Protein AF-0000000068091974 (afdb_homodimer)

Structure (mmCIF, N/CA/C/O backbone):
data_AF-0000000068091974-model_v1
#
loop_
_entity.id
_entity.type
_entity.pdbx_description
1 polymer 'Transcriptional regulator'
#
loop_
_atom_site.group_PDB
_atom_site.id
_atom_site.type_symbol
_atom_site.label_atom_id
_atom_site.label_alt_id
_atom_site.label_comp_id
_atom_site.label_asym_id
_atom_site.label_entity_id
_atom_site.label_seq_id
_atom_site.pdbx_PDB_ins_code
_atom_site.Cartn_x
_atom_site.Cartn_y
_atom_site.Cartn_z
_atom_site.occupancy
_atom_site.B_iso_or_equiv
_atom_site.auth_seq_id
_atom_site.auth_comp_id
_atom_site.auth_asym_id
_atom_site.auth_atom_id
_atom_site.pdbx_PDB_model_num
ATOM 1 N N . MET A 1 1 ? 17.703 18 37.719 1 26.89 1 MET A N 1
ATOM 2 C CA . MET A 1 1 ? 16.75 16.906 37.594 1 26.89 1 MET A CA 1
ATOM 3 C C . MET A 1 1 ? 16.312 16.734 36.125 1 26.89 1 MET A C 1
ATOM 5 O O . MET A 1 1 ? 15.688 17.625 35.562 1 26.89 1 MET A O 1
ATOM 9 N N . ARG A 1 2 ? 17.078 16.078 35.312 1 40.84 2 ARG A N 1
ATOM 10 C CA . ARG A 1 2 ? 17.031 16.078 33.875 1 40.84 2 ARG A CA 1
ATOM 11 C C . ARG A 1 2 ? 15.641 15.68 33.375 1 40.84 2 ARG A C 1
ATOM 13 O O . ARG A 1 2 ? 15.102 14.648 33.781 1 40.84 2 ARG A O 1
ATOM 20 N N . GLN A 1 3 ? 14.812 16.641 33.062 1 49.72 3 GLN A N 1
ATOM 21 C CA . GLN A 1 3 ? 13.391 16.641 32.75 1 49.72 3 GLN A CA 1
ATOM 22 C C . GLN A 1 3 ? 13.102 15.789 31.516 1 49.72 3 GLN A C 1
ATOM 24 O O . GLN A 1 3 ? 13.82 15.875 30.516 1 49.72 3 GLN A O 1
ATOM 29 N N . VAL A 1 4 ? 12.547 14.672 31.828 1 58.41 4 VAL A N 1
ATOM 30 C CA . VAL A 1 4 ? 12.016 13.828 30.766 1 58.41 4 VAL A CA 1
ATOM 31 C C . VAL A 1 4 ? 10.93 14.578 30 1 58.41 4 VAL A C 1
ATOM 33 O O . VAL A 1 4 ? 9.922 14.992 30.594 1 58.41 4 VAL A O 1
ATOM 36 N N . ASP A 1 5 ? 11.289 14.992 28.844 1 62.31 5 ASP A N 1
ATOM 37 C CA . ASP A 1 5 ? 10.289 15.703 28.047 1 62.31 5 ASP A CA 1
ATOM 38 C C . ASP A 1 5 ? 9.461 14.727 27.203 1 62.31 5 ASP A C 1
ATOM 40 O O . ASP A 1 5 ? 9.766 13.539 27.141 1 62.31 5 ASP A O 1
ATOM 44 N N . PHE A 1 6 ? 8.406 15.266 26.688 1 66.5 6 PHE A N 1
ATOM 45 C CA . PHE A 1 6 ? 7.441 14.469 25.938 1 66.5 6 PHE A CA 1
ATOM 46 C C . PHE A 1 6 ? 8.109 13.812 24.734 1 66.5 6 PHE A C 1
ATOM 48 O O . PHE A 1 6 ? 7.77 12.68 24.375 1 66.5 6 PHE A O 1
ATOM 55 N N . PHE A 1 7 ? 9.031 14.484 24.234 1 70.69 7 PHE A N 1
ATOM 56 C CA . PHE A 1 7 ? 9.719 13.93 23.078 1 70.69 7 PHE A CA 1
ATOM 57 C C . PHE A 1 7 ? 10.5 12.672 23.453 1 70.69 7 PHE A C 1
ATOM 59 O O . PHE A 1 7 ? 10.5 11.688 22.703 1 70.69 7 PHE A O 1
ATOM 66 N N . THR A 1 8 ? 11.125 12.766 24.562 1 76.25 8 THR A N 1
ATOM 67 C CA . THR A 1 8 ? 11.891 11.617 25.031 1 76.25 8 THR A CA 1
ATOM 68 C C . THR A 1 8 ? 10.977 10.406 25.234 1 76.25 8 THR A C 1
ATOM 70 O O . THR A 1 8 ? 11.336 9.281 24.891 1 76.25 8 THR A O 1
ATOM 73 N N . LEU A 1 9 ? 9.852 10.703 25.766 1 77.88 9 LEU A N 1
ATOM 74 C CA . LEU A 1 9 ? 8.883 9.633 25.984 1 77.88 9 LEU A CA 1
ATOM 75 C C . LEU A 1 9 ? 8.391 9.07 24.656 1 77.88 9 LEU A C 1
ATOM 77 O O . LEU A 1 9 ? 8.25 7.852 24.516 1 77.88 9 LEU A O 1
ATOM 81 N N . ARG A 1 10 ? 8.188 9.953 23.766 1 77.19 10 ARG A N 1
ATOM 82 C CA . ARG A 1 10 ? 7.793 9.539 22.422 1 77.19 10 ARG A CA 1
ATOM 83 C C . ARG A 1 10 ? 8.898 8.727 21.75 1 77.19 10 ARG A C 1
ATOM 85 O O . ARG A 1 10 ? 8.625 7.707 21.109 1 77.19 10 ARG A O 1
ATOM 92 N N . LEU A 1 11 ? 10.039 9.195 21.859 1 80.94 11 LEU A N 1
ATOM 93 C CA . LEU A 1 11 ? 11.203 8.5 21.312 1 80.94 11 LEU A CA 1
ATOM 94 C C . LEU A 1 11 ? 11.32 7.098 21.891 1 80.94 11 LEU A C 1
ATOM 96 O O . LEU A 1 11 ? 11.602 6.145 21.156 1 80.94 11 LEU A O 1
ATOM 100 N N . PHE A 1 12 ? 11.156 7.016 23.156 1 85.69 12 PHE A N 1
ATOM 101 C CA . PHE A 1 12 ? 11.188 5.727 23.828 1 85.69 12 PHE A CA 1
ATOM 102 C C . PHE A 1 12 ? 10.125 4.789 23.281 1 85.69 12 PHE A C 1
ATOM 104 O O . PHE A 1 12 ? 10.414 3.637 22.953 1 85.69 12 PHE A O 1
ATOM 111 N N . LEU A 1 13 ? 9.023 5.352 23.188 1 80.69 13 LEU A N 1
ATOM 112 C CA . LEU A 1 13 ? 7.938 4.543 22.641 1 80.69 13 LEU A CA 1
ATOM 113 C C . LEU A 1 13 ? 8.242 4.109 21.219 1 80.69 13 LEU A C 1
ATOM 115 O O . LEU A 1 13 ? 7.992 2.961 20.844 1 80.69 13 LEU A O 1
ATOM 119 N N . SER A 1 14 ? 8.758 5 20.438 1 80.5 14 SER A N 1
ATOM 120 C CA . SER A 1 14 ? 9.141 4.703 19.062 1 80.5 14 SER A CA 1
ATOM 121 C C . SER A 1 14 ? 10.211 3.615 19.016 1 80.5 14 SER A C 1
ATOM 123 O O . SER A 1 14 ? 10.164 2.732 18.156 1 80.5 14 SER A O 1
ATOM 125 N N . ALA A 1 15 ? 11.109 3.717 19.859 1 85.25 15 ALA A N 1
ATOM 126 C CA . ALA A 1 15 ? 12.18 2.723 19.922 1 85.25 15 ALA A CA 1
ATOM 127 C C . ALA A 1 15 ? 11.617 1.336 20.234 1 85.25 15 ALA A C 1
ATOM 129 O O . ALA A 1 15 ? 12.086 0.336 19.672 1 85.25 15 ALA A O 1
ATOM 130 N N . VAL A 1 16 ? 10.672 1.318 21.094 1 81.06 16 VAL A N 1
ATOM 131 C CA . VAL A 1 16 ? 10.023 0.064 21.469 1 81.06 16 VAL A CA 1
ATOM 132 C C . VAL A 1 16 ? 9.25 -0.493 20.281 1 81.06 16 VAL A C 1
ATOM 134 O O . VAL A 1 16 ? 9.328 -1.688 19.984 1 81.06 16 VAL A O 1
ATOM 137 N N . GLU A 1 17 ? 8.555 0.366 19.734 1 77.5 17 GLU A N 1
ATOM 138 C CA . GLU A 1 17 ? 7.711 -0.027 18.609 1 77.5 17 GLU A CA 1
ATOM 139 C C . GLU A 1 17 ? 8.555 -0.497 17.422 1 77.5 17 GLU A C 1
ATOM 141 O O . GLU A 1 17 ? 8.195 -1.463 16.75 1 77.5 17 GLU A O 1
ATOM 146 N N . GLU A 1 18 ? 9.656 0.14 17.25 1 75.75 18 GLU A N 1
ATOM 147 C CA . GLU A 1 18 ? 10.539 -0.156 16.125 1 75.75 18 GLU A CA 1
ATOM 148 C C . GLU A 1 18 ? 11.492 -1.299 16.453 1 75.75 18 GLU A C 1
ATOM 150 O O . GLU A 1 18 ? 12.086 -1.898 15.562 1 75.75 18 GLU A O 1
ATOM 155 N N . GLY A 1 19 ? 11.633 -1.562 17.734 1 80.56 19 GLY A N 1
ATOM 156 C CA . GLY A 1 19 ? 12.555 -2.57 18.234 1 80.56 19 GLY A CA 1
ATOM 157 C C . GLY A 1 19 ? 14.008 -2.188 18.047 1 80.56 19 GLY A C 1
ATOM 158 O O . GLY A 1 19 ? 14.906 -3.01 18.266 1 80.56 19 GLY A O 1
ATOM 159 N N . GLN A 1 20 ? 14.32 -1.077 17.5 1 85.81 20 GLN A N 1
ATOM 160 C CA . GLN A 1 20 ? 15.664 -0.547 17.266 1 85.81 20 GLN A CA 1
ATOM 161 C C . GLN A 1 20 ? 15.711 0.956 17.516 1 85.81 20 GLN A C 1
ATOM 163 O O . GLN A 1 20 ? 14.836 1.697 17.062 1 85.81 20 GLN A O 1
ATOM 168 N N . ILE A 1 21 ? 16.766 1.373 18.219 1 86.06 21 ILE A N 1
ATOM 169 C CA . ILE A 1 21 ? 16.891 2.783 18.578 1 86.06 21 ILE A CA 1
ATOM 170 C C . ILE A 1 21 ? 17.219 3.596 17.328 1 86.06 21 ILE A C 1
ATOM 172 O O . ILE A 1 21 ? 16.719 4.715 17.156 1 86.06 21 ILE A O 1
ATOM 176 N N . GLY A 1 22 ? 18 2.945 16.531 1 83.62 22 GLY A N 1
ATOM 177 C CA . GLY A 1 22 ? 18.328 3.645 15.297 1 83.62 22 GLY A CA 1
ATOM 178 C C . GLY A 1 22 ? 17.125 3.922 14.43 1 83.62 22 GLY A C 1
ATOM 179 O O . GLY A 1 22 ? 16.984 5.02 13.883 1 83.62 22 GLY A O 1
ATOM 180 N N . ARG A 1 23 ? 16.297 3.061 14.406 1 80.31 23 ARG A N 1
ATOM 181 C CA . ARG A 1 23 ? 15.078 3.229 13.609 1 80.31 23 ARG A CA 1
ATOM 182 C C . ARG A 1 23 ? 14.133 4.242 14.25 1 80.31 23 ARG A C 1
ATOM 184 O O . ARG A 1 23 ? 13.477 5.012 13.555 1 80.31 23 ARG A O 1
ATOM 191 N N . ALA A 1 24 ? 14.078 4.168 15.516 1 81 24 ALA A N 1
ATOM 192 C CA . ALA A 1 24 ? 13.305 5.16 16.266 1 81 24 ALA A CA 1
ATOM 193 C C . ALA A 1 24 ? 13.828 6.57 16 1 81 24 ALA A C 1
ATOM 195 O O . ALA A 1 24 ? 13.047 7.516 15.867 1 81 24 ALA A O 1
ATOM 196 N N . ALA A 1 25 ? 15.109 6.625 15.93 1 82.62 25 ALA A N 1
ATOM 197 C CA . ALA A 1 25 ? 15.742 7.914 15.656 1 82.62 25 ALA A CA 1
ATOM 198 C C . ALA A 1 25 ? 15.305 8.461 14.297 1 82.62 25 ALA A C 1
ATOM 200 O O . ALA A 1 25 ? 14.969 9.641 14.18 1 82.62 25 ALA A O 1
ATOM 201 N N . LEU A 1 26 ? 15.258 7.574 13.445 1 74.31 26 LEU A N 1
ATOM 202 C CA . LEU A 1 26 ? 14.844 7.949 12.102 1 74.31 26 LEU A CA 1
ATOM 203 C C . LEU A 1 26 ? 13.383 8.391 12.086 1 74.31 26 LEU A C 1
ATOM 205 O O . LEU A 1 26 ? 13.039 9.414 11.484 1 74.31 26 LEU A O 1
ATOM 209 N N . ARG A 1 27 ? 12.672 7.609 12.82 1 71.56 27 ARG A N 1
ATOM 210 C CA . ARG A 1 27 ? 11.242 7.887 12.891 1 71.56 27 ARG A CA 1
ATOM 211 C C . ARG A 1 27 ? 10.977 9.242 13.547 1 71.56 27 ARG A C 1
ATOM 213 O O . ARG A 1 27 ? 10.07 9.969 13.141 1 71.56 27 ARG A O 1
ATOM 220 N N . GLU A 1 28 ? 11.766 9.531 14.508 1 69.06 28 GLU A N 1
ATOM 221 C CA . GLU A 1 28 ? 11.562 10.742 15.289 1 69.06 28 GLU A CA 1
ATOM 222 C C . GLU A 1 28 ? 12.461 11.875 14.797 1 69.06 28 GLU A C 1
ATOM 224 O O . GLU A 1 28 ? 12.547 12.93 15.43 1 69.06 28 GLU A O 1
ATOM 229 N N . ASN A 1 29 ? 13.133 11.57 13.719 1 65.56 29 ASN A N 1
ATOM 230 C CA . ASN A 1 29 ? 13.922 12.555 12.992 1 65.56 29 ASN A CA 1
ATOM 231 C C . ASN A 1 29 ? 15.039 13.125 13.859 1 65.56 29 ASN A C 1
ATOM 233 O O . ASN A 1 29 ? 15.211 14.344 13.93 1 65.56 29 ASN A O 1
ATOM 237 N N . ILE A 1 30 ? 15.672 12.32 14.5 1 71.94 30 ILE A N 1
ATOM 238 C CA . ILE A 1 30 ? 16.844 12.719 15.266 1 71.94 30 ILE A CA 1
ATOM 239 C C . ILE A 1 30 ? 18 11.758 14.977 1 71.94 30 ILE A C 1
ATOM 241 O O . ILE A 1 30 ? 17.797 10.695 14.398 1 71.94 30 ILE A O 1
ATOM 245 N N . ALA A 1 31 ? 19.156 12.25 15.164 1 77.75 31 ALA A N 1
ATOM 246 C CA . ALA A 1 31 ? 20.344 11.414 14.977 1 77.75 31 ALA A CA 1
ATOM 247 C C . ALA A 1 31 ? 20.312 10.203 15.906 1 77.75 31 ALA A C 1
ATOM 249 O O . ALA A 1 31 ? 19.906 10.312 17.062 1 77.75 31 ALA A O 1
ATOM 250 N N . PRO A 1 32 ? 20.719 9.133 15.359 1 83.25 32 PRO A N 1
ATOM 251 C CA . PRO A 1 32 ? 20.75 7.926 16.188 1 83.25 32 PRO A CA 1
ATOM 252 C C . PRO A 1 32 ? 21.547 8.117 17.484 1 83.25 32 PRO A C 1
ATOM 254 O O . PRO A 1 32 ? 21.172 7.59 18.531 1 83.25 32 PRO A O 1
ATOM 257 N N . SER A 1 33 ? 22.656 8.789 17.375 1 86.38 33 SER A N 1
ATOM 258 C CA . SER A 1 33 ? 23.469 9.055 18.562 1 86.38 33 SER A CA 1
ATOM 259 C C . SER A 1 33 ? 22.688 9.859 19.594 1 86.38 33 SER A C 1
ATOM 261 O O . SER A 1 33 ? 22.781 9.586 20.797 1 86.38 33 SER A O 1
ATOM 263 N N . ALA A 1 34 ? 21.953 10.75 19.156 1 80.12 34 ALA A N 1
ATOM 264 C CA . ALA A 1 34 ? 21.109 11.555 20.047 1 80.12 34 ALA A CA 1
ATOM 265 C C . ALA A 1 34 ? 20 10.711 20.656 1 80.12 34 ALA A C 1
ATOM 267 O O . ALA A 1 34 ? 19.688 10.867 21.844 1 80.12 34 ALA A O 1
ATOM 268 N N . ALA A 1 35 ? 19.469 9.906 19.844 1 86.06 35 ALA A N 1
ATOM 269 C CA . ALA A 1 35 ? 18.422 9.031 20.344 1 86.06 35 ALA A CA 1
ATOM 270 C C . ALA A 1 35 ? 18.938 8.117 21.453 1 86.06 35 ALA A C 1
ATOM 272 O O . ALA A 1 35 ? 18.281 7.953 22.484 1 86.06 35 ALA A O 1
ATOM 273 N N . THR A 1 36 ? 20.047 7.547 21.188 1 85.69 36 THR A N 1
ATOM 274 C CA . THR A 1 36 ? 20.672 6.664 22.156 1 85.69 36 THR A CA 1
ATOM 275 C C . THR A 1 36 ? 20.938 7.406 23.469 1 85.69 36 THR A C 1
ATOM 277 O O . THR A 1 36 ? 20.625 6.898 24.547 1 85.69 36 THR A O 1
ATOM 280 N N . LYS A 1 37 ? 21.453 8.555 23.344 1 84.69 37 LYS A N 1
ATOM 281 C CA . LYS A 1 37 ? 21.766 9.367 24.5 1 84.69 37 LYS A CA 1
ATOM 282 C C . LYS A 1 37 ? 20.5 9.703 25.297 1 84.69 37 LYS A C 1
ATOM 284 O O . LYS A 1 37 ? 20.484 9.609 26.531 1 84.69 37 LYS A O 1
ATOM 289 N N . ARG A 1 38 ? 19.531 10.047 24.578 1 82.88 38 ARG A N 1
ATOM 290 C CA . ARG A 1 38 ? 18.281 10.43 25.219 1 82.88 38 ARG A CA 1
ATOM 291 C C . ARG A 1 38 ? 17.641 9.25 25.953 1 82.88 38 ARG A C 1
ATOM 293 O O . ARG A 1 38 ? 17.125 9.406 27.062 1 82.88 38 ARG A O 1
ATOM 300 N N . ILE A 1 39 ? 17.719 8.18 25.359 1 86.94 39 ILE A N 1
ATOM 301 C CA . ILE A 1 39 ? 17.172 6.98 25.969 1 86.94 39 ILE A CA 1
ATOM 302 C C . ILE A 1 39 ? 17.984 6.602 27.203 1 86.94 39 ILE A C 1
ATOM 304 O O . ILE A 1 39 ? 17.422 6.219 28.234 1 86.94 39 ILE A O 1
ATOM 308 N N . GLN A 1 40 ? 19.25 6.719 27.078 1 86.06 40 GLN A N 1
ATOM 309 C CA . GLN A 1 40 ? 20.109 6.473 28.219 1 86.06 40 GLN A CA 1
ATOM 310 C C . GLN A 1 40 ? 19.812 7.445 29.359 1 86.06 40 GLN A C 1
ATOM 312 O O . GLN A 1 40 ? 19.797 7.055 30.531 1 86.06 40 G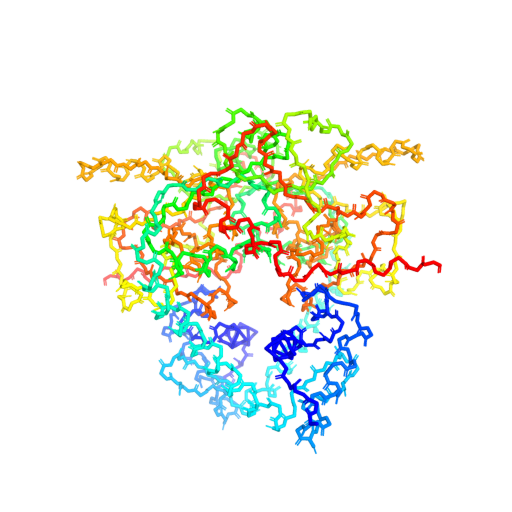LN A O 1
ATOM 317 N N . GLU A 1 41 ? 19.656 8.617 28.969 1 79.38 41 GLU A N 1
ATOM 318 C CA . GLU A 1 41 ? 19.297 9.625 29.953 1 79.38 41 GLU A CA 1
ATOM 319 C C . GLU A 1 41 ? 17.984 9.297 30.641 1 79.38 41 GLU A C 1
ATOM 321 O O . GLU A 1 41 ? 17.844 9.477 31.859 1 79.38 41 GLU A O 1
ATOM 326 N N . LEU A 1 42 ? 17.031 8.891 29.859 1 81.75 42 LEU A N 1
ATOM 327 C CA . LEU A 1 42 ? 15.758 8.453 30.422 1 81.75 42 LEU A CA 1
ATOM 328 C C . LEU A 1 42 ? 15.961 7.32 31.422 1 81.75 42 LEU A C 1
ATOM 330 O O . LEU A 1 42 ? 15.383 7.336 32.5 1 81.75 42 LEU A O 1
ATOM 334 N N . GLU A 1 43 ? 16.766 6.375 31.109 1 83.5 43 GLU A N 1
ATOM 335 C CA . GLU A 1 43 ? 17.078 5.254 32 1 83.5 43 GLU A CA 1
ATOM 336 C C . GLU A 1 43 ? 17.781 5.727 33.25 1 83.5 43 GLU A C 1
ATOM 338 O O . GLU A 1 43 ? 17.516 5.23 34.344 1 83.5 43 GLU A O 1
ATOM 343 N N . ASP A 1 44 ? 18.641 6.699 33.094 1 78.5 44 ASP A N 1
ATOM 344 C CA . ASP A 1 44 ? 19.359 7.277 34.219 1 78.5 44 ASP A CA 1
ATOM 345 C C . ASP A 1 44 ? 18.406 7.969 35.188 1 78.5 44 ASP A C 1
ATOM 347 O O . ASP A 1 44 ? 18.531 7.836 36.406 1 78.5 44 ASP A O 1
ATOM 351 N N . VAL A 1 45 ? 17.5 8.672 34.594 1 73.81 45 VAL A N 1
ATOM 352 C CA . VAL A 1 45 ? 16.531 9.398 35.406 1 73.81 45 VAL A CA 1
ATOM 353 C C . VAL A 1 45 ? 15.648 8.406 36.156 1 73.81 45 VAL A C 1
ATOM 355 O O . VAL A 1 45 ? 15.352 8.602 37.344 1 73.81 45 VAL A O 1
ATOM 358 N N . VAL A 1 46 ? 15.25 7.367 35.375 1 74.81 46 VAL A N 1
ATOM 359 C CA . VAL A 1 46 ? 14.375 6.355 35.969 1 74.81 46 VAL A CA 1
ATOM 360 C C . VAL A 1 46 ? 15.18 5.465 36.906 1 74.81 46 VAL A C 1
ATOM 362 O O . VAL A 1 46 ? 14.633 4.906 37.875 1 74.81 46 VAL A O 1
ATOM 365 N N . GLY A 1 47 ? 16.438 5.383 36.688 1 76.75 47 GLY A N 1
ATOM 366 C CA . GLY A 1 47 ? 17.344 4.598 37.531 1 76.75 47 GLY A CA 1
ATOM 367 C C . GLY A 1 47 ? 17.312 3.115 37.188 1 76.75 47 GLY A C 1
ATOM 368 O O . GLY A 1 47 ? 17.828 2.295 37.938 1 76.75 47 GLY A O 1
ATOM 369 N N . LEU A 1 48 ? 16.578 2.76 36.188 1 78.62 48 LEU A N 1
ATOM 370 C CA . LEU A 1 48 ? 16.453 1.379 35.75 1 78.62 48 LEU A CA 1
ATOM 371 C C . LEU A 1 48 ? 16.734 1.271 34.25 1 78.62 48 LEU A C 1
ATOM 373 O O . LEU A 1 48 ? 16.531 2.23 33.5 1 78.62 48 LEU A O 1
ATOM 377 N N . ARG A 1 49 ? 17.203 0.161 33.875 1 84.44 49 ARG A N 1
ATOM 378 C CA . ARG A 1 49 ? 17.266 -0.117 32.438 1 84.44 49 ARG A CA 1
ATOM 379 C C . ARG A 1 49 ? 15.883 -0.389 31.859 1 84.44 49 ARG A C 1
ATOM 381 O O . ARG A 1 49 ? 15.125 -1.194 32.406 1 84.44 49 ARG A O 1
ATOM 388 N N . LEU A 1 50 ? 15.602 0.348 30.797 1 87 50 LEU A N 1
ATOM 389 C CA . LEU A 1 50 ? 14.273 0.245 30.203 1 87 50 LEU A CA 1
ATOM 390 C C . LEU A 1 50 ? 14.312 -0.623 28.953 1 87 50 LEU A C 1
ATOM 392 O O . LEU A 1 50 ? 13.312 -1.238 28.578 1 87 50 LEU A O 1
ATOM 396 N N . LEU A 1 51 ? 15.445 -0.577 28.312 1 87.5 51 LEU A N 1
ATOM 397 C CA . LEU A 1 51 ? 15.664 -1.366 27.094 1 87.5 51 LEU A CA 1
ATOM 398 C C . LEU A 1 51 ? 16.859 -2.293 27.266 1 87.5 51 LEU A C 1
ATOM 400 O O . LEU A 1 51 ? 17.875 -1.906 27.859 1 87.5 51 LEU A O 1
ATOM 404 N N . GLU A 1 52 ? 16.641 -3.543 26.891 1 86.38 52 GLU A N 1
ATOM 405 C CA . GLU A 1 52 ? 17.734 -4.5 26.859 1 86.38 52 GLU A CA 1
ATOM 406 C C . GLU A 1 52 ? 18.266 -4.691 25.438 1 86.38 52 GLU A C 1
ATOM 408 O O . GLU A 1 52 ? 17.484 -4.848 24.5 1 86.38 52 GLU A O 1
ATOM 413 N N . ARG A 1 53 ? 19.562 -4.523 25.312 1 79.38 53 ARG A N 1
ATOM 414 C CA . ARG A 1 53 ? 20.203 -4.648 24 1 79.38 53 ARG A CA 1
ATOM 415 C C . ARG A 1 53 ? 20.375 -6.113 23.625 1 79.38 53 ARG A C 1
ATOM 417 O O . ARG A 1 53 ? 20.734 -6.941 24.453 1 79.38 53 ARG A O 1
ATOM 424 N N . THR A 1 54 ? 19.891 -6.414 22.547 1 77.12 54 THR A N 1
ATOM 425 C CA . THR A 1 54 ? 20.078 -7.727 21.938 1 77.12 54 THR A CA 1
ATOM 426 C C . THR A 1 54 ? 20.797 -7.602 20.594 1 77.12 54 THR A C 1
ATOM 428 O O . THR A 1 54 ? 20.891 -6.504 20.047 1 77.12 54 THR A O 1
ATOM 431 N N . PRO A 1 55 ? 21.344 -8.648 20.047 1 72.19 55 PRO A N 1
ATOM 432 C CA . PRO A 1 55 ? 21.984 -8.594 18.734 1 72.19 55 PRO A CA 1
ATOM 433 C C . PRO A 1 55 ? 21.047 -8.109 17.625 1 72.19 55 PRO A C 1
ATOM 435 O O . PRO A 1 55 ? 21.5 -7.574 16.609 1 72.19 55 PRO A O 1
ATOM 438 N N . LYS A 1 56 ? 19.875 -8.148 17.922 1 71.62 56 LYS A N 1
ATOM 439 C CA . LYS A 1 56 ? 18.906 -7.82 16.891 1 71.62 56 LYS A CA 1
ATOM 440 C C . LYS A 1 56 ? 18.281 -6.445 17.125 1 71.62 56 LYS A C 1
ATOM 442 O O . LYS A 1 56 ? 17.484 -5.969 16.328 1 71.62 56 LYS A O 1
ATOM 447 N N . GLY A 1 57 ? 18.641 -5.922 18.203 1 82.31 57 GLY A N 1
ATOM 448 C CA . GLY A 1 57 ? 18.094 -4.621 18.547 1 82.31 57 GLY A CA 1
ATOM 449 C C . GLY A 1 57 ? 17.859 -4.445 20.031 1 82.31 57 GLY A C 1
ATOM 450 O O . GLY A 1 57 ? 18.75 -4.703 20.844 1 82.31 57 GLY A O 1
ATOM 451 N N . VAL A 1 58 ? 16.672 -3.832 20.266 1 86.31 58 VAL A N 1
ATOM 452 C CA . VAL A 1 58 ? 16.391 -3.6 21.688 1 86.31 58 VAL A CA 1
ATOM 453 C C . VAL A 1 58 ? 15.047 -4.234 22.047 1 86.31 58 VAL A C 1
ATOM 455 O O . VAL A 1 58 ? 14.148 -4.324 21.203 1 86.31 58 VAL A O 1
ATOM 458 N N . ILE A 1 59 ? 14.992 -4.844 23.234 1 82.62 59 ILE A N 1
ATOM 459 C CA . ILE A 1 59 ? 13.742 -5.344 23.781 1 82.62 59 ILE A CA 1
ATOM 460 C C . ILE A 1 59 ? 13.445 -4.645 25.109 1 82.62 59 ILE A C 1
ATOM 462 O O . ILE A 1 59 ? 14.352 -4.113 25.75 1 82.62 59 ILE A O 1
ATOM 466 N N . LEU A 1 60 ? 12.125 -4.699 25.484 1 84.19 60 LEU A N 1
ATOM 467 C CA . LEU A 1 60 ? 11.695 -4.059 26.719 1 84.19 60 LEU A CA 1
ATOM 468 C C . LEU A 1 60 ? 12.195 -4.836 27.938 1 84.19 60 LEU A C 1
ATOM 470 O O . LEU A 1 60 ? 12.125 -6.07 27.953 1 84.19 60 LEU A O 1
ATOM 474 N N . SER A 1 61 ? 12.719 -4.172 28.969 1 81.38 61 SER A N 1
ATOM 475 C CA . SER A 1 61 ? 12.867 -4.715 30.312 1 81.38 61 SER A CA 1
ATOM 476 C C . SER A 1 61 ? 11.539 -4.734 31.062 1 81.38 61 SER A C 1
ATOM 478 O O . SER A 1 61 ? 10.562 -4.129 30.609 1 81.38 61 SER A O 1
ATOM 480 N N . PRO A 1 62 ? 11.398 -5.484 32.125 1 74.62 62 PRO A N 1
ATOM 481 C CA . PRO A 1 62 ? 10.188 -5.41 32.938 1 74.62 62 PRO A CA 1
ATOM 482 C C . PRO A 1 62 ? 9.82 -3.98 33.344 1 74.62 62 PRO A C 1
ATOM 484 O O . PRO A 1 62 ? 8.648 -3.605 33.312 1 74.62 62 PRO A O 1
ATOM 487 N N . ALA A 1 63 ? 10.797 -3.232 33.719 1 78 63 ALA A N 1
ATOM 488 C CA . ALA A 1 63 ? 10.57 -1.823 34 1 78 63 ALA A CA 1
ATOM 489 C C . ALA A 1 63 ? 10.125 -1.051 32.781 1 78 63 ALA A C 1
ATOM 491 O O . ALA A 1 63 ? 9.289 -0.151 32.875 1 78 63 ALA A O 1
ATOM 492 N N . GLY A 1 64 ? 10.734 -1.422 31.609 1 81.88 64 GLY A N 1
ATOM 493 C CA . GLY A 1 64 ? 10.336 -0.817 30.344 1 81.88 64 GLY A CA 1
ATOM 494 C C . GLY A 1 64 ? 8.875 -1.055 30.016 1 81.88 64 GLY A C 1
ATOM 495 O O . GLY A 1 64 ? 8.195 -0.153 29.516 1 81.88 64 GLY A O 1
ATOM 496 N N . GLU A 1 65 ? 8.391 -2.16 30.344 1 77.62 65 GLU A N 1
ATOM 497 C CA . GLU A 1 65 ? 6.996 -2.502 30.094 1 77.62 65 GLU A CA 1
ATOM 498 C C . GLU A 1 65 ? 6.059 -1.621 30.906 1 77.62 65 GLU A C 1
ATOM 500 O O . GLU A 1 65 ? 5.027 -1.164 30.406 1 77.62 65 GLU A O 1
ATOM 505 N N . VAL A 1 66 ? 6.367 -1.428 32.125 1 71.81 66 VAL A N 1
ATOM 506 C CA . VAL A 1 66 ? 5.586 -0.58 33 1 71.81 66 VAL A CA 1
ATOM 507 C C . VAL A 1 66 ? 5.582 0.855 32.469 1 71.81 66 VAL A C 1
ATOM 509 O O . VAL A 1 66 ? 4.531 1.502 32.438 1 71.81 66 VAL A O 1
ATOM 512 N N . LEU A 1 67 ? 6.777 1.258 32.062 1 78.38 67 LEU A N 1
ATOM 513 C CA . LEU A 1 67 ? 6.879 2.627 31.562 1 78.38 67 LEU A CA 1
ATOM 514 C C . LEU A 1 67 ? 6.051 2.814 30.297 1 78.38 67 LEU A C 1
ATOM 516 O O . LEU A 1 67 ? 5.375 3.834 30.141 1 78.38 67 LEU A O 1
ATOM 520 N N . VAL A 1 68 ? 6.098 1.821 29.469 1 78.44 68 VAL A N 1
ATOM 521 C CA . VAL A 1 68 ? 5.32 1.894 28.234 1 78.44 68 VAL A CA 1
ATOM 522 C C . VAL A 1 68 ? 3.84 2.064 28.562 1 78.44 68 VAL A C 1
ATOM 524 O O . VAL A 1 68 ? 3.148 2.877 27.938 1 78.44 68 VAL A O 1
ATOM 527 N N . ARG A 1 69 ? 3.305 1.358 29.484 1 69.25 69 ARG A N 1
ATOM 528 C CA . ARG A 1 69 ? 1.908 1.456 29.891 1 69.25 69 ARG A CA 1
ATOM 529 C C . ARG A 1 69 ? 1.575 2.865 30.375 1 69.25 69 ARG A C 1
ATOM 531 O O . ARG A 1 69 ? 0.559 3.438 29.969 1 69.25 69 ARG A O 1
ATOM 538 N N . HIS A 1 70 ? 2.424 3.387 31.109 1 65.75 70 HIS A N 1
ATOM 539 C CA . HIS A 1 70 ? 2.186 4.719 31.656 1 65.75 70 HIS A CA 1
ATOM 540 C C . HIS A 1 70 ? 2.334 5.789 30.578 1 65.75 70 HIS A C 1
ATOM 542 O O . HIS A 1 70 ? 1.57 6.758 30.547 1 65.75 70 HIS A O 1
ATOM 548 N N . ILE A 1 71 ? 3.348 5.551 29.688 1 70.69 71 ILE A N 1
ATOM 549 C CA . ILE A 1 71 ? 3.551 6.52 28.609 1 70.69 71 ILE A CA 1
ATOM 550 C C . ILE A 1 71 ? 2.326 6.543 27.703 1 70.69 71 ILE A C 1
ATOM 552 O O . ILE A 1 71 ? 1.854 7.613 27.312 1 70.69 71 ILE A O 1
ATOM 556 N N . ARG A 1 72 ? 1.876 5.445 27.422 1 65.12 72 ARG A N 1
ATOM 557 C CA . ARG A 1 72 ? 0.69 5.363 26.578 1 65.12 72 ARG A CA 1
ATOM 558 C C . ARG A 1 72 ? -0.492 6.078 27.219 1 65.12 72 ARG A C 1
ATOM 560 O O . ARG A 1 72 ? -1.249 6.773 26.547 1 65.12 72 ARG A O 1
ATOM 567 N N . GLN A 1 73 ? -0.643 5.93 28.516 1 61.38 73 GLN A N 1
ATOM 568 C CA . GLN A 1 73 ? -1.676 6.645 29.25 1 61.38 73 GLN A CA 1
ATOM 569 C C . GLN A 1 73 ? -1.444 8.148 29.203 1 61.38 73 GLN A C 1
ATOM 571 O O . GLN A 1 73 ? -2.391 8.93 29.062 1 61.38 73 GLN A O 1
ATOM 576 N N . ILE A 1 74 ? -0.218 8.562 29.359 1 58.81 74 ILE A N 1
ATOM 577 C CA . ILE A 1 74 ? 0.135 9.977 29.312 1 58.81 74 ILE A CA 1
ATOM 578 C C . ILE A 1 74 ? -0.228 10.547 27.938 1 58.81 74 ILE A C 1
ATOM 580 O O . ILE A 1 74 ? -0.867 11.594 27.859 1 58.81 74 ILE A O 1
ATOM 584 N N . PHE A 1 75 ? 0.11 9.812 26.953 1 59.81 75 PHE A N 1
ATOM 585 C CA . PHE A 1 75 ? -0.165 10.344 25.625 1 59.81 75 PHE A CA 1
ATOM 586 C C . PHE A 1 75 ? -1.662 10.336 25.344 1 59.81 75 PHE A C 1
ATOM 588 O O . PHE A 1 75 ? -2.178 11.234 24.688 1 59.81 75 PHE A O 1
ATOM 595 N N . THR A 1 76 ? -2.309 9.367 25.875 1 57.38 76 THR A N 1
ATOM 596 C CA . THR A 1 76 ? -3.766 9.367 25.797 1 57.38 76 THR A CA 1
ATOM 597 C C . THR A 1 76 ? -4.344 10.586 26.516 1 57.38 76 THR A C 1
ATOM 599 O O . THR A 1 76 ? -5.238 11.25 25.984 1 57.38 76 THR A O 1
ATOM 602 N N . ASN A 1 77 ? -3.822 10.844 27.688 1 52.75 77 ASN A N 1
ATOM 603 C CA . ASN A 1 77 ? -4.266 11.992 28.469 1 52.75 77 ASN A CA 1
ATOM 604 C C . ASN A 1 77 ? -3.896 13.305 27.781 1 52.75 77 ASN A C 1
ATOM 606 O O . ASN A 1 77 ? -4.676 14.266 27.797 1 52.75 77 ASN A O 1
ATOM 610 N N . VAL A 1 78 ? -2.758 13.383 27.281 1 51.88 78 VAL A N 1
ATOM 611 C CA . VAL A 1 78 ? -2.35 14.57 26.547 1 51.88 78 VAL A CA 1
ATOM 612 C C . VAL A 1 78 ? -3.275 14.781 25.359 1 51.88 78 VAL A C 1
ATOM 614 O O . VAL A 1 78 ? -3.684 15.906 25.062 1 51.88 78 VAL A O 1
ATOM 617 N N . ASP A 1 79 ? -3.486 13.703 24.75 1 49.41 79 ASP A N 1
ATOM 618 C CA . ASP A 1 79 ? -4.418 13.781 23.625 1 49.41 79 ASP A CA 1
ATOM 619 C C . ASP A 1 79 ? -5.797 14.25 24.094 1 49.41 79 ASP A C 1
ATOM 621 O O . ASP A 1 79 ? -6.438 15.062 23.422 1 49.41 79 ASP A O 1
ATOM 625 N N . GLU A 1 80 ? -6.145 13.711 25.141 1 48.56 80 GLU A N 1
ATOM 626 C CA . GLU A 1 80 ? -7.402 14.141 25.734 1 48.56 80 GLU A CA 1
ATOM 627 C C . GLU A 1 80 ? -7.34 15.609 26.156 1 48.56 80 GLU A C 1
ATOM 629 O O . GLU A 1 80 ? -8.297 16.359 25.953 1 48.56 80 GLU A O 1
ATOM 634 N N . LEU A 1 81 ? -6.309 16.047 26.859 1 44.5 81 LEU A N 1
ATOM 635 C CA . LEU A 1 81 ? -6.109 17.438 27.25 1 44.5 81 LEU A CA 1
ATOM 636 C C . LEU A 1 81 ? -6.121 18.344 26.016 1 44.5 81 LEU A C 1
ATOM 638 O O . LEU A 1 81 ? -6.75 19.406 26.031 1 44.5 81 LEU A O 1
ATOM 642 N N . ARG A 1 82 ? -5.375 17.938 25.094 1 44.84 82 ARG A N 1
ATOM 643 C CA . ARG A 1 82 ? -5.391 18.703 23.844 1 44.84 82 ARG A CA 1
ATOM 644 C C . ARG A 1 8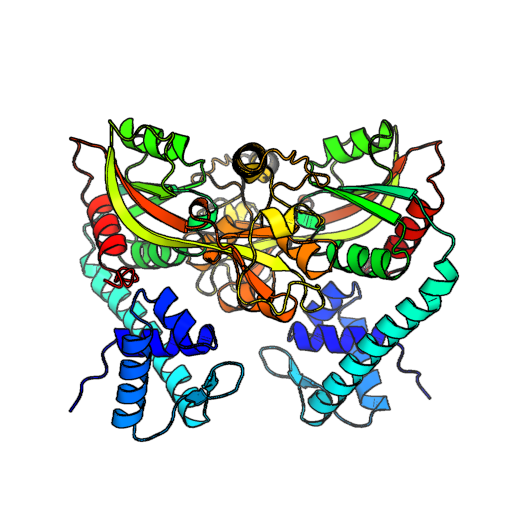2 ? -6.809 18.812 23.297 1 44.84 82 ARG A C 1
ATOM 646 O O . ARG A 1 82 ? -7.211 19.891 22.828 1 44.84 82 ARG A O 1
ATOM 653 N N . ALA A 1 83 ? -7.418 17.719 23.375 1 45.25 83 ALA A N 1
ATOM 654 C CA . ALA A 1 83 ? -8.812 17.734 22.953 1 45.25 83 ALA A CA 1
ATOM 655 C C . ALA A 1 83 ? -9.641 18.688 23.797 1 45.25 83 ALA A C 1
ATOM 657 O O . ALA A 1 83 ? -10.484 19.422 23.281 1 45.25 83 ALA A O 1
ATOM 658 N N . GLU A 1 84 ? -9.391 18.672 25.047 1 42.78 84 GLU A N 1
ATOM 659 C CA . GLU A 1 84 ? -10.094 19.578 25.953 1 42.78 84 GLU A CA 1
ATOM 660 C C . GLU A 1 84 ? -9.703 21.031 25.688 1 42.78 84 GLU A C 1
ATOM 662 O O . GLU A 1 84 ? -10.547 21.922 25.719 1 42.78 84 GLU A O 1
ATOM 667 N N . LEU A 1 85 ? -8.492 21.266 25.5 1 42.44 85 LEU A N 1
ATOM 668 C CA . LEU A 1 85 ? -8.039 22.625 25.219 1 42.44 85 LEU A CA 1
ATOM 669 C C . LEU A 1 85 ? -8.508 23.078 23.844 1 42.44 85 LEU A C 1
ATOM 671 O O . LEU A 1 85 ? -8.758 24.266 23.641 1 42.44 85 LEU A O 1
ATOM 675 N N . SER A 1 86 ? -8.57 22.172 23 1 44.88 86 SER A N 1
ATOM 676 C CA . SER A 1 86 ? -9.094 22.438 21.656 1 44.88 86 SER A CA 1
ATOM 677 C C . SER A 1 86 ? -10.516 22.984 21.719 1 44.88 86 SER A C 1
ATOM 679 O O . SER A 1 86 ? -10.945 23.719 20.828 1 44.88 86 SER A O 1
ATOM 681 N N . ALA A 1 87 ? -11.117 22.656 22.703 1 42.56 87 ALA A N 1
ATOM 682 C CA . ALA A 1 87 ? -12.391 23.328 22.953 1 42.56 87 ALA A CA 1
ATOM 683 C C . ALA A 1 87 ? -12.219 24.844 23 1 42.56 87 ALA A C 1
ATOM 685 O O . ALA A 1 87 ? -13.141 25.594 22.656 1 42.56 87 ALA A O 1
ATOM 686 N N . PHE A 1 88 ? -11.203 25.297 23.453 1 38.81 88 PHE A N 1
ATOM 687 C CA . PHE A 1 88 ? -10.961 26.734 23.359 1 38.81 88 PHE A CA 1
ATOM 688 C C . PHE A 1 88 ? -10.633 27.125 21.922 1 38.81 88 PHE A C 1
ATOM 690 O O . PHE A 1 88 ? -10.672 28.297 21.562 1 38.81 88 PHE A O 1
ATOM 697 N N . SER A 1 89 ? -10.172 26.25 21.094 1 47.69 89 SER A N 1
ATOM 698 C CA . SER A 1 89 ? -10.016 26.391 19.656 1 47.69 89 SER A CA 1
ATOM 699 C C . SER A 1 89 ? -11.367 26.469 18.953 1 47.69 89 SER A C 1
ATOM 701 O O . SER A 1 89 ? -11.438 26.484 17.719 1 47.69 89 SER A O 1
ATOM 703 N N . GLU A 1 90 ? -12.422 26.469 19.703 1 52.47 90 GLU A N 1
ATOM 704 C CA . GLU A 1 90 ? -13.852 26.562 19.438 1 52.47 90 GLU A CA 1
ATOM 705 C C . GLU A 1 90 ? -14.164 27.641 18.391 1 52.47 90 GLU A C 1
ATOM 707 O O . GLU A 1 90 ? -15.188 27.562 17.719 1 52.47 90 GLU A O 1
ATOM 712 N N . GLY A 1 91 ? -13.133 28.391 18.016 1 65.69 91 GLY A N 1
ATOM 713 C CA . GLY A 1 91 ? -13.445 29.438 17.047 1 65.69 91 GLY A CA 1
ATOM 714 C C . GLY A 1 91 ? -12.875 29.188 15.672 1 65.69 91 GLY A C 1
ATOM 715 O O . GLY A 1 91 ? -13.281 29.812 14.695 1 65.69 91 GLY A O 1
ATOM 716 N N . VAL A 1 92 ? -11.969 28.109 15.516 1 77.75 92 VAL A N 1
ATOM 717 C CA . VAL A 1 92 ? -11.367 27.984 14.195 1 77.75 92 VAL A CA 1
ATOM 718 C C . VAL A 1 92 ? -12.227 27.078 13.32 1 77.75 92 VAL A C 1
ATOM 720 O O . VAL A 1 92 ? -12.555 25.953 13.711 1 77.75 92 VAL A O 1
ATOM 723 N N . ARG A 1 93 ? -12.672 27.578 12.258 1 81.75 93 ARG A N 1
ATOM 724 C CA . ARG A 1 93 ? -13.508 26.875 11.297 1 81.75 93 ARG A CA 1
ATOM 725 C C . ARG A 1 93 ? -13.047 27.125 9.867 1 81.75 93 ARG A C 1
ATOM 727 O O . ARG A 1 93 ? -12.219 28 9.625 1 81.75 93 ARG A O 1
ATOM 734 N N . GLY A 1 94 ? -13.484 26.281 8.945 1 87.88 94 GLY A N 1
ATOM 735 C CA . GLY A 1 94 ? -13.172 26.438 7.539 1 87.88 94 GLY A CA 1
ATOM 736 C C . GLY A 1 94 ? -12.688 25.156 6.887 1 87.88 94 GLY A C 1
ATOM 737 O O . GLY A 1 94 ? -12.891 24.062 7.426 1 87.88 94 GLY A O 1
ATOM 738 N N . GLU A 1 95 ? -12.172 25.375 5.68 1 91.5 95 GLU A N 1
ATOM 739 C CA . GLU A 1 95 ? -11.672 24.25 4.891 1 91.5 95 GLU A CA 1
ATOM 740 C C . GLU A 1 95 ? -10.172 24.359 4.648 1 91.5 95 GLU A C 1
ATOM 742 O O . GLU A 1 95 ? -9.664 25.453 4.379 1 91.5 95 GLU A O 1
ATOM 747 N N . VAL A 1 96 ? -9.492 23.344 4.871 1 96.19 96 VAL A N 1
ATOM 748 C CA . VAL A 1 96 ? -8.07 23.266 4.551 1 96.19 96 VAL A CA 1
ATOM 749 C C . VAL A 1 96 ? -7.816 22.141 3.555 1 96.19 96 VAL A C 1
ATOM 751 O O . VAL A 1 96 ? -8.211 21 3.791 1 96.19 96 VAL A O 1
ATOM 754 N N . SER A 1 97 ? -7.223 22.422 2.451 1 96.38 97 SER A N 1
ATOM 755 C CA . SER A 1 97 ? -6.914 21.438 1.414 1 96.38 97 SER A CA 1
ATOM 756 C C . SER A 1 97 ? -5.418 21.156 1.349 1 96.38 97 SER A C 1
ATOM 758 O O . SER A 1 97 ? -4.609 22.078 1.248 1 96.38 97 SER A O 1
ATOM 760 N N . VAL A 1 98 ? -5.082 19.891 1.399 1 98.12 98 VAL A N 1
ATOM 761 C CA . VAL A 1 98 ? -3.688 19.469 1.334 1 98.12 98 VAL A CA 1
ATOM 762 C C . VAL A 1 98 ? -3.488 18.531 0.146 1 98.12 98 VAL A C 1
ATOM 764 O O . VAL A 1 98 ? -4.234 17.562 -0.018 1 98.12 98 VAL A O 1
ATOM 767 N N . ALA A 1 99 ? -2.543 18.812 -0.716 1 98.31 99 ALA A N 1
ATOM 768 C CA . ALA A 1 99 ? -2.094 17.922 -1.776 1 98.31 99 ALA A CA 1
ATOM 769 C C . ALA A 1 99 ? -0.74 17.297 -1.435 1 98.31 99 ALA A C 1
ATOM 771 O O . ALA A 1 99 ? 0.182 18.016 -1.017 1 98.31 99 ALA A O 1
ATOM 772 N N . SER A 1 100 ? -0.642 16.016 -1.603 1 98.25 100 SER A N 1
ATOM 773 C CA . SER A 1 100 ? 0.607 15.375 -1.214 1 98.25 100 SER A CA 1
ATOM 774 C C . SER A 1 100 ? 0.885 14.148 -2.074 1 98.25 100 SER A C 1
ATOM 776 O O . SER A 1 100 ? -0.039 13.555 -2.631 1 98.25 100 SER A O 1
ATOM 778 N N . ALA A 1 101 ? 2.16 13.875 -2.107 1 96.62 101 ALA A N 1
ATOM 779 C CA . ALA A 1 101 ? 2.572 12.641 -2.771 1 96.62 101 ALA A CA 1
ATOM 780 C C . ALA A 1 101 ? 2.137 11.414 -1.972 1 96.62 101 ALA A C 1
ATOM 782 O O . ALA A 1 101 ? 2.104 11.445 -0.74 1 96.62 101 ALA A O 1
ATOM 783 N N . ARG A 1 102 ? 1.903 10.375 -2.662 1 94.75 102 ARG A N 1
ATOM 784 C CA . ARG A 1 102 ? 1.385 9.141 -2.08 1 94.75 102 ARG A CA 1
ATOM 785 C C . ARG A 1 102 ? 2.301 8.633 -0.972 1 94.75 102 ARG A C 1
ATOM 787 O O . ARG A 1 102 ? 1.835 8.289 0.118 1 94.75 102 ARG A O 1
ATOM 794 N N . SER A 1 103 ? 3.555 8.578 -1.211 1 94.56 103 SER A N 1
ATOM 795 C CA . SER A 1 103 ? 4.523 7.945 -0.32 1 94.56 103 SER A CA 1
ATOM 796 C C . SER A 1 103 ? 4.691 8.742 0.967 1 94.56 103 SER A C 1
ATOM 798 O O . SER A 1 103 ? 5.332 8.281 1.914 1 94.56 103 SER A O 1
ATOM 800 N N . ILE A 1 104 ? 4.125 9.898 1.055 1 96.38 104 ILE A N 1
ATOM 801 C CA . ILE A 1 104 ? 4.398 10.812 2.158 1 96.38 104 ILE A CA 1
ATOM 802 C C . ILE A 1 104 ? 3.238 10.789 3.15 1 96.38 104 ILE A C 1
ATOM 804 O O . ILE A 1 104 ? 3.436 10.977 4.352 1 96.38 104 ILE A O 1
ATOM 808 N N . ILE A 1 105 ? 2.074 10.484 2.738 1 96.75 105 ILE A N 1
ATOM 809 C CA . ILE A 1 105 ? 0.854 10.68 3.514 1 96.75 105 ILE A CA 1
ATOM 810 C C . ILE A 1 105 ? 0.852 9.734 4.715 1 96.75 105 ILE A C 1
ATOM 812 O O . ILE A 1 105 ? 0.854 10.188 5.863 1 96.75 105 ILE A O 1
ATOM 816 N N . ALA A 1 106 ? 0.956 8.508 4.461 1 93.75 106 ALA A N 1
ATOM 817 C CA . ALA A 1 106 ? 0.818 7.543 5.555 1 93.75 106 ALA A CA 1
ATOM 818 C C . ALA A 1 106 ? 1.965 7.68 6.551 1 93.75 106 ALA A C 1
ATOM 820 O O . ALA A 1 106 ? 1.735 7.785 7.758 1 93.75 106 ALA A O 1
ATOM 821 N N . PRO A 1 107 ? 3.164 7.809 6.082 1 92.12 107 PRO A N 1
ATOM 822 C CA . PRO A 1 107 ? 4.266 7.801 7.047 1 92.12 107 PRO A CA 1
ATOM 823 C C . PRO A 1 107 ? 4.406 9.125 7.789 1 92.12 107 PRO A C 1
ATOM 825 O O . PRO A 1 107 ? 4.809 9.148 8.953 1 92.12 107 PRO A O 1
ATOM 828 N N . TYR A 1 108 ? 4.051 10.203 7.141 1 93.44 108 TYR A N 1
ATOM 829 C CA . TYR A 1 108 ? 4.445 11.469 7.75 1 93.44 108 TYR A CA 1
ATOM 830 C C . TYR A 1 108 ? 3.227 12.32 8.07 1 93.44 108 TYR A C 1
ATOM 832 O O . TYR A 1 108 ? 3.24 13.094 9.031 1 93.44 108 TYR A O 1
ATOM 840 N N . LEU A 1 109 ? 2.162 12.203 7.348 1 96.88 109 LEU A N 1
ATOM 841 C CA . LEU A 1 109 ? 1.127 13.227 7.426 1 96.88 109 LEU A CA 1
ATOM 842 C C . LEU A 1 109 ? -0.104 12.703 8.156 1 96.88 109 LEU A C 1
ATOM 844 O O . LEU A 1 109 ? -0.813 13.469 8.812 1 96.88 109 LEU A O 1
ATOM 848 N N . ALA A 1 110 ? -0.401 11.445 8.016 1 95.19 110 ALA A N 1
ATOM 849 C CA . ALA A 1 110 ? -1.657 10.898 8.523 1 95.19 110 ALA A CA 1
ATOM 850 C C . ALA A 1 110 ? -1.816 11.188 10.016 1 95.19 110 ALA A C 1
ATOM 852 O O . ALA A 1 110 ? -2.857 11.688 10.453 1 95.19 110 ALA A O 1
ATOM 853 N N . HIS A 1 111 ? -0.793 10.883 10.758 1 91.44 111 HIS A N 1
ATOM 854 C CA . HIS A 1 111 ? -0.843 11.117 12.195 1 91.44 111 HIS A CA 1
ATOM 855 C C . HIS A 1 111 ? -1.021 12.594 12.516 1 91.44 111 HIS A C 1
ATOM 857 O O . HIS A 1 111 ? -1.754 12.961 13.438 1 91.44 111 HIS A O 1
ATOM 863 N N . GLU A 1 112 ? -0.364 13.43 11.766 1 94.06 112 GLU A N 1
ATOM 864 C CA . GLU A 1 112 ? -0.484 14.875 11.945 1 94.06 112 GLU A CA 1
ATOM 865 C C . GLU A 1 112 ? -1.902 15.352 11.648 1 94.06 112 GLU A C 1
ATOM 867 O O . GLU A 1 112 ? -2.432 16.219 12.352 1 94.06 112 GLU A O 1
ATOM 872 N N . PHE A 1 113 ? -2.469 14.836 10.633 1 96.31 113 PHE A N 1
ATOM 873 C CA . PHE A 1 113 ? -3.832 15.195 10.266 1 96.31 113 PHE A CA 1
ATOM 874 C C . PHE A 1 113 ? -4.812 14.789 11.359 1 96.31 113 PHE A C 1
ATOM 876 O O . PHE A 1 113 ? -5.738 15.539 11.68 1 96.31 113 PHE A O 1
ATOM 883 N N . GLY A 1 114 ? -4.602 13.594 11.906 1 94.06 114 GLY A N 1
ATOM 884 C CA . GLY A 1 114 ? -5.434 13.148 13.008 1 94.06 114 GLY A CA 1
ATOM 885 C C . GLY A 1 114 ? -5.387 14.086 14.203 1 94.06 114 GLY A C 1
ATOM 886 O O . GLY A 1 114 ? -6.43 14.461 14.742 1 94.06 114 GLY A O 1
ATOM 887 N N . ALA A 1 115 ? -4.219 14.453 14.594 1 89.19 115 ALA A N 1
ATOM 888 C CA . ALA A 1 115 ? -4.035 15.375 15.711 1 89.19 115 ALA A CA 1
ATOM 889 C C . ALA A 1 115 ? -4.68 16.734 15.422 1 89.19 115 ALA A C 1
ATOM 891 O O . ALA A 1 115 ? -5.324 17.312 16.297 1 89.19 115 ALA A O 1
ATOM 892 N N . TYR A 1 116 ? -4.496 17.156 14.242 1 93.81 116 TYR A N 1
ATOM 893 C CA . TYR A 1 116 ? -5.02 18.453 13.828 1 93.81 116 TYR A CA 1
ATOM 894 C C . TYR A 1 116 ? -6.539 18.484 13.93 1 93.81 116 TYR A C 1
ATOM 896 O O . TYR A 1 116 ? -7.109 19.438 14.461 1 93.81 116 TYR A O 1
ATOM 904 N N . ILE A 1 117 ? -7.207 17.484 13.445 1 92.81 117 ILE A N 1
ATOM 905 C CA . ILE A 1 117 ? -8.664 17.516 13.398 1 92.81 117 ILE A CA 1
ATOM 906 C C . ILE A 1 117 ? -9.227 17.297 14.797 1 92.81 117 ILE A C 1
ATOM 908 O O . ILE A 1 117 ? -10.367 17.672 15.078 1 92.81 117 ILE A O 1
ATOM 912 N N . ARG A 1 118 ? -8.484 16.641 15.609 1 88.88 118 ARG A N 1
ATOM 913 C CA . ARG A 1 118 ? -8.898 16.531 17.016 1 88.88 118 ARG A CA 1
ATOM 914 C C . ARG A 1 118 ? -8.836 17.891 17.703 1 88.88 118 ARG A C 1
ATOM 916 O O . ARG A 1 118 ? -9.711 18.219 18.516 1 88.88 118 ARG A O 1
ATOM 923 N N . ASP A 1 119 ? -7.848 18.672 17.328 1 86.38 119 ASP A N 1
ATOM 924 C CA . ASP A 1 119 ? -7.664 19.984 17.922 1 86.38 119 ASP A CA 1
ATOM 925 C C . ASP A 1 119 ? -8.633 21 17.312 1 86.38 119 ASP A C 1
ATOM 927 O O . ASP A 1 119 ? -9.062 21.938 17.984 1 86.38 119 ASP A O 1
ATOM 931 N N . TYR A 1 120 ? -8.945 20.797 16.078 1 91.31 120 TYR A N 1
ATOM 932 C CA . TYR A 1 120 ? -9.82 21.719 15.367 1 91.31 120 TYR A CA 1
ATOM 933 C C . TYR A 1 120 ? -10.953 20.984 14.672 1 91.31 120 TYR A C 1
ATOM 935 O O . TYR A 1 120 ? -11.008 20.938 13.445 1 91.31 120 TYR A O 1
ATOM 943 N N . PRO A 1 121 ? -11.93 20.531 15.383 1 88.88 121 PRO A N 1
ATOM 944 C CA . PRO A 1 121 ? -12.961 19.625 14.867 1 88.88 121 PRO A CA 1
ATOM 945 C C . PRO A 1 121 ? -13.914 20.312 13.891 1 88.88 121 PRO A C 1
ATOM 947 O O . PRO A 1 121 ? -14.664 19.625 13.188 1 88.88 121 PRO A O 1
ATOM 950 N N . LEU A 1 122 ? -13.875 21.625 13.883 1 88.44 122 LEU A N 1
ATOM 951 C CA . LEU A 1 122 ? -14.805 22.328 13 1 88.44 122 LEU A CA 1
ATOM 952 C C . LEU A 1 122 ? -14.148 22.641 11.656 1 88.44 122 LEU A C 1
ATOM 954 O O . LEU A 1 122 ? -14.781 23.219 10.773 1 88.44 122 LEU A O 1
ATOM 958 N N . VAL A 1 123 ? -12.875 22.281 11.477 1 92.44 123 VAL A N 1
ATOM 959 C CA . VAL A 1 123 ? -12.18 22.453 10.203 1 92.44 123 VAL A CA 1
ATOM 960 C C . VAL A 1 123 ? -12.43 21.25 9.305 1 92.44 123 VAL A C 1
ATOM 962 O O . VAL A 1 123 ? -12.367 20.109 9.766 1 92.44 123 VAL A O 1
ATOM 965 N N . ASP A 1 124 ? -12.805 21.484 8.117 1 92.94 124 ASP A N 1
ATOM 966 C CA . ASP A 1 124 ? -12.922 20.438 7.102 1 92.94 124 ASP A CA 1
ATOM 967 C C . ASP A 1 124 ? -11.594 20.219 6.379 1 92.94 124 ASP A C 1
ATOM 969 O O . ASP A 1 124 ? -11.211 21.031 5.516 1 92.94 124 ASP A O 1
ATOM 973 N N . LEU A 1 125 ? -10.875 19.203 6.734 1 96.25 125 LEU A N 1
ATOM 974 C CA . LEU A 1 125 ? -9.578 18.906 6.137 1 96.25 125 LEU A CA 1
ATOM 975 C C . LEU A 1 125 ? -9.742 17.969 4.941 1 96.25 125 LEU A C 1
ATOM 977 O O . LEU A 1 125 ? -10.273 16.859 5.074 1 96.25 125 LEU A O 1
ATOM 981 N N . ILE A 1 126 ? -9.297 18.391 3.785 1 94.62 126 ILE A N 1
ATOM 982 C CA . ILE A 1 126 ? -9.383 17.609 2.553 1 94.62 126 ILE A CA 1
ATOM 983 C C . ILE A 1 126 ? -7.984 17.234 2.076 1 94.62 126 ILE A C 1
ATOM 985 O O . ILE A 1 126 ? -7.121 18.109 1.915 1 94.62 126 ILE A O 1
ATOM 989 N N . VAL A 1 127 ? -7.781 16 1.822 1 97.38 127 VAL A N 1
ATOM 990 C CA . VAL A 1 127 ? -6.477 15.5 1.394 1 97.38 127 VAL A CA 1
ATOM 991 C C . VAL A 1 127 ? -6.578 14.938 -0.025 1 97.38 127 VAL A C 1
ATOM 993 O O . VAL A 1 127 ? -7.492 14.172 -0.333 1 97.38 127 VAL A O 1
ATOM 996 N N . ARG A 1 128 ? -5.637 15.328 -0.837 1 96.38 128 ARG A N 1
ATOM 997 C CA . ARG A 1 128 ? -5.551 14.828 -2.205 1 96.38 128 ARG A CA 1
ATOM 998 C C . ARG A 1 128 ? -4.195 14.188 -2.471 1 96.38 128 ARG A C 1
ATOM 1000 O O . ARG A 1 128 ? -3.154 14.781 -2.203 1 96.38 128 ARG A O 1
ATOM 1007 N N . GLU A 1 129 ? -4.258 13.023 -2.93 1 96.75 129 GLU A N 1
ATOM 1008 C CA . GLU A 1 129 ? -3.094 12.242 -3.338 1 96.75 129 GLU A CA 1
ATOM 1009 C C . GLU A 1 129 ? -2.787 12.445 -4.82 1 96.75 129 GLU A C 1
ATOM 1011 O O . GLU A 1 129 ? -3.492 11.914 -5.684 1 96.75 129 GLU A O 1
ATOM 1016 N N . VAL A 1 130 ? -1.722 13.156 -5.141 1 95 130 VAL A N 1
ATOM 1017 C CA . VAL A 1 130 ? -1.393 13.469 -6.527 1 95 130 VAL A CA 1
ATOM 1018 C C . VAL A 1 130 ? 0.124 13.469 -6.711 1 95 130 VAL A C 1
ATOM 1020 O O . VAL A 1 130 ? 0.873 13.289 -5.75 1 95 130 VAL A O 1
ATOM 1023 N N . GLU A 1 131 ? 0.562 13.578 -7.895 1 93.25 131 GLU A N 1
ATOM 1024 C CA . GLU A 1 131 ? 1.986 13.578 -8.211 1 93.25 131 GLU A CA 1
ATOM 1025 C C . GLU A 1 131 ? 2.633 14.914 -7.855 1 93.25 131 GLU A C 1
ATOM 1027 O O . GLU A 1 131 ? 1.954 15.945 -7.789 1 93.25 131 GLU A O 1
ATOM 1032 N N . ASN A 1 132 ? 3.881 14.906 -7.758 1 94.81 132 ASN A N 1
ATOM 1033 C CA . ASN A 1 132 ? 4.637 16.047 -7.273 1 94.81 132 ASN A CA 1
ATOM 1034 C C . ASN A 1 132 ? 4.371 17.297 -8.117 1 94.81 132 ASN A C 1
ATOM 1036 O O . ASN A 1 132 ? 4.117 18.375 -7.574 1 94.81 132 ASN A O 1
ATOM 1040 N N . ALA A 1 133 ? 4.441 17.188 -9.422 1 94.19 133 ALA A N 1
ATOM 1041 C CA . ALA A 1 133 ? 4.223 18.328 -10.297 1 94.19 133 ALA A CA 1
ATOM 1042 C C . ALA A 1 133 ? 2.82 18.906 -10.102 1 94.19 133 ALA A C 1
ATOM 1044 O O . ALA A 1 133 ? 2.639 20.125 -10.094 1 94.19 133 ALA A O 1
ATOM 1045 N N . ALA A 1 134 ? 1.893 18.016 -9.961 1 96.12 134 ALA A N 1
ATOM 1046 C CA . ALA A 1 134 ? 0.509 18.438 -9.75 1 96.12 134 ALA A CA 1
ATOM 1047 C C . ALA A 1 134 ? 0.334 19.109 -8.391 1 96.12 134 ALA A C 1
ATOM 1049 O O . ALA A 1 134 ? -0.485 20.016 -8.242 1 96.12 134 ALA A O 1
ATOM 1050 N N . ILE A 1 135 ? 1.082 18.688 -7.449 1 97.88 135 ILE A N 1
ATOM 1051 C CA . ILE A 1 135 ? 1.024 19.281 -6.113 1 97.88 135 ILE A CA 1
ATOM 1052 C C . ILE A 1 135 ? 1.426 20.75 -6.176 1 97.88 135 ILE A C 1
ATOM 1054 O O . ILE A 1 135 ? 0.692 21.625 -5.707 1 97.88 135 ILE A O 1
ATOM 1058 N N . VAL A 1 136 ? 2.543 21 -6.781 1 97.31 136 VAL A N 1
ATOM 1059 C CA . VAL A 1 136 ? 3.08 22.359 -6.867 1 97.31 136 VAL A CA 1
ATOM 1060 C C . VAL A 1 136 ? 2.121 23.25 -7.652 1 97.31 136 VAL A C 1
ATOM 1062 O O . VAL A 1 136 ? 1.84 24.375 -7.246 1 97.31 136 VAL A O 1
ATOM 1065 N N . GLN A 1 137 ? 1.622 22.703 -8.719 1 96.69 137 GLN A N 1
ATOM 1066 C CA . GLN A 1 137 ? 0.677 23.438 -9.539 1 96.69 137 GLN A CA 1
ATOM 1067 C C . GLN A 1 137 ? -0.601 23.75 -8.766 1 96.69 137 GLN A C 1
ATOM 1069 O O . GLN A 1 137 ? -1.132 24.859 -8.852 1 96.69 137 GLN A O 1
ATOM 1074 N N . ALA A 1 138 ? -1.114 22.781 -8.031 1 96.75 138 ALA A N 1
ATOM 1075 C CA . ALA A 1 138 ? -2.342 22.953 -7.262 1 96.75 138 ALA A CA 1
ATOM 1076 C C . ALA A 1 138 ? -2.18 24.062 -6.223 1 96.75 138 ALA A C 1
ATOM 1078 O O . ALA A 1 138 ? -3.09 24.859 -6.02 1 96.75 138 ALA A O 1
ATOM 1079 N N . VAL A 1 139 ? -1.077 24.125 -5.621 1 97.44 139 VAL A N 1
ATOM 1080 C CA . VAL A 1 139 ? -0.814 25.141 -4.609 1 97.44 139 VAL A CA 1
ATOM 1081 C C . VAL A 1 139 ? -0.667 26.5 -5.281 1 97.44 139 VAL A C 1
ATOM 1083 O O . VAL A 1 139 ? -1.265 27.484 -4.836 1 97.44 139 VAL A O 1
ATOM 1086 N N . ALA A 1 140 ? 0.073 26.516 -6.352 1 95.62 140 ALA A N 1
ATOM 1087 C CA . ALA A 1 140 ? 0.314 27.766 -7.066 1 95.62 140 ALA A CA 1
ATOM 1088 C C . ALA A 1 140 ? -0.995 28.375 -7.562 1 95.62 140 ALA A C 1
ATOM 1090 O O . ALA A 1 140 ? -1.165 29.594 -7.543 1 95.62 140 ALA A O 1
ATOM 1091 N N . GLN A 1 141 ? -1.885 27.531 -7.965 1 93.75 141 GLN A N 1
ATOM 1092 C CA . GLN A 1 141 ? -3.143 27.984 -8.555 1 93.75 141 GLN A CA 1
ATOM 1093 C C . GLN A 1 141 ? -4.207 28.203 -7.484 1 93.75 141 GLN A C 1
ATOM 1095 O O . GLN A 1 141 ? -5.301 28.688 -7.777 1 93.75 141 GLN A O 1
ATOM 1100 N N . GLY A 1 142 ? -3.938 27.766 -6.289 1 91.88 142 GLY A N 1
ATOM 1101 C CA . GLY A 1 142 ? -4.867 27.984 -5.195 1 91.88 142 GLY A CA 1
ATOM 1102 C C . GLY A 1 142 ? -5.852 26.844 -5.008 1 91.88 142 GLY A C 1
ATOM 1103 O O . GLY A 1 142 ? -6.809 26.969 -4.242 1 91.88 142 GLY A O 1
ATOM 1104 N N . ASP A 1 143 ? -5.648 25.75 -5.684 1 92.62 143 ASP A N 1
ATOM 1105 C CA . ASP A 1 143 ? -6.512 24.578 -5.566 1 92.62 143 ASP A CA 1
ATOM 1106 C C . ASP A 1 143 ? -6.207 23.797 -4.293 1 92.62 143 ASP A C 1
ATOM 1108 O O . ASP A 1 143 ? -7.027 23 -3.844 1 92.62 143 ASP A O 1
ATOM 1112 N N . ALA A 1 144 ? -5.035 24.031 -3.744 1 96.81 144 ALA A N 1
ATOM 1113 C CA . ALA A 1 144 ? -4.621 23.469 -2.459 1 96.81 144 ALA A CA 1
ATOM 1114 C C . ALA A 1 144 ? -3.949 24.531 -1.59 1 96.81 144 ALA A C 1
ATOM 1116 O O . ALA A 1 144 ? -3.201 25.375 -2.094 1 96.81 144 ALA A O 1
ATOM 1117 N N . ASP A 1 145 ? -4.215 24.453 -0.324 1 96.62 145 ASP A N 1
ATOM 1118 C CA . ASP A 1 145 ? -3.607 25.406 0.6 1 96.62 145 ASP A CA 1
ATOM 1119 C C . ASP A 1 145 ? -2.164 25.016 0.914 1 96.62 145 ASP A C 1
ATOM 1121 O O . ASP A 1 145 ? -1.306 25.891 1.077 1 96.62 145 ASP A O 1
ATOM 1125 N N . ILE A 1 146 ? -1.955 23.75 1.048 1 97.81 146 ILE A N 1
ATOM 1126 C CA . ILE A 1 146 ? -0.652 23.219 1.425 1 97.81 146 ILE A CA 1
ATOM 1127 C C . ILE A 1 146 ? -0.288 22.047 0.509 1 97.81 146 ILE A C 1
ATOM 1129 O O . ILE A 1 146 ? -1.132 21.203 0.207 1 97.81 146 ILE A O 1
ATOM 1133 N N . GLY A 1 147 ? 0.915 22.062 0.016 1 98.31 147 GLY A N 1
ATOM 1134 C CA . GLY A 1 147 ? 1.463 20.938 -0.733 1 98.31 147 GLY A CA 1
ATOM 1135 C C . GLY A 1 147 ? 2.639 20.281 -0.041 1 98.31 147 GLY A C 1
ATOM 1136 O O . GLY A 1 147 ? 3.471 20.953 0.566 1 98.31 147 GLY A O 1
ATOM 1137 N N . VAL A 1 148 ? 2.682 18.969 -0.02 1 98.25 148 VAL A N 1
ATOM 1138 C CA . VAL A 1 148 ? 3.828 18.234 0.51 1 98.25 148 VAL A CA 1
ATOM 1139 C C . VAL A 1 148 ? 4.363 17.266 -0.548 1 98.25 148 VAL A C 1
ATOM 1141 O O . VAL A 1 148 ? 3.643 16.375 -1.005 1 98.25 148 VAL A O 1
ATOM 1144 N N . PHE A 1 149 ? 5.586 17.453 -0.935 1 97.38 149 PHE A N 1
ATOM 1145 C CA . PHE A 1 149 ? 6.113 16.75 -2.1 1 97.38 149 PHE A CA 1
ATOM 1146 C C . PHE A 1 149 ? 7.598 16.453 -1.925 1 97.38 149 PHE A C 1
ATOM 1148 O O . PHE A 1 149 ? 8.242 16.984 -1.021 1 97.38 149 PHE A O 1
ATOM 1155 N N . ALA A 1 150 ? 8.055 15.539 -2.66 1 95.38 150 ALA A N 1
ATOM 1156 C CA . ALA A 1 150 ? 9.492 15.273 -2.74 1 95.38 150 ALA A CA 1
ATOM 1157 C C . ALA A 1 150 ? 10.156 16.156 -3.791 1 95.38 150 ALA A C 1
ATOM 1159 O O . ALA A 1 150 ? 9.695 16.219 -4.934 1 95.38 150 ALA A O 1
ATOM 1160 N N . ALA A 1 151 ? 11.219 16.766 -3.396 1 91.81 151 ALA A N 1
ATOM 1161 C CA . ALA A 1 151 ? 11.93 17.672 -4.285 1 91.81 151 ALA A CA 1
ATOM 1162 C C . ALA A 1 151 ? 12.453 16.938 -5.52 1 91.81 151 ALA A C 1
ATOM 1164 O O . ALA A 1 151 ? 12.906 15.797 -5.422 1 91.81 151 ALA A O 1
ATOM 1165 N N . ALA A 1 152 ? 12.297 17.547 -6.648 1 86.88 152 ALA A N 1
ATOM 1166 C CA . ALA A 1 152 ? 12.836 17.062 -7.918 1 86.88 152 ALA A CA 1
ATOM 1167 C C . ALA A 1 152 ? 13.289 18.219 -8.797 1 86.88 152 ALA A C 1
ATOM 1169 O O . ALA A 1 152 ? 12.672 19.281 -8.797 1 86.88 152 ALA A O 1
ATOM 1170 N N . PRO A 1 153 ? 14.359 17.984 -9.547 1 81.94 153 PRO A N 1
ATOM 1171 C CA . PRO A 1 153 ? 14.922 19.062 -10.344 1 81.94 153 PRO A CA 1
ATOM 1172 C C . PRO A 1 153 ? 13.938 19.625 -11.367 1 81.94 153 PRO A C 1
ATOM 1174 O O . PRO A 1 153 ? 13.961 20.812 -11.672 1 81.94 153 PRO A O 1
ATOM 1177 N N . ALA A 1 154 ? 13.07 18.875 -11.875 1 84.12 154 ALA A N 1
ATOM 1178 C CA . ALA A 1 154 ? 12.227 19.281 -12.992 1 84.12 154 ALA A CA 1
ATOM 1179 C C . ALA A 1 154 ? 10.992 20.031 -12.492 1 84.12 154 ALA A C 1
ATOM 1181 O O . ALA A 1 154 ? 10.227 20.578 -13.297 1 84.12 154 ALA A O 1
ATOM 1182 N N . LEU A 1 155 ? 10.867 20.219 -11.242 1 91.75 155 LEU A N 1
ATOM 1183 C CA . LEU A 1 155 ? 9.672 20.859 -10.703 1 91.75 155 LEU A CA 1
ATOM 1184 C C . LEU A 1 155 ? 9.758 22.375 -10.828 1 91.75 155 LEU A C 1
ATOM 1186 O O . LEU A 1 155 ? 10.789 22.969 -10.508 1 91.75 155 LEU A O 1
ATOM 1190 N N . ASP A 1 156 ? 8.711 23.031 -11.336 1 93.31 156 ASP A N 1
ATOM 1191 C CA . ASP A 1 156 ? 8.602 24.484 -11.375 1 93.31 156 ASP A CA 1
ATOM 1192 C C . ASP A 1 156 ? 8.078 25.031 -10.047 1 93.31 156 ASP A C 1
ATOM 1194 O O . ASP A 1 156 ? 6.887 24.922 -9.75 1 93.31 156 ASP A O 1
ATOM 1198 N N . LEU A 1 157 ? 8.883 25.703 -9.352 1 95 157 LEU A N 1
ATOM 1199 C CA . LEU A 1 157 ? 8.531 26.156 -8.008 1 95 157 LEU A CA 1
ATOM 1200 C C . LEU A 1 157 ? 8.234 27.656 -8 1 95 157 LEU A C 1
ATOM 1202 O O . LEU A 1 157 ? 8.164 28.266 -6.938 1 95 157 LEU A O 1
ATOM 1206 N N . SER A 1 158 ? 8.062 28.281 -9.125 1 93.5 158 SER A N 1
ATOM 1207 C CA . SER A 1 158 ? 7.945 29.719 -9.242 1 93.5 158 SER A CA 1
ATOM 1208 C C . SER A 1 158 ? 6.68 30.234 -8.555 1 93.5 158 SER A C 1
ATOM 1210 O O . SER A 1 158 ? 6.66 31.344 -8.023 1 93.5 158 SER A O 1
ATOM 1212 N N . GLY A 1 159 ? 5.676 29.531 -8.461 1 94.5 159 GLY A N 1
ATOM 1213 C CA . GLY A 1 159 ? 4.414 30 -7.918 1 94.5 159 GLY A CA 1
ATOM 1214 C C . GLY A 1 159 ? 4.203 29.609 -6.469 1 94.5 159 GLY A C 1
ATOM 1215 O O . GLY A 1 159 ? 3.131 29.828 -5.906 1 94.5 159 GLY A O 1
ATOM 1216 N N . VAL A 1 160 ? 5.301 29.047 -5.859 1 97.38 160 VAL A N 1
ATOM 1217 C CA . VAL A 1 160 ? 5.117 28.547 -4.5 1 97.38 160 VAL A CA 1
ATOM 1218 C C . VAL A 1 160 ? 6.32 28.938 -3.643 1 97.38 160 VAL A C 1
ATOM 1220 O O . VAL A 1 160 ? 7.418 29.141 -4.16 1 97.38 160 VAL A O 1
ATOM 1223 N N . ASP A 1 161 ? 6.113 29.172 -2.35 1 96.38 161 ASP A N 1
ATOM 1224 C CA . ASP A 1 161 ? 7.164 29.188 -1.337 1 96.38 161 ASP A CA 1
ATOM 1225 C C . ASP A 1 161 ? 7.406 27.797 -0.765 1 96.38 161 ASP A C 1
ATOM 1227 O O . ASP A 1 161 ? 6.457 27.078 -0.457 1 96.38 161 ASP A O 1
ATOM 1231 N N . VAL A 1 162 ? 8.586 27.453 -0.645 1 96.44 162 VAL A N 1
ATOM 1232 C CA . VAL A 1 162 ? 8.93 26.078 -0.282 1 96.44 162 VAL A CA 1
ATOM 1233 C C . VAL A 1 162 ? 9.711 26.062 1.03 1 96.44 162 VAL A C 1
ATOM 1235 O O . VAL A 1 162 ? 10.602 26.891 1.231 1 96.44 162 VAL A O 1
ATOM 1238 N N . MET A 1 163 ? 9.398 25.156 1.937 1 95.19 163 MET A N 1
ATOM 1239 C CA . MET A 1 163 ? 10.07 24.969 3.217 1 95.19 163 MET A CA 1
ATOM 1240 C C . MET A 1 163 ? 10.492 23.5 3.393 1 95.19 163 MET A C 1
ATOM 1242 O O . MET A 1 163 ? 9.75 22.594 3.027 1 95.19 163 MET A O 1
ATOM 1246 N N . PRO A 1 164 ? 11.695 23.312 3.959 1 94.69 164 PRO A N 1
ATOM 1247 C CA . PRO A 1 164 ? 12.07 21.938 4.262 1 94.69 164 PRO A CA 1
ATOM 1248 C C . PRO A 1 164 ? 11.164 21.297 5.309 1 94.69 164 PRO A C 1
ATOM 1250 O O . PRO A 1 164 ? 10.742 21.953 6.258 1 94.69 164 PRO A O 1
ATOM 1253 N N . TYR A 1 165 ? 10.797 20.031 5.16 1 95.38 165 TYR A N 1
ATOM 1254 C CA . TYR A 1 165 ? 9.906 19.344 6.086 1 95.38 165 TYR A CA 1
ATOM 1255 C C . TYR A 1 165 ? 10.57 18.094 6.656 1 95.38 165 TYR A C 1
ATOM 1257 O O . TYR A 1 165 ? 10.844 18.016 7.855 1 95.38 165 TYR A O 1
ATOM 1265 N N . ARG A 1 166 ? 10.859 17.109 5.785 1 93.12 166 ARG A N 1
ATOM 1266 C CA . ARG A 1 166 ? 11.461 15.844 6.203 1 93.12 166 ARG A CA 1
ATOM 1267 C C . ARG A 1 166 ? 12.531 15.391 5.215 1 93.12 166 ARG A C 1
ATOM 1269 O O . ARG A 1 166 ? 12.57 15.867 4.078 1 93.12 166 ARG A O 1
ATOM 1276 N N . GLN A 1 167 ? 13.391 14.547 5.719 1 92.25 167 GLN A N 1
ATOM 1277 C CA . GLN A 1 167 ? 14.359 13.852 4.879 1 92.25 167 GLN A CA 1
ATOM 1278 C C . GLN A 1 167 ? 14.07 12.352 4.836 1 92.25 167 GLN A C 1
ATOM 1280 O O . GLN A 1 167 ? 13.695 11.75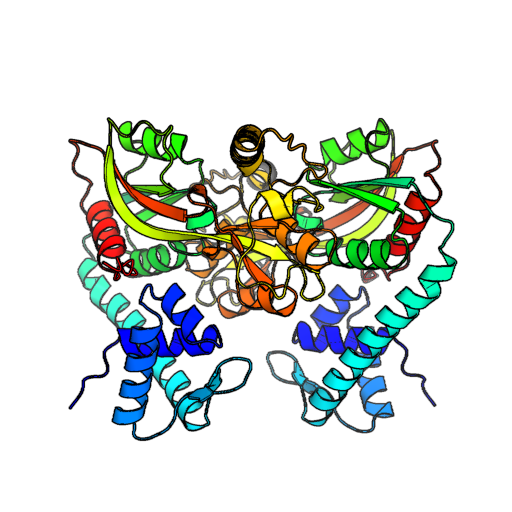8 5.844 1 92.25 167 GLN A O 1
ATOM 1285 N N . ASP A 1 168 ? 14.242 11.852 3.697 1 93.75 168 ASP A N 1
ATOM 1286 C CA . ASP A 1 168 ? 14.07 10.422 3.443 1 93.75 168 ASP A CA 1
ATOM 1287 C C . ASP A 1 168 ? 15.117 9.914 2.459 1 93.75 168 ASP A C 1
ATOM 1289 O O . ASP A 1 168 ? 16.016 10.656 2.066 1 93.75 168 ASP A O 1
ATOM 1293 N N . ARG A 1 169 ? 15.125 8.617 2.242 1 94.75 169 ARG A N 1
ATOM 1294 C CA . ARG A 1 169 ? 16.047 8.039 1.267 1 94.75 169 ARG A CA 1
ATOM 1295 C C . ARG A 1 169 ? 15.438 6.809 0.602 1 94.75 169 ARG A C 1
ATOM 1297 O O . ARG A 1 169 ? 14.539 6.176 1.156 1 94.75 169 ARG A O 1
ATOM 1304 N N . MET A 1 170 ? 15.969 6.609 -0.577 1 96 170 MET A N 1
ATOM 1305 C CA . MET A 1 170 ? 15.633 5.359 -1.249 1 96 170 MET A CA 1
ATOM 1306 C C . MET A 1 170 ? 16.484 4.211 -0.73 1 96 170 MET A C 1
ATOM 1308 O O . MET A 1 170 ? 17.688 4.383 -0.49 1 96 170 MET A O 1
ATOM 1312 N N . VAL A 1 171 ? 15.906 3.049 -0.567 1 96.88 171 VAL A N 1
ATOM 1313 C CA . VAL A 1 171 ? 16.609 1.839 -0.144 1 96.88 171 VAL A CA 1
ATOM 1314 C C . VAL A 1 171 ? 16.234 0.679 -1.065 1 96.88 171 VAL A C 1
ATOM 1316 O O . VAL A 1 171 ? 15.25 0.759 -1.808 1 96.88 171 VAL A O 1
ATOM 1319 N N . VAL A 1 172 ? 17.031 -0.28 -1.012 1 98 172 VAL A N 1
ATOM 1320 C CA . VAL A 1 172 ? 16.766 -1.492 -1.782 1 98 172 VAL A CA 1
ATOM 1321 C C . VAL A 1 172 ? 16.219 -2.578 -0.865 1 98 172 VAL A C 1
ATOM 1323 O O . VAL A 1 172 ? 16.859 -2.973 0.106 1 98 172 VAL A O 1
ATOM 1326 N N . VAL A 1 173 ? 15.016 -3.035 -1.177 1 97.56 173 VAL A N 1
ATOM 1327 C CA . VAL A 1 173 ? 14.352 -4.066 -0.387 1 97.56 173 VAL A CA 1
ATOM 1328 C C . VAL A 1 173 ? 14.562 -5.434 -1.036 1 97.56 173 VAL A C 1
ATOM 1330 O O . VAL A 1 173 ? 14.359 -5.59 -2.242 1 97.56 173 VAL A O 1
ATOM 1333 N N . MET A 1 174 ? 14.984 -6.328 -0.277 1 97.12 174 MET A N 1
ATOM 1334 C CA . MET A 1 174 ? 15.234 -7.684 -0.752 1 97.12 174 MET A CA 1
ATOM 1335 C C . MET A 1 174 ? 15.031 -8.703 0.366 1 97.12 174 MET A C 1
ATOM 1337 O O . MET A 1 174 ? 14.992 -8.336 1.542 1 97.12 174 MET A O 1
ATOM 1341 N N . SER A 1 175 ? 14.844 -9.945 0.006 1 95.25 175 SER A N 1
ATOM 1342 C CA . SER A 1 175 ? 14.719 -10.992 1.008 1 95.25 175 SER A CA 1
ATOM 1343 C C . SER A 1 175 ? 16.016 -11.164 1.798 1 95.25 175 SER A C 1
ATOM 1345 O O . SER A 1 175 ? 17.094 -10.789 1.325 1 95.25 175 SER A O 1
ATOM 1347 N N . HIS A 1 176 ? 15.953 -11.781 2.945 1 90.25 176 HIS A N 1
ATOM 1348 C CA . HIS A 1 176 ? 17.109 -11.984 3.814 1 90.25 176 HIS A CA 1
ATOM 1349 C C . HIS A 1 176 ? 18.141 -12.875 3.143 1 90.25 176 HIS A C 1
ATOM 1351 O O . HIS A 1 176 ? 19.344 -12.727 3.385 1 90.25 176 HIS A O 1
ATOM 1357 N N . GLY A 1 177 ? 17.703 -13.711 2.318 1 90.62 177 GLY A N 1
ATOM 1358 C CA . GLY A 1 177 ? 18.594 -14.672 1.69 1 90.62 177 GLY A CA 1
ATOM 1359 C C . GLY A 1 177 ? 19.25 -14.141 0.43 1 90.62 177 GLY A C 1
ATOM 1360 O O . GLY A 1 177 ? 20.094 -14.812 -0.167 1 90.62 177 GLY A O 1
ATOM 1361 N N . HIS A 1 178 ? 18.938 -12.969 0.039 1 93.69 178 HIS A N 1
ATOM 1362 C CA . HIS A 1 178 ? 19.484 -12.406 -1.186 1 93.69 178 HIS A CA 1
ATOM 1363 C C . HIS A 1 178 ? 20.984 -12.188 -1.055 1 93.69 178 HIS A C 1
ATOM 1365 O O . HIS A 1 178 ? 21.484 -11.828 0.02 1 93.69 178 HIS A O 1
ATOM 1371 N N . ARG A 1 179 ? 21.734 -12.258 -2.088 1 94.31 179 ARG A N 1
ATOM 1372 C CA . ARG A 1 179 ? 23.188 -12.195 -2.08 1 94.31 179 ARG A CA 1
ATOM 1373 C C . ARG A 1 179 ? 23.688 -10.82 -1.631 1 94.31 179 ARG A C 1
ATOM 1375 O O . ARG A 1 179 ? 24.766 -10.695 -1.057 1 94.31 179 ARG A O 1
ATOM 1382 N N . LEU A 1 180 ? 22.922 -9.828 -1.871 1 96.12 180 LEU A N 1
ATOM 1383 C CA . LEU A 1 180 ? 23.344 -8.469 -1.54 1 96.12 180 LEU A CA 1
ATOM 1384 C C . LEU A 1 180 ? 22.812 -8.062 -0.168 1 96.12 180 LEU A C 1
ATOM 1386 O O . LEU A 1 180 ? 23.094 -6.957 0.303 1 96.12 180 LEU A O 1
ATOM 1390 N N . ALA A 1 181 ? 22.109 -8.906 0.521 1 94.31 181 ALA A N 1
ATOM 1391 C CA . ALA A 1 181 ? 21.359 -8.555 1.727 1 94.31 181 ALA A CA 1
ATOM 1392 C C . ALA A 1 181 ? 22.297 -8.219 2.877 1 94.31 181 ALA A C 1
ATOM 1394 O O . ALA A 1 181 ? 21.938 -7.48 3.795 1 94.31 181 ALA A O 1
ATOM 1395 N N . GLN A 1 182 ? 23.5 -8.672 2.811 1 93.25 182 GLN A N 1
ATOM 1396 C CA . GLN A 1 182 ? 24.422 -8.492 3.928 1 93.25 182 GLN A CA 1
ATOM 1397 C C . GLN A 1 182 ? 25.297 -7.262 3.719 1 93.25 182 GLN A C 1
ATOM 1399 O O . GLN A 1 182 ? 26.078 -6.891 4.602 1 93.25 182 GLN A O 1
ATOM 1404 N N . ARG A 1 183 ? 25.156 -6.652 2.611 1 94.69 183 ARG A N 1
ATOM 1405 C CA . ARG A 1 183 ? 25.938 -5.445 2.35 1 94.69 183 ARG A CA 1
ATOM 1406 C C . ARG A 1 183 ? 25.375 -4.254 3.117 1 94.69 183 ARG A C 1
ATOM 1408 O O . ARG A 1 183 ? 24.172 -4.184 3.371 1 94.69 183 ARG A O 1
ATOM 1415 N N . GLN A 1 184 ? 26.266 -3.379 3.434 1 93.12 184 GLN A N 1
ATOM 1416 C CA . GLN A 1 184 ? 25.844 -2.141 4.078 1 93.12 184 GLN A CA 1
ATOM 1417 C C . GLN A 1 184 ? 25.141 -1.223 3.084 1 93.12 184 GLN A C 1
ATOM 1419 O O . GLN A 1 184 ? 24.156 -0.56 3.432 1 93.12 184 GLN A O 1
ATOM 1424 N N . SER A 1 185 ? 25.719 -1.193 1.896 1 97 185 SER A N 1
ATOM 1425 C CA . SER A 1 185 ? 25.141 -0.386 0.822 1 97 185 SER A CA 1
ATOM 1426 C C . SER A 1 185 ? 25.391 -1.028 -0.541 1 97 185 SER A C 1
ATOM 1428 O O . SER A 1 185 ? 26.25 -1.899 -0.679 1 97 185 SER A O 1
ATOM 1430 N N . VAL A 1 186 ? 24.578 -0.695 -1.478 1 97.88 186 VAL A N 1
ATOM 1431 C CA . VAL A 1 186 ? 24.719 -1.136 -2.861 1 97.88 186 VAL A CA 1
ATOM 1432 C C . VAL A 1 186 ? 24.578 0.056 -3.803 1 97.88 186 VAL A C 1
ATOM 1434 O O . VAL A 1 186 ? 23.953 1.061 -3.447 1 97.88 186 VAL A O 1
ATOM 1437 N N . THR A 1 187 ? 25.188 -0.03 -4.953 1 97.44 187 THR A N 1
ATOM 1438 C CA . THR A 1 187 ? 25.031 0.974 -6 1 97.44 187 THR A CA 1
ATOM 1439 C C . THR A 1 187 ? 23.969 0.535 -7.008 1 97.44 187 THR A C 1
ATOM 1441 O O . THR A 1 187 ? 23.562 -0.63 -7.023 1 97.44 187 THR A O 1
ATOM 1444 N N . PHE A 1 188 ? 23.5 1.483 -7.773 1 97.25 188 PHE A N 1
ATOM 1445 C CA . PHE A 1 188 ? 22.531 1.132 -8.805 1 97.25 188 PHE A CA 1
ATOM 1446 C C . PHE A 1 188 ? 23.156 0.163 -9.812 1 97.25 188 PHE A C 1
ATOM 1448 O O . PHE A 1 188 ? 22.469 -0.721 -10.328 1 97.25 188 PHE A O 1
ATOM 1455 N N . GLU A 1 189 ? 24.375 0.318 -10.125 1 95.81 189 GLU A N 1
ATOM 1456 C CA . GLU A 1 189 ? 25.078 -0.59 -11.023 1 95.81 189 GLU A CA 1
ATOM 1457 C C . GLU A 1 189 ? 25 -2.029 -10.523 1 95.81 189 GLU A C 1
ATOM 1459 O O . GLU A 1 189 ? 24.844 -2.961 -11.312 1 95.81 189 GLU A O 1
ATOM 1464 N N . ASP A 1 190 ? 25.156 -2.188 -9.195 1 95.88 190 ASP A N 1
ATOM 1465 C CA . ASP A 1 190 ? 25.047 -3.51 -8.586 1 95.88 190 ASP A CA 1
ATOM 1466 C C . ASP A 1 190 ? 23.688 -4.137 -8.867 1 95.88 190 ASP A C 1
ATOM 1468 O O . ASP A 1 190 ? 23.562 -5.363 -8.922 1 95.88 190 ASP A O 1
ATOM 1472 N N . LEU A 1 191 ? 22.656 -3.287 -9.078 1 96.38 191 LEU A N 1
ATOM 1473 C CA . LEU A 1 191 ? 21.266 -3.752 -9.156 1 96.38 191 LEU A CA 1
ATOM 1474 C C . LEU A 1 191 ? 20.906 -4.109 -10.594 1 96.38 191 LEU A C 1
ATOM 1476 O O . LEU A 1 191 ? 19.906 -4.809 -10.828 1 96.38 191 LEU A O 1
ATOM 1480 N N . LEU A 1 192 ? 21.656 -3.648 -11.531 1 93.44 192 LEU A N 1
ATOM 1481 C CA . LEU A 1 192 ? 21.312 -3.814 -12.93 1 93.44 192 LEU A CA 1
ATOM 1482 C C . LEU A 1 192 ? 21.391 -5.281 -13.344 1 93.44 192 LEU A C 1
ATOM 1484 O O . LEU A 1 192 ? 20.812 -5.676 -14.359 1 93.44 192 LEU A O 1
ATOM 1488 N N . SER A 1 193 ? 22.062 -6.07 -12.555 1 91.38 193 SER A N 1
ATOM 1489 C CA . SER A 1 193 ? 22.156 -7.5 -12.844 1 91.38 193 SER A CA 1
ATOM 1490 C C . SER A 1 193 ? 21.094 -8.289 -12.102 1 91.38 193 SER A C 1
ATOM 1492 O O . SER A 1 193 ? 20.953 -9.5 -12.297 1 91.38 193 SER A O 1
ATOM 1494 N N . GLU A 1 194 ? 20.312 -7.598 -11.273 1 94.12 194 GLU A N 1
ATOM 1495 C CA . GLU A 1 194 ? 19.266 -8.25 -10.484 1 94.12 194 GLU A CA 1
ATOM 1496 C C . GLU A 1 194 ? 17.906 -8.117 -11.148 1 94.12 194 GLU A C 1
ATOM 1498 O O . GLU A 1 194 ? 17.734 -7.328 -12.078 1 94.12 194 GLU A O 1
ATOM 1503 N N . ASN A 1 195 ? 16.984 -8.961 -10.742 1 94.44 195 ASN A N 1
ATOM 1504 C CA . ASN A 1 195 ? 15.594 -8.797 -11.133 1 94.44 195 ASN A CA 1
ATOM 1505 C C . ASN A 1 195 ? 14.938 -7.633 -10.398 1 94.44 195 ASN A C 1
ATOM 1507 O O . ASN A 1 195 ? 14.492 -7.777 -9.258 1 94.44 195 ASN A O 1
ATOM 1511 N N . LEU A 1 196 ? 14.883 -6.5 -11.062 1 96 196 LEU A N 1
ATOM 1512 C CA . LEU A 1 196 ? 14.367 -5.281 -10.445 1 96 196 LEU A CA 1
ATOM 1513 C C . LEU A 1 196 ? 12.859 -5.191 -10.602 1 96 196 LEU A C 1
ATOM 1515 O O . LEU A 1 196 ? 12.344 -5.145 -11.719 1 96 196 LEU A O 1
ATOM 1519 N N . ILE A 1 197 ? 12.188 -5.184 -9.453 1 96.88 197 ILE A N 1
ATOM 1520 C CA . ILE A 1 197 ? 10.734 -5.043 -9.383 1 96.88 197 ILE A CA 1
ATOM 1521 C C . ILE A 1 197 ? 10.375 -3.637 -8.906 1 96.88 197 ILE A C 1
ATOM 1523 O O . ILE A 1 197 ? 10.25 -3.393 -7.707 1 96.88 197 ILE A O 1
ATOM 1527 N N . VAL A 1 198 ? 10.164 -2.74 -9.82 1 94.88 198 VAL A N 1
ATOM 1528 C CA . VAL A 1 198 ? 10.008 -1.346 -9.422 1 94.88 198 VAL A CA 1
ATOM 1529 C C . VAL A 1 198 ? 8.695 -0.796 -9.977 1 94.88 198 VAL A C 1
ATOM 1531 O O . VAL A 1 198 ? 8.32 -1.095 -11.109 1 94.88 198 VAL A O 1
ATOM 1534 N N . PRO A 1 199 ? 8.016 -0.057 -9.141 1 93.88 199 PRO A N 1
ATOM 1535 C CA . PRO A 1 199 ? 6.785 0.567 -9.625 1 93.88 199 PRO A CA 1
ATOM 1536 C C . PRO A 1 199 ? 7.02 1.493 -10.812 1 93.88 199 PRO A C 1
ATOM 1538 O O . PRO A 1 199 ? 8.07 2.125 -10.906 1 93.88 199 PRO A O 1
ATOM 1541 N N . ALA A 1 200 ? 5.988 1.656 -11.625 1 91.06 200 ALA A N 1
ATOM 1542 C CA . ALA A 1 200 ? 6.059 2.414 -12.867 1 91.06 200 ALA A CA 1
ATOM 1543 C C . ALA A 1 200 ? 6.496 3.854 -12.609 1 91.06 200 ALA A C 1
ATOM 1545 O O . ALA A 1 200 ? 7.199 4.453 -13.43 1 91.06 200 ALA A O 1
ATOM 1546 N N . ALA A 1 201 ? 6.145 4.418 -11.516 1 87.19 201 ALA A N 1
ATOM 1547 C CA . ALA A 1 201 ? 6.445 5.809 -11.195 1 87.19 201 ALA A CA 1
ATOM 1548 C C . ALA A 1 201 ? 7.949 6.039 -11.109 1 87.19 201 ALA A C 1
ATOM 1550 O O . ALA A 1 201 ? 8.422 7.176 -11.219 1 87.19 201 ALA A O 1
ATOM 1551 N N . LEU A 1 202 ? 8.75 4.988 -10.984 1 91.25 202 LEU A N 1
ATOM 1552 C CA . LEU A 1 202 ? 10.195 5.125 -10.812 1 91.25 202 LEU A CA 1
ATOM 1553 C C . LEU A 1 202 ? 10.93 4.793 -12.102 1 91.25 202 LEU A C 1
ATOM 1555 O O . LEU A 1 202 ? 12.148 4.973 -12.195 1 91.25 202 LEU A O 1
ATOM 1559 N N . HIS A 1 203 ? 10.227 4.391 -13.102 1 92.88 203 HIS A N 1
ATOM 1560 C CA . HIS A 1 203 ? 10.867 3.896 -14.32 1 92.88 203 HIS A CA 1
ATOM 1561 C C . HIS A 1 203 ? 11.727 4.973 -14.961 1 92.88 203 HIS A C 1
ATOM 1563 O O . HIS A 1 203 ? 12.883 4.723 -15.312 1 92.88 203 HIS A O 1
ATOM 1569 N N . MET A 1 204 ? 11.148 6.129 -15.102 1 87.94 204 MET A N 1
ATOM 1570 C CA . MET A 1 204 ? 11.883 7.199 -15.773 1 87.94 204 MET A CA 1
ATOM 1571 C C . MET A 1 204 ? 13.164 7.539 -15.031 1 87.94 204 MET A C 1
ATOM 1573 O O . MET A 1 204 ? 14.219 7.699 -15.641 1 87.94 204 MET A O 1
ATOM 1577 N N . ALA A 1 205 ? 13.062 7.676 -13.727 1 89.5 205 ALA A N 1
ATOM 1578 C CA . ALA A 1 205 ? 14.234 7.988 -12.914 1 89.5 205 ALA A CA 1
ATOM 1579 C C . ALA A 1 205 ? 15.305 6.906 -13.047 1 89.5 205 ALA A C 1
ATOM 1581 O O . ALA A 1 205 ? 16.5 7.211 -13.148 1 89.5 205 ALA A O 1
ATOM 1582 N N . LEU A 1 206 ? 14.906 5.68 -13.109 1 93.88 206 LEU A N 1
ATOM 1583 C CA . LEU A 1 206 ? 15.852 4.574 -13.172 1 93.88 206 LEU A CA 1
ATOM 1584 C C . LEU A 1 206 ? 16.453 4.449 -14.562 1 93.88 206 LEU A C 1
ATOM 1586 O O . LEU A 1 206 ? 17.625 4.078 -14.711 1 93.88 206 LEU A O 1
ATOM 1590 N N . ARG A 1 207 ? 15.641 4.723 -15.555 1 93.94 207 ARG A N 1
ATOM 1591 C CA . ARG A 1 207 ? 16.172 4.754 -16.906 1 93.94 207 ARG A CA 1
ATOM 1592 C C . ARG A 1 207 ? 17.266 5.82 -17.047 1 93.94 207 ARG A C 1
ATOM 1594 O O . ARG A 1 207 ? 18.297 5.586 -17.672 1 93.94 207 ARG A O 1
ATOM 1601 N N . THR A 1 208 ? 17.016 6.961 -16.5 1 92.25 208 THR A N 1
ATOM 1602 C CA . THR A 1 208 ? 17.984 8.047 -16.516 1 92.25 208 THR A CA 1
ATOM 1603 C C . THR A 1 208 ? 19.266 7.629 -15.805 1 92.25 208 THR A C 1
ATOM 1605 O O . THR A 1 208 ? 20.375 7.895 -16.281 1 92.25 208 THR A O 1
ATOM 1608 N N . ALA A 1 209 ? 19.094 6.996 -14.688 1 93.56 209 ALA A N 1
ATOM 1609 C CA . ALA A 1 209 ? 20.25 6.535 -13.93 1 93.56 209 ALA A CA 1
ATOM 1610 C C . ALA A 1 209 ? 21.047 5.508 -14.727 1 93.56 209 ALA A C 1
ATOM 1612 O O . ALA A 1 209 ? 22.281 5.531 -14.711 1 93.56 209 ALA A O 1
ATOM 1613 N N . ALA A 1 210 ? 20.359 4.645 -15.383 1 95.56 210 ALA A N 1
ATOM 1614 C CA . ALA A 1 210 ? 21.016 3.631 -16.203 1 95.56 210 ALA A CA 1
ATOM 1615 C C . ALA A 1 210 ? 21.766 4.27 -17.375 1 95.56 210 ALA A C 1
ATOM 1617 O O . ALA A 1 210 ? 22.906 3.889 -17.672 1 95.56 210 ALA A O 1
ATOM 1618 N N . ASP A 1 211 ? 21.141 5.203 -17.953 1 94.19 211 ASP A N 1
ATOM 1619 C CA . ASP A 1 211 ? 21.75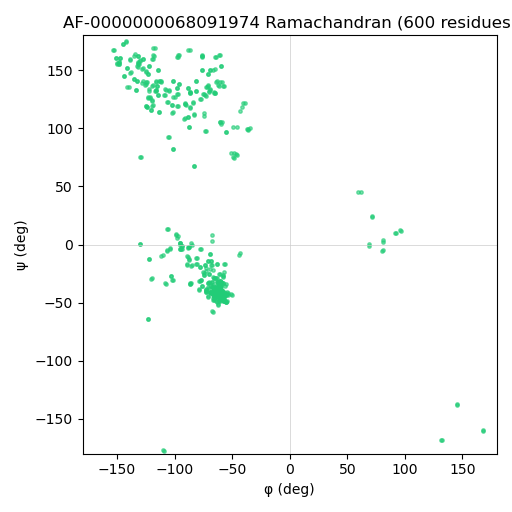 5.91 -19.078 1 94.19 211 ASP A CA 1
ATOM 1620 C C . ASP A 1 211 ? 23.062 6.562 -18.672 1 94.19 211 ASP A C 1
ATOM 1622 O O . ASP A 1 211 ? 24.031 6.559 -19.453 1 94.19 211 ASP A O 1
ATOM 1626 N N . ARG A 1 212 ? 23.109 7.113 -17.531 1 94 212 ARG A N 1
ATOM 1627 C CA . ARG A 1 212 ? 24.312 7.754 -17.016 1 94 212 ARG A CA 1
ATOM 1628 C C . ARG A 1 212 ? 25.453 6.746 -16.891 1 94 212 ARG A C 1
ATOM 1630 O O . ARG A 1 212 ? 26.625 7.117 -16.969 1 94 212 ARG A O 1
ATOM 1637 N N . LEU A 1 213 ? 25.094 5.477 -16.734 1 94.56 213 LEU A N 1
ATOM 1638 C CA . LEU A 1 213 ? 26.078 4.41 -16.594 1 94.56 213 LEU A CA 1
ATOM 1639 C C . LEU A 1 213 ? 26.359 3.742 -17.938 1 94.56 213 LEU A C 1
ATOM 1641 O O . LEU A 1 213 ? 27.125 2.781 -18.016 1 94.56 213 LEU A O 1
ATOM 1645 N N . GLY A 1 214 ? 25.719 4.223 -18.969 1 95.31 214 GLY A N 1
ATOM 1646 C CA . GLY A 1 214 ? 25.859 3.617 -20.281 1 95.31 214 GLY A CA 1
ATOM 1647 C C . GLY A 1 214 ? 25.188 2.268 -20.391 1 95.31 214 GLY A C 1
ATOM 1648 O O . GLY A 1 214 ? 25.625 1.402 -21.141 1 95.31 214 GLY A O 1
ATOM 1649 N N . ARG A 1 215 ? 24.203 2.057 -19.562 1 94.31 215 ARG A N 1
ATOM 1650 C CA . ARG A 1 215 ? 23.469 0.802 -19.547 1 94.31 215 ARG A CA 1
ATOM 1651 C C . ARG A 1 215 ? 22 1.032 -19.875 1 94.31 215 ARG A C 1
ATOM 1653 O O . ARG A 1 215 ? 21.547 2.176 -20.016 1 94.31 215 ARG A O 1
ATOM 1660 N N . GLU A 1 216 ? 21.328 -0.088 -20.109 1 90.5 216 GLU A N 1
ATOM 1661 C CA . GLU A 1 216 ? 19.891 -0.03 -20.359 1 90.5 216 GLU A CA 1
ATOM 1662 C C . GLU A 1 216 ? 19.109 -0.663 -19.203 1 90.5 216 GLU A C 1
ATOM 1664 O O . GLU A 1 216 ? 19.578 -1.623 -18.594 1 90.5 216 GLU A O 1
ATOM 1669 N N . PHE A 1 217 ? 18.031 0.005 -18.906 1 91.31 217 PHE A N 1
ATOM 1670 C CA . PHE A 1 217 ? 17.109 -0.535 -17.906 1 91.31 217 PHE A CA 1
ATOM 1671 C C . PHE A 1 217 ? 15.727 -0.754 -18.516 1 91.31 217 PHE A C 1
ATOM 1673 O O . PHE A 1 217 ? 15.102 0.191 -18.984 1 91.31 217 PHE A O 1
ATOM 1680 N N . GLU A 1 218 ? 15.297 -1.997 -18.578 1 87.19 218 GLU A N 1
ATOM 1681 C CA . GLU A 1 218 ? 13.945 -2.361 -19 1 87.19 218 GLU A CA 1
ATOM 1682 C C . GLU A 1 218 ? 13.242 -3.197 -17.922 1 87.19 218 GLU A C 1
ATOM 1684 O O . GLU A 1 218 ? 13.68 -4.309 -17.609 1 87.19 218 GLU A O 1
ATOM 1689 N N . PRO A 1 219 ? 12.188 -2.662 -17.438 1 87.44 219 PRO A N 1
ATOM 1690 C CA . PRO A 1 219 ? 11.492 -3.408 -16.391 1 87.44 219 PRO A CA 1
ATOM 1691 C C . PRO A 1 219 ? 10.82 -4.676 -16.906 1 87.44 219 PRO A C 1
ATOM 1693 O O . PRO A 1 219 ? 10.133 -4.633 -17.938 1 87.44 219 PRO A O 1
ATOM 1696 N N . LYS A 1 220 ? 10.984 -5.754 -16.25 1 86.75 220 LYS A N 1
ATOM 1697 C CA . LYS A 1 220 ? 10.336 -7.016 -16.594 1 86.75 220 LYS A CA 1
ATOM 1698 C C . LYS A 1 220 ? 8.953 -7.113 -15.961 1 86.75 220 LYS A C 1
ATOM 1700 O O . LYS A 1 220 ? 8.023 -7.652 -16.562 1 86.75 220 LYS A O 1
ATOM 1705 N N . TYR A 1 221 ? 8.844 -6.551 -14.805 1 90.69 221 TYR A N 1
ATOM 1706 C CA . TYR A 1 221 ? 7.598 -6.582 -14.055 1 90.69 221 TYR A CA 1
ATOM 1707 C C . TYR A 1 221 ? 6.793 -5.309 -14.281 1 90.69 221 TYR A C 1
ATOM 1709 O O . TYR A 1 221 ? 7.359 -4.215 -14.375 1 90.69 221 TYR A O 1
ATOM 1717 N N . GLY A 1 222 ? 5.512 -5.473 -14.445 1 91.88 222 GLY A N 1
ATOM 1718 C CA . GLY A 1 222 ? 4.609 -4.332 -14.492 1 91.88 222 GLY A CA 1
ATOM 1719 C C . GLY A 1 222 ? 3.867 -4.102 -13.188 1 91.88 222 GLY A C 1
ATOM 1720 O O . GLY A 1 222 ? 2.727 -4.547 -13.031 1 91.88 222 GLY A O 1
ATOM 1721 N N . VAL A 1 223 ? 4.539 -3.453 -12.312 1 94.31 223 VAL A N 1
ATOM 1722 C CA . VAL A 1 223 ? 3.934 -3.168 -11.016 1 94.31 223 VAL A CA 1
ATOM 1723 C C . VAL A 1 223 ? 3.744 -1.661 -10.852 1 94.31 223 VAL A C 1
ATOM 1725 O O . VAL A 1 223 ? 4.527 -0.871 -11.383 1 94.31 223 VAL A O 1
ATOM 1728 N N . THR A 1 224 ? 2.709 -1.326 -10.094 1 91.94 224 THR A N 1
ATOM 1729 C CA . THR A 1 224 ? 2.398 0.094 -9.969 1 91.94 224 THR A CA 1
ATOM 1730 C C . THR A 1 224 ? 2.428 0.528 -8.508 1 91.94 224 THR A C 1
ATOM 1732 O O . THR A 1 224 ? 2.453 1.724 -8.203 1 91.94 224 THR A O 1
ATOM 1735 N N . SER A 1 225 ? 2.457 -0.388 -7.578 1 93.25 225 SER A N 1
ATOM 1736 C CA . SER A 1 225 ? 2.334 -0.024 -6.172 1 93.25 225 SER A CA 1
ATOM 1737 C C . SER A 1 225 ? 3.527 -0.522 -5.367 1 93.25 225 SER A C 1
ATOM 1739 O O . SER A 1 225 ? 4.078 -1.586 -5.656 1 93.25 225 SER A O 1
ATOM 1741 N N . ALA A 1 226 ? 3.857 0.247 -4.398 1 93.62 226 ALA A N 1
ATOM 1742 C CA . ALA A 1 226 ? 4.973 -0.098 -3.52 1 93.62 226 ALA A CA 1
ATOM 1743 C C . ALA A 1 226 ? 4.695 -1.399 -2.771 1 93.62 226 ALA A C 1
ATOM 1745 O O . ALA A 1 226 ? 5.586 -2.244 -2.635 1 93.62 226 ALA A O 1
ATOM 1746 N N . GLY A 1 227 ? 3.467 -1.528 -2.318 1 93.19 227 GLY A N 1
ATOM 1747 C CA . GLY A 1 227 ? 3.125 -2.719 -1.557 1 93.19 227 GLY A CA 1
ATOM 1748 C C . GLY A 1 227 ? 3.326 -4.004 -2.334 1 93.19 227 GLY A C 1
ATOM 1749 O O . GLY A 1 227 ? 3.852 -4.984 -1.801 1 93.19 227 GLY A O 1
ATOM 1750 N N . VAL A 1 228 ? 2.924 -3.99 -3.551 1 94.5 228 VAL A N 1
ATOM 1751 C CA . VAL A 1 228 ? 3.086 -5.16 -4.406 1 94.5 228 VAL A CA 1
ATOM 1752 C C . VAL A 1 228 ? 4.57 -5.43 -4.641 1 94.5 228 VAL A C 1
ATOM 1754 O O . VAL A 1 228 ? 5.039 -6.559 -4.477 1 94.5 228 VAL A O 1
ATOM 1757 N N . ALA A 1 229 ? 5.312 -4.406 -4.973 1 96.56 229 ALA A N 1
ATOM 1758 C CA . ALA A 1 229 ? 6.742 -4.555 -5.23 1 96.56 229 ALA A CA 1
ATOM 1759 C C . ALA A 1 229 ? 7.461 -5.137 -4.016 1 96.56 229 ALA A C 1
ATOM 1761 O O . ALA A 1 229 ? 8.258 -6.07 -4.145 1 96.56 229 ALA A O 1
ATOM 1762 N N . ILE A 1 230 ? 7.145 -4.633 -2.893 1 95.62 230 ILE A N 1
ATOM 1763 C CA . ILE A 1 230 ? 7.77 -5.074 -1.652 1 95.62 230 ILE A CA 1
ATOM 1764 C C . ILE A 1 230 ? 7.41 -6.535 -1.383 1 95.62 230 ILE A C 1
ATOM 1766 O O . ILE A 1 230 ? 8.273 -7.34 -1.026 1 95.62 230 ILE A O 1
ATOM 1770 N N . SER A 1 231 ? 6.148 -6.883 -1.547 1 94.56 231 SER A N 1
ATOM 1771 C CA . SER A 1 231 ? 5.703 -8.242 -1.263 1 94.56 231 SER A CA 1
ATOM 1772 C C . SER A 1 231 ? 6.414 -9.258 -2.154 1 94.56 231 SER A C 1
ATOM 1774 O O . SER A 1 231 ? 6.789 -10.336 -1.695 1 94.56 231 SER A O 1
ATOM 1776 N N . LEU A 1 232 ? 6.59 -8.891 -3.41 1 96.38 232 LEU A N 1
ATOM 1777 C CA . LEU A 1 232 ? 7.277 -9.789 -4.336 1 96.38 232 LEU A CA 1
ATOM 1778 C C . LEU A 1 232 ? 8.758 -9.898 -3.986 1 96.38 232 LEU A C 1
ATOM 1780 O O . LEU A 1 232 ? 9.328 -10.992 -4.035 1 96.38 232 LEU A O 1
ATOM 1784 N N . ALA A 1 233 ? 9.391 -8.797 -3.639 1 96.69 233 ALA A N 1
ATOM 1785 C CA . ALA A 1 233 ? 10.797 -8.805 -3.236 1 96.69 233 ALA A CA 1
ATOM 1786 C C . ALA A 1 233 ? 11 -9.656 -1.986 1 96.69 233 ALA A C 1
ATOM 1788 O O . ALA A 1 233 ? 11.984 -10.391 -1.885 1 96.69 233 ALA A O 1
ATOM 1789 N N . GLN A 1 234 ? 10.078 -9.555 -1.056 1 94.19 234 GLN A N 1
ATOM 1790 C CA . GLN A 1 234 ? 10.141 -10.312 0.188 1 94.19 234 GLN A CA 1
ATOM 1791 C C . GLN A 1 234 ? 10.141 -11.812 -0.084 1 94.19 234 GLN A C 1
ATOM 1793 O O . GLN A 1 234 ? 10.766 -12.586 0.654 1 94.19 234 GLN A O 1
ATOM 1798 N N . GLU A 1 235 ? 9.453 -12.164 -1.122 1 93.12 235 GLU A N 1
ATOM 1799 C CA . GLU A 1 235 ? 9.305 -13.578 -1.439 1 93.12 235 GLU A CA 1
ATOM 1800 C C . GLU A 1 235 ? 10.445 -14.07 -2.318 1 93.12 235 GLU A C 1
ATOM 1802 O O . GLU A 1 235 ? 10.453 -15.227 -2.754 1 93.12 235 GLU A O 1
ATOM 1807 N N . GLY A 1 236 ? 11.344 -13.156 -2.691 1 94.56 236 GLY A N 1
ATOM 1808 C CA . GLY A 1 236 ? 12.578 -13.555 -3.348 1 94.56 236 GLY A CA 1
ATOM 1809 C C . GLY A 1 236 ? 12.5 -13.477 -4.859 1 94.56 236 GLY A C 1
ATOM 1810 O O . GLY A 1 236 ? 13.383 -13.977 -5.559 1 94.56 236 GLY A O 1
ATOM 1811 N N . LEU A 1 237 ? 11.492 -12.852 -5.398 1 95.69 237 LEU A N 1
ATOM 1812 C CA . LEU A 1 237 ? 11.352 -12.773 -6.848 1 95.69 237 LEU A CA 1
ATOM 1813 C C . LEU A 1 237 ? 12.359 -11.789 -7.434 1 95.69 237 LEU A C 1
ATOM 1815 O O . LEU A 1 237 ? 12.586 -11.773 -8.648 1 95.69 237 LEU A O 1
ATOM 1819 N N . GLY A 1 238 ? 12.883 -10.961 -6.621 1 96.38 238 GLY A N 1
ATOM 1820 C CA . GLY A 1 238 ? 13.812 -9.906 -7.004 1 96.38 238 GLY A CA 1
ATOM 1821 C C . GLY A 1 238 ? 14.055 -8.898 -5.898 1 96.38 238 GLY A C 1
ATOM 1822 O O . GLY A 1 238 ? 13.922 -9.219 -4.715 1 96.38 238 GLY A O 1
ATOM 1823 N N . VAL A 1 239 ? 14.547 -7.711 -6.355 1 97.62 239 VAL A N 1
ATOM 1824 C CA . VAL A 1 239 ? 14.75 -6.598 -5.438 1 97.62 239 VAL A CA 1
ATOM 1825 C C . VAL A 1 239 ? 13.953 -5.383 -5.906 1 97.62 239 VAL A C 1
ATOM 1827 O O . VAL A 1 239 ? 13.602 -5.281 -7.086 1 97.62 239 VAL A O 1
ATOM 1830 N N . THR A 1 240 ? 13.602 -4.551 -4.984 1 97.69 240 THR A N 1
ATOM 1831 C CA . THR A 1 240 ? 12.898 -3.326 -5.348 1 97.69 240 THR A CA 1
ATOM 1832 C C . THR A 1 240 ? 13.539 -2.113 -4.672 1 97.69 240 THR A C 1
ATOM 1834 O O . THR A 1 240 ? 14.32 -2.26 -3.729 1 97.69 240 THR A O 1
ATOM 1837 N N . ILE A 1 241 ? 13.359 -0.955 -5.242 1 97.31 241 ILE A N 1
ATOM 1838 C CA . ILE A 1 241 ? 13.805 0.324 -4.695 1 97.31 241 ILE A CA 1
ATOM 1839 C C . ILE A 1 241 ? 12.594 1.103 -4.172 1 97.31 241 ILE A C 1
ATOM 1841 O O . ILE A 1 241 ? 11.641 1.342 -4.906 1 97.31 241 ILE A O 1
ATOM 1845 N N . GLN A 1 242 ? 12.641 1.449 -2.895 1 96.44 242 GLN A N 1
ATOM 1846 C CA . GLN A 1 242 ? 11.508 2.104 -2.246 1 96.44 242 GLN A CA 1
ATOM 1847 C C . GLN A 1 242 ? 11.977 3.18 -1.271 1 96.44 242 GLN A C 1
ATOM 1849 O O . GLN A 1 242 ? 13.094 3.104 -0.745 1 96.44 242 GLN A O 1
ATOM 1854 N N . PRO A 1 243 ? 11.109 4.223 -1.071 1 95.31 243 PRO A N 1
ATOM 1855 C CA . PRO A 1 243 ? 11.398 5.109 0.058 1 95.31 243 PRO A CA 1
ATOM 1856 C C . PRO A 1 243 ? 11.469 4.363 1.39 1 95.31 243 PRO A C 1
ATOM 1858 O O . PRO A 1 243 ? 10.617 3.514 1.668 1 95.31 243 PRO A O 1
ATOM 1861 N N . GLU A 1 244 ? 12.43 4.703 2.143 1 93.94 244 GLU A N 1
ATOM 1862 C CA . GLU A 1 244 ? 12.641 4.051 3.432 1 93.94 244 GLU A CA 1
ATOM 1863 C C . GLU A 1 244 ? 11.438 4.242 4.348 1 93.94 244 GLU A C 1
ATOM 1865 O O . GLU A 1 244 ? 11.086 3.348 5.121 1 93.94 244 GLU A O 1
ATOM 1870 N N . CYS A 1 245 ? 10.789 5.312 4.215 1 91 245 CYS A N 1
ATOM 1871 C CA . CYS A 1 245 ? 9.68 5.66 5.102 1 91 245 CYS A CA 1
ATOM 1872 C C . CYS A 1 245 ? 8.492 4.73 4.879 1 91 245 CYS A C 1
ATOM 1874 O O . CYS A 1 245 ? 7.566 4.699 5.688 1 91 245 CYS A O 1
ATOM 1876 N N . LEU A 1 246 ? 8.461 3.99 3.818 1 91.81 246 LEU A N 1
ATOM 1877 C CA . LEU A 1 246 ? 7.363 3.072 3.547 1 91.81 246 LEU A CA 1
ATOM 1878 C C . LEU A 1 246 ? 7.617 1.714 4.191 1 91.81 246 LEU A C 1
ATOM 1880 O O . LEU A 1 246 ? 6.738 0.851 4.199 1 91.81 246 LEU A O 1
ATOM 1884 N N . LEU A 1 247 ? 8.758 1.521 4.598 1 87.62 247 LEU A N 1
ATOM 1885 C CA . LEU A 1 247 ? 9.109 0.242 5.207 1 87.62 247 LEU A CA 1
ATOM 1886 C C . LEU A 1 247 ? 8.734 0.226 6.684 1 87.62 247 LEU A C 1
ATOM 1888 O O . LEU A 1 247 ? 9.016 1.183 7.41 1 87.62 247 LEU A O 1
ATOM 1892 N N . ASP A 1 248 ? 7.91 -0.76 6.965 1 73.94 248 ASP A N 1
ATOM 1893 C CA . ASP A 1 248 ? 7.562 -0.915 8.375 1 73.94 248 ASP A CA 1
ATOM 1894 C C . ASP A 1 248 ? 8.188 -2.178 8.961 1 73.94 248 ASP A C 1
ATOM 1896 O O . ASP A 1 248 ? 8.961 -2.861 8.289 1 73.94 248 ASP A O 1
ATOM 1900 N N . LEU A 1 249 ? 7.875 -2.426 10.211 1 55.75 249 LEU A N 1
ATOM 1901 C CA . LEU A 1 249 ? 8.484 -3.525 10.945 1 55.75 249 LEU A CA 1
ATOM 1902 C C . LEU A 1 249 ? 8.148 -4.867 10.305 1 55.75 249 LEU A C 1
ATOM 1904 O O . LEU A 1 249 ? 8.961 -5.789 10.32 1 55.75 249 LEU A O 1
ATOM 1908 N N . LYS A 1 250 ? 7.047 -4.875 9.797 1 62.53 250 LYS A N 1
ATOM 1909 C CA . LYS A 1 250 ? 6.617 -6.145 9.211 1 62.53 250 LYS A CA 1
ATOM 1910 C C . LYS A 1 250 ? 7.465 -6.504 7.996 1 62.53 250 LYS A C 1
ATOM 1912 O O . LYS A 1 250 ? 7.758 -7.68 7.762 1 62.53 250 LYS A O 1
ATOM 1917 N N . VAL A 1 251 ? 7.809 -5.484 7.328 1 70 251 VAL A N 1
ATOM 1918 C CA . VAL A 1 251 ? 8.641 -5.715 6.148 1 70 251 VAL A CA 1
ATOM 1919 C C . VAL A 1 251 ? 9.977 -6.32 6.57 1 70 251 VAL A C 1
ATOM 1921 O O . VAL A 1 251 ? 10.484 -7.234 5.918 1 70 251 VAL A O 1
ATOM 1924 N N . PHE A 1 252 ? 10.43 -5.969 7.699 1 70.38 252 PHE A N 1
ATOM 1925 C CA . PHE A 1 252 ? 11.766 -6.371 8.117 1 70.38 252 PHE A CA 1
ATOM 1926 C C . PHE A 1 252 ? 11.75 -7.797 8.664 1 70.38 252 PHE A C 1
ATOM 1928 O O . PHE A 1 252 ? 12.812 -8.406 8.844 1 70.38 252 PHE A O 1
ATOM 1935 N N . GLU A 1 253 ? 10.57 -8.289 8.883 1 70.62 253 GLU A N 1
ATOM 1936 C CA . GLU A 1 253 ? 10.477 -9.68 9.312 1 70.62 253 GLU A CA 1
ATOM 1937 C C . GLU A 1 253 ? 10.859 -10.633 8.18 1 70.62 253 GLU A C 1
ATOM 1939 O O . GLU A 1 253 ? 11.375 -11.727 8.43 1 70.62 253 GLU A O 1
ATOM 1944 N N . HIS A 1 254 ? 10.703 -10.172 6.984 1 80.69 254 HIS A N 1
ATOM 1945 C CA . HIS A 1 254 ? 10.906 -11.094 5.879 1 80.69 254 HIS A CA 1
ATOM 1946 C C . HIS A 1 254 ? 11.836 -10.508 4.828 1 80.69 254 HIS A C 1
ATOM 1948 O O . HIS A 1 254 ? 12.164 -11.164 3.836 1 80.69 254 HIS A O 1
ATOM 1954 N N . ALA A 1 255 ? 12.289 -9.312 5.105 1 90.44 255 ALA A N 1
ATOM 1955 C CA . ALA A 1 255 ? 13.141 -8.625 4.141 1 90.44 255 ALA A CA 1
ATOM 1956 C C . ALA A 1 255 ? 14.07 -7.633 4.836 1 90.44 255 ALA A C 1
ATOM 1958 O O . ALA A 1 255 ? 13.961 -7.418 6.047 1 90.44 255 ALA A O 1
ATOM 1959 N N . VAL A 1 256 ? 15.039 -7.152 4.121 1 92 256 VAL A N 1
ATOM 1960 C CA . VAL A 1 256 ? 15.93 -6.109 4.605 1 92 256 VAL A CA 1
ATOM 1961 C C . VAL A 1 256 ? 15.922 -4.93 3.635 1 92 256 VAL A C 1
ATOM 1963 O O . VAL A 1 256 ? 15.625 -5.094 2.451 1 92 256 VAL A O 1
ATOM 1966 N N . GLY A 1 257 ? 16.094 -3.816 4.148 1 95 257 GLY A N 1
ATOM 1967 C CA . GLY A 1 257 ? 16.359 -2.613 3.373 1 95 257 GLY A CA 1
ATOM 1968 C C . GLY A 1 257 ? 17.828 -2.215 3.367 1 95 257 GLY A C 1
ATOM 1969 O O . GLY A 1 257 ? 18.391 -1.863 4.41 1 95 257 GLY A O 1
ATOM 1970 N N . VAL A 1 258 ? 18.484 -2.268 2.232 1 96.38 258 VAL A N 1
ATOM 1971 C CA . VAL A 1 258 ? 19.891 -1.925 2.096 1 96.38 258 VAL A CA 1
ATOM 1972 C C . VAL A 1 258 ? 20.031 -0.526 1.499 1 96.38 258 VAL A C 1
ATOM 1974 O O . VAL A 1 258 ? 19.312 -0.17 0.564 1 96.38 258 VAL A O 1
ATOM 1977 N N . GLU A 1 259 ? 20.938 0.196 1.963 1 96.31 259 GLU A N 1
ATOM 1978 C CA . GLU A 1 259 ? 21.141 1.569 1.512 1 96.31 259 GLU A CA 1
ATOM 1979 C C . GLU A 1 259 ? 21.547 1.613 0.041 1 96.31 259 GLU A C 1
ATOM 1981 O O . GLU A 1 259 ? 22.391 0.835 -0.398 1 96.31 259 GLU A O 1
ATOM 1986 N N . LEU A 1 260 ? 20.891 2.422 -0.733 1 97.69 260 LEU A N 1
ATOM 1987 C CA . LEU A 1 260 ? 21.297 2.707 -2.105 1 97.69 260 LEU A CA 1
ATOM 1988 C C . LEU A 1 260 ? 22.266 3.875 -2.148 1 97.69 260 LEU A C 1
ATOM 1990 O O . LEU A 1 260 ? 21.891 5.023 -1.921 1 97.69 260 LEU A O 1
ATOM 1994 N N . ALA A 1 261 ? 23.469 3.568 -2.447 1 96.69 261 ALA A N 1
ATOM 1995 C CA . ALA A 1 261 ? 24.547 4.555 -2.408 1 96.69 261 ALA A CA 1
ATOM 1996 C C . ALA A 1 261 ? 24.594 5.371 -3.695 1 96.69 261 ALA A C 1
ATOM 1998 O O . ALA A 1 261 ? 25.547 5.281 -4.465 1 96.69 261 ALA A O 1
ATOM 1999 N N . GLU A 1 262 ? 23.594 6.172 -3.912 1 95.19 262 GLU A N 1
ATOM 2000 C CA . GLU A 1 262 ? 23.438 7.082 -5.043 1 95.19 262 GLU A CA 1
ATOM 2001 C C . GLU A 1 262 ? 23.016 8.477 -4.578 1 95.19 262 GLU A C 1
ATOM 2003 O O . GLU A 1 262 ? 22.203 8.609 -3.658 1 95.19 262 GLU A O 1
ATOM 2008 N N . SER A 1 263 ? 23.547 9.477 -5.176 1 91.12 263 SER A N 1
ATOM 2009 C CA . SER A 1 263 ? 23.188 10.844 -4.805 1 91.12 263 SER A CA 1
ATOM 2010 C C . SER A 1 263 ? 21.688 11.094 -5.008 1 91.12 263 SER A C 1
ATOM 2012 O O . SER A 1 263 ? 21.062 11.82 -4.227 1 91.12 263 SER A O 1
ATOM 2014 N N . TRP A 1 264 ? 21.203 10.461 -6.062 1 90.5 264 TRP A N 1
ATOM 2015 C CA . TRP A 1 264 ? 19.797 10.688 -6.395 1 90.5 264 TRP A CA 1
ATOM 2016 C C . TRP A 1 264 ? 18.891 9.883 -5.473 1 90.5 264 TRP A C 1
ATOM 2018 O O . TRP A 1 264 ? 17.656 9.961 -5.578 1 90.5 264 TRP A O 1
ATOM 2028 N N . ALA A 1 265 ? 19.469 9.062 -4.578 1 94.06 265 ALA A N 1
ATOM 2029 C CA . ALA A 1 265 ? 18.688 8.227 -3.666 1 94.06 265 ALA A CA 1
ATOM 2030 C C . ALA A 1 265 ? 18.203 9.031 -2.459 1 94.06 265 ALA A C 1
ATOM 2032 O O . ALA A 1 265 ? 17.328 8.586 -1.713 1 94.06 265 ALA A O 1
ATOM 2033 N N . ASN A 1 266 ? 18.812 10.164 -2.24 1 93.62 266 ASN A N 1
ATOM 2034 C CA . ASN A 1 266 ? 18.359 11.047 -1.167 1 93.62 266 ASN A CA 1
ATOM 2035 C C . ASN A 1 266 ? 17.062 11.766 -1.538 1 93.62 266 ASN A C 1
ATOM 2037 O O . ASN A 1 266 ? 16.953 12.312 -2.637 1 93.62 266 ASN A O 1
ATOM 2041 N N . ARG A 1 267 ? 16.125 11.68 -0.652 1 93.19 267 ARG A N 1
ATOM 2042 C CA . ARG A 1 267 ? 14.82 12.281 -0.873 1 93.19 267 ARG A CA 1
ATOM 2043 C C . ARG A 1 267 ? 14.578 13.43 0.101 1 93.19 267 ARG A C 1
ATOM 2045 O O . ARG A 1 267 ? 14.523 13.227 1.314 1 93.19 267 ARG A O 1
ATOM 2052 N N . SER A 1 268 ? 14.484 14.656 -0.453 1 95.44 268 SER A N 1
ATOM 2053 C CA . SER A 1 268 ? 14.133 15.82 0.355 1 95.44 268 SER A CA 1
ATOM 2054 C C . SER A 1 268 ? 12.648 16.141 0.241 1 95.44 268 SER A C 1
ATOM 2056 O O . SER A 1 268 ? 12.156 16.453 -0.847 1 95.44 268 SER A O 1
ATOM 2058 N N . ILE A 1 269 ? 11.977 16.094 1.313 1 96.62 269 ILE A N 1
ATOM 2059 C CA . ILE A 1 269 ? 10.539 16.359 1.346 1 96.62 269 ILE A CA 1
ATOM 2060 C C . ILE A 1 269 ? 10.305 17.812 1.773 1 96.62 269 ILE A C 1
ATOM 2062 O O . ILE A 1 269 ? 10.883 18.281 2.754 1 96.62 269 ILE A O 1
ATOM 2066 N N . HIS A 1 270 ? 9.406 18.453 1.04 1 97.38 270 HIS A N 1
ATOM 2067 C CA . HIS A 1 270 ? 9.156 19.875 1.27 1 97.38 270 HIS A CA 1
ATOM 2068 C C . HIS A 1 270 ? 7.668 20.156 1.412 1 97.38 270 HIS A C 1
ATOM 2070 O O . HIS A 1 270 ? 6.836 19.344 0.988 1 97.38 270 HIS A O 1
ATOM 2076 N N . ILE A 1 271 ? 7.398 21.25 2.035 1 97.5 271 ILE A N 1
ATOM 2077 C CA . ILE A 1 271 ? 6.059 21.828 2.113 1 97.5 271 ILE A CA 1
ATOM 2078 C C . ILE A 1 271 ? 5.98 23.078 1.237 1 97.5 271 ILE A C 1
ATOM 2080 O O . ILE A 1 271 ? 6.906 23.891 1.226 1 97.5 271 ILE A O 1
ATOM 2084 N N . ALA A 1 272 ? 4.949 23.156 0.474 1 97.75 272 ALA A N 1
ATOM 2085 C CA . ALA A 1 272 ? 4.734 24.328 -0.379 1 97.75 272 ALA A CA 1
ATOM 2086 C C . ALA A 1 272 ? 3.475 25.078 0.032 1 97.75 272 ALA A C 1
ATOM 2088 O O . ALA A 1 272 ? 2.467 24.469 0.393 1 97.75 272 ALA A O 1
ATOM 2089 N N . THR A 1 273 ? 3.533 26.359 0.009 1 96.81 273 THR A N 1
ATOM 2090 C CA . THR A 1 273 ? 2.395 27.266 0.085 1 96.81 273 THR A CA 1
ATOM 2091 C C . THR A 1 273 ? 2.422 28.266 -1.069 1 96.81 273 THR A C 1
ATOM 2093 O O . THR A 1 273 ? 3.453 28.438 -1.725 1 96.81 273 THR A O 1
ATOM 2096 N N . ALA A 1 274 ? 1.276 28.844 -1.345 1 95.12 274 ALA A N 1
ATOM 2097 C CA . ALA A 1 274 ? 1.191 29.766 -2.475 1 95.12 274 ALA A CA 1
ATOM 2098 C C . ALA A 1 274 ? 2.031 31.016 -2.227 1 95.12 274 ALA A C 1
ATOM 2100 O O . ALA A 1 274 ? 1.979 31.594 -1.143 1 95.12 274 ALA A O 1
ATOM 2101 N N . ARG A 1 275 ? 2.807 31.281 -3.248 1 93.94 275 ARG A N 1
ATOM 2102 C CA . ARG A 1 275 ? 3.602 32.5 -3.15 1 93.94 275 ARG A CA 1
ATOM 2103 C C . ARG A 1 275 ? 2.715 33.75 -3.25 1 93.94 275 ARG A C 1
ATOM 2105 O O . ARG A 1 275 ? 1.869 33.844 -4.141 1 93.94 275 ARG A O 1
ATOM 2112 N N . GLY A 1 276 ? 2.898 34.688 -2.324 1 86.75 276 GLY A N 1
ATOM 2113 C CA . GLY A 1 276 ? 2.199 35.969 -2.383 1 86.75 276 GLY A CA 1
ATOM 2114 C C . GLY A 1 276 ? 0.784 35.906 -1.842 1 86.75 276 GLY A C 1
ATOM 2115 O O . GLY A 1 276 ? 0.056 36.906 -1.859 1 86.75 276 GLY A O 1
ATOM 2116 N N . ARG A 1 277 ? 0.313 34.781 -1.479 1 85.12 277 ARG A N 1
ATOM 2117 C CA . ARG A 1 277 ? -1.017 34.594 -0.903 1 85.12 277 ARG A CA 1
ATOM 2118 C C . ARG A 1 277 ? -0.934 34 0.496 1 85.12 277 ARG A C 1
ATOM 2120 O O . ARG A 1 277 ? -0.319 32.938 0.69 1 85.12 277 ARG A O 1
ATOM 2127 N N . ALA A 1 278 ? -1.43 34.719 1.419 1 78.94 278 ALA A N 1
ATOM 2128 C CA . ALA A 1 278 ? -1.419 34.188 2.785 1 78.94 278 ALA A CA 1
ATOM 2129 C C . ALA A 1 278 ? -2.41 33.031 2.945 1 78.94 278 ALA A C 1
ATOM 2131 O O . ALA A 1 278 ? -3.521 33.094 2.416 1 78.94 278 ALA A O 1
ATOM 2132 N N . ALA A 1 279 ? -1.993 32.031 3.605 1 82.38 279 ALA A N 1
ATOM 2133 C CA . ALA A 1 279 ? -2.902 30.953 3.93 1 82.38 279 ALA A CA 1
ATOM 2134 C C . ALA A 1 279 ? -3.928 31.375 4.977 1 82.38 279 ALA A C 1
ATOM 2136 O O . ALA A 1 279 ? -3.676 32.281 5.766 1 82.38 279 ALA A O 1
ATOM 2137 N N . GLY A 1 280 ? -5.113 30.844 4.898 1 85.62 280 GLY A N 1
ATOM 2138 C CA . GLY A 1 280 ? -6.105 31.109 5.93 1 85.62 280 GLY A CA 1
ATOM 2139 C C . GLY A 1 280 ? -5.68 30.641 7.305 1 85.62 280 GLY A C 1
ATOM 2140 O O . GLY A 1 280 ? -4.715 29.891 7.438 1 85.62 280 GLY A O 1
ATOM 2141 N N . PRO A 1 281 ? -6.348 31.141 8.305 1 84.38 281 PRO A N 1
ATOM 2142 C CA . PRO A 1 281 ? -5.965 30.812 9.68 1 84.38 281 PRO A CA 1
ATOM 2143 C C . PRO A 1 281 ? -5.906 29.297 9.922 1 84.38 281 PRO A C 1
ATOM 2145 O O . PRO A 1 281 ? -4.969 28.812 10.555 1 84.38 281 PRO A O 1
ATOM 2148 N N . ALA A 1 282 ? -6.875 28.609 9.414 1 91.44 282 ALA A N 1
ATOM 2149 C CA . ALA A 1 282 ? -6.91 27.156 9.617 1 91.44 282 ALA A CA 1
ATOM 2150 C C . ALA A 1 282 ? -5.711 26.484 8.953 1 91.44 282 ALA A C 1
ATOM 2152 O O . ALA A 1 282 ? -5.078 25.609 9.555 1 91.44 282 ALA A O 1
ATOM 2153 N N . ALA A 1 283 ? -5.371 26.875 7.781 1 94.06 283 ALA A N 1
ATOM 2154 C CA . ALA A 1 283 ? -4.23 26.312 7.059 1 94.06 283 ALA A CA 1
ATOM 2155 C C . ALA A 1 283 ? -2.918 26.656 7.754 1 94.06 283 ALA A C 1
ATOM 2157 O O . ALA A 1 283 ? -2.006 25.828 7.82 1 94.06 283 ALA A O 1
ATOM 2158 N N . ASN A 1 284 ? -2.859 27.875 8.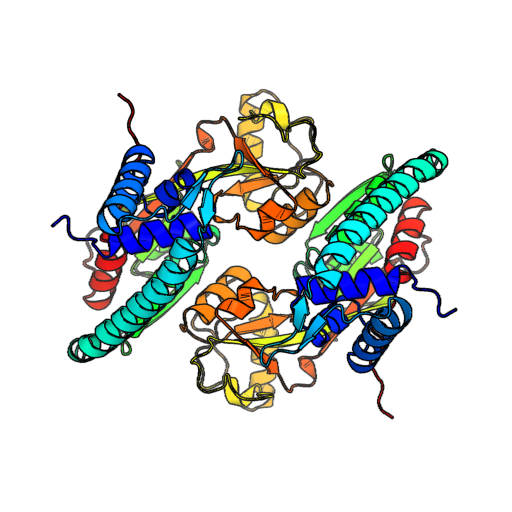297 1 91.06 284 ASN A N 1
ATOM 2159 C CA . ASN A 1 284 ? -1.657 28.312 9 1 91.06 284 ASN A CA 1
ATOM 2160 C C . ASN A 1 284 ? -1.413 27.484 10.258 1 91.06 284 ASN A C 1
ATOM 2162 O O . ASN A 1 284 ? -0.265 27.219 10.617 1 91.06 284 ASN A O 1
ATOM 2166 N N . LEU A 1 285 ? -2.445 27.172 10.891 1 89.62 285 LEU A N 1
ATOM 2167 C CA . LEU A 1 285 ? -2.322 26.344 12.094 1 89.62 285 LEU A CA 1
ATOM 2168 C C . LEU A 1 285 ? -1.781 24.953 11.75 1 89.62 285 LEU A C 1
ATOM 2170 O O . LEU A 1 285 ? -0.93 24.422 12.461 1 89.62 285 LEU A O 1
ATOM 2174 N N . LEU A 1 286 ? -2.27 24.375 10.656 1 94.75 286 LEU A N 1
ATOM 2175 C CA . LEU A 1 286 ? -1.752 23.078 10.219 1 94.75 286 LEU A CA 1
ATOM 2176 C C . LEU A 1 286 ? -0.287 23.188 9.812 1 94.75 286 LEU A C 1
ATOM 2178 O O . LEU A 1 286 ? 0.525 22.328 10.156 1 94.75 286 LEU A O 1
ATOM 2182 N N . LEU A 1 287 ? 0.006 24.266 9.078 1 94 287 LEU A N 1
ATOM 2183 C CA . LEU A 1 287 ? 1.379 24.516 8.648 1 94 287 LEU A CA 1
ATOM 2184 C C . LEU A 1 287 ? 2.32 24.578 9.852 1 94 287 LEU A C 1
ATOM 2186 O O . LEU A 1 287 ? 3.389 23.969 9.844 1 94 287 LEU A O 1
ATOM 2190 N N . LYS A 1 288 ? 1.938 25.328 10.82 1 89.56 288 LYS A N 1
ATOM 2191 C CA . LYS A 1 288 ? 2.736 25.438 12.039 1 89.56 288 LYS A CA 1
ATOM 2192 C C . LYS A 1 288 ? 2.93 24.078 12.711 1 89.56 288 LYS A C 1
ATOM 2194 O O . LYS A 1 288 ? 4.035 23.75 13.141 1 89.56 288 LYS A O 1
ATOM 2199 N N . GLN A 1 289 ? 1.869 23.359 12.797 1 91.12 289 GLN A N 1
ATOM 2200 C CA . GLN A 1 289 ? 1.939 22.016 13.391 1 91.12 289 GLN A CA 1
ATOM 2201 C C . GLN A 1 289 ? 2.934 21.141 12.641 1 91.12 289 GLN A C 1
ATOM 2203 O O . GLN A 1 289 ? 3.717 20.422 13.258 1 91.12 289 GLN A O 1
ATOM 2208 N N . LEU A 1 290 ? 2.861 21.141 11.32 1 94.44 290 LEU A N 1
ATOM 2209 C CA . LEU A 1 290 ? 3.729 20.297 10.5 1 94.44 290 LEU A CA 1
ATOM 2210 C C . LEU A 1 290 ? 5.191 20.703 10.664 1 94.44 290 LEU A C 1
ATOM 2212 O O . LEU A 1 290 ? 6.078 19.844 10.664 1 94.44 290 LEU A O 1
ATOM 2216 N N . LEU A 1 291 ? 5.395 22 10.812 1 90.44 291 LEU A N 1
ATOM 2217 C CA . LEU A 1 291 ? 6.762 22.516 10.852 1 90.44 291 LEU A CA 1
ATOM 2218 C C . LEU A 1 291 ? 7.324 22.453 12.266 1 90.44 291 LEU A C 1
ATOM 2220 O O . LEU A 1 291 ? 8.539 22.484 12.453 1 90.44 291 LEU A O 1
ATOM 2224 N N . ASP A 1 292 ? 6.555 22.609 13.305 1 77.25 292 ASP A N 1
ATOM 2225 C CA . ASP A 1 292 ? 7.008 22.578 14.688 1 77.25 292 ASP A CA 1
ATOM 2226 C C . ASP A 1 292 ? 7.582 21.203 15.047 1 77.25 292 ASP A C 1
ATOM 2228 O O . ASP A 1 292 ? 8.477 21.109 15.891 1 77.25 292 ASP A O 1
ATOM 2232 N N . ARG A 1 293 ? 7.066 20.203 14.461 1 59.56 293 ARG A N 1
ATOM 2233 C CA . ARG A 1 293 ? 7.59 18.906 14.875 1 59.56 293 ARG A CA 1
ATOM 2234 C C . ARG A 1 293 ? 8.984 18.672 14.297 1 59.56 293 ARG A C 1
ATOM 2236 O O . ARG A 1 293 ? 9.234 18.953 13.125 1 59.56 293 ARG A O 1
ATOM 2243 N N . PRO A 1 294 ? 10.07 18.625 15.266 1 49 294 PRO A N 1
ATOM 2244 C CA . PRO A 1 294 ? 11.508 18.656 14.992 1 49 294 PRO A CA 1
ATOM 2245 C C . PRO A 1 294 ? 11.898 17.812 13.781 1 49 294 PRO A C 1
ATOM 2247 O O . PRO A 1 294 ? 11.266 16.797 13.508 1 49 294 PRO A O 1
ATOM 2250 N N . ARG A 1 295 ? 12.586 18.625 12.75 1 45.88 295 ARG A N 1
ATOM 2251 C CA . ARG A 1 295 ? 13.336 18.141 11.602 1 45.88 295 ARG A CA 1
ATOM 2252 C C . ARG A 1 295 ? 14.227 16.969 11.984 1 45.88 295 ARG A C 1
ATOM 2254 O O . ARG A 1 295 ? 14.883 16.984 13.031 1 45.88 295 ARG A O 1
ATOM 2261 N N . ALA A 1 296 ? 14.141 15.938 11.625 1 40.78 296 ALA A N 1
ATOM 2262 C CA . ALA A 1 296 ? 15.328 15.094 11.719 1 40.78 296 ALA A CA 1
ATOM 2263 C C . ALA A 1 296 ? 16.562 15.812 11.164 1 40.78 296 ALA A C 1
ATOM 2265 O O . ALA A 1 296 ? 16.594 16.203 10 1 40.78 296 ALA A O 1
ATOM 2266 N N . LEU A 1 297 ? 17.281 16.781 11.875 1 29.52 297 LEU A N 1
ATOM 2267 C CA . LEU A 1 297 ? 18.516 17.469 11.477 1 29.52 297 LEU A CA 1
ATOM 2268 C C . LEU A 1 297 ? 19.438 16.531 10.703 1 29.52 297 LEU A C 1
ATOM 2270 O O . LEU A 1 297 ? 19.656 15.391 11.125 1 29.52 297 LEU A O 1
ATOM 2274 N N . SER A 1 298 ? 19.422 16.609 9.367 1 31.38 298 SER A N 1
ATOM 2275 C CA . SER A 1 298 ? 20.578 16.094 8.648 1 31.38 298 SER A CA 1
ATOM 2276 C C . SER A 1 298 ? 21.875 16.375 9.406 1 31.38 298 SER A C 1
ATOM 2278 O O . SER A 1 298 ? 22.094 17.484 9.891 1 31.38 298 SER A O 1
ATOM 2280 N N . SER A 1 299 ? 22.422 15.469 10.117 1 29.14 299 SER A N 1
ATOM 2281 C CA . SER A 1 299 ? 23.812 15.68 10.492 1 29.14 299 SER A CA 1
ATOM 2282 C C . SER A 1 299 ? 24.641 16.141 9.297 1 29.14 299 SER A C 1
ATOM 2284 O O . SER A 1 299 ? 24.812 15.398 8.328 1 29.14 299 SER A O 1
ATOM 2286 N N . VAL A 1 300 ? 24.594 17.438 8.812 1 27.36 300 VAL A N 1
ATOM 2287 C CA . VAL A 1 300 ? 25.719 18 8.047 1 27.36 300 VAL A CA 1
ATOM 2288 C C . VAL A 1 300 ? 27.031 17.734 8.773 1 27.36 300 VAL A C 1
ATOM 2290 O O . VAL A 1 300 ? 27.25 18.25 9.867 1 27.36 300 VAL A O 1
ATOM 2293 N N . SER A 1 301 ? 27.562 16.453 8.75 1 24.78 301 SER A N 1
ATOM 2294 C CA . SER A 1 301 ? 29 16.453 8.984 1 24.78 301 SER A CA 1
ATOM 2295 C C . SER A 1 301 ? 29.703 17.516 8.148 1 24.78 301 SER A C 1
ATOM 2297 O O . SER A 1 301 ? 29.562 17.547 6.922 1 24.78 301 SER A O 1
ATOM 2299 N N . ASP A 1 302 ? 30.031 18.578 8.703 1 20.84 302 ASP A N 1
ATOM 2300 C CA . ASP A 1 302 ? 31.312 19.156 8.297 1 20.84 302 ASP A CA 1
ATOM 2301 C C . ASP A 1 302 ? 32.406 18.078 8.18 1 20.84 302 ASP A C 1
ATOM 2303 O O . ASP A 1 302 ? 32.5 17.188 9.023 1 20.84 302 ASP A O 1
ATOM 2307 N N . MET B 1 1 ? -3.084 -42.781 16.359 1 26.95 1 MET B N 1
ATOM 2308 C CA . MET B 1 1 ? -2.182 -41.688 16.656 1 26.95 1 MET B CA 1
ATOM 2309 C C . MET B 1 1 ? -2.406 -40.5 15.711 1 26.95 1 MET B C 1
ATOM 2311 O O . MET B 1 1 ? -2.18 -40.625 14.5 1 26.95 1 MET B O 1
ATOM 2315 N N . ARG B 1 2 ? -3.369 -39.688 15.922 1 40.91 2 ARG B N 1
ATOM 2316 C CA . ARG B 1 2 ? -3.959 -38.719 14.984 1 40.91 2 ARG B CA 1
ATOM 2317 C C . ARG B 1 2 ? -2.9 -37.781 14.43 1 40.91 2 ARG B C 1
ATOM 2319 O O . ARG B 1 2 ? -2.146 -37.156 15.195 1 40.91 2 ARG B O 1
ATOM 2326 N N . GLN B 1 3 ? -2.377 -38.062 13.266 1 49.72 3 GLN B N 1
ATOM 2327 C CA . GLN B 1 3 ? -1.25 -37.531 12.523 1 49.72 3 GLN B CA 1
ATOM 2328 C C . GLN B 1 3 ? -1.444 -36.031 12.258 1 49.72 3 GLN B C 1
ATOM 2330 O O . GLN B 1 3 ? -2.531 -35.594 11.859 1 49.72 3 GLN B O 1
ATOM 2335 N N . VAL B 1 4 ? -0.713 -35.281 13.031 1 58.16 4 VAL B N 1
ATOM 2336 C CA . VAL B 1 4 ? -0.619 -33.844 12.773 1 58.16 4 VAL B CA 1
ATOM 2337 C C . VAL B 1 4 ? -0.066 -33.625 11.367 1 58.16 4 VAL B C 1
ATOM 2339 O O . VAL B 1 4 ? 1.044 -34.062 11.047 1 58.16 4 VAL B O 1
ATOM 2342 N N . ASP B 1 5 ? -0.957 -33.25 10.523 1 62.22 5 ASP B N 1
ATOM 2343 C CA . ASP B 1 5 ? -0.494 -32.969 9.164 1 62.22 5 ASP B CA 1
ATOM 2344 C C . ASP B 1 5 ? -0.01 -31.531 9.016 1 62.22 5 ASP B C 1
ATOM 2346 O O . ASP B 1 5 ? -0.175 -30.719 9.922 1 62.22 5 ASP B O 1
ATOM 2350 N N . PHE B 1 6 ? 0.649 -31.312 7.918 1 65.81 6 PHE B N 1
ATOM 2351 C CA . PHE B 1 6 ? 1.271 -30.031 7.656 1 65.81 6 PHE B CA 1
ATOM 2352 C C . PHE B 1 6 ? 0.228 -28.922 7.641 1 65.81 6 PHE B C 1
ATOM 2354 O O . PHE B 1 6 ? 0.502 -27.797 8.07 1 65.81 6 PHE B O 1
ATOM 2361 N N . PHE B 1 7 ? -0.918 -29.281 7.203 1 69.44 7 PHE B N 1
ATOM 2362 C CA . PHE B 1 7 ? -1.975 -28.281 7.156 1 69.44 7 PHE B CA 1
ATOM 2363 C C . PHE B 1 7 ? -2.354 -27.828 8.562 1 69.44 7 PHE B C 1
ATOM 2365 O O . PHE B 1 7 ? -2.566 -26.641 8.805 1 69.44 7 PHE B O 1
ATOM 2372 N N . THR B 1 8 ? -2.426 -28.766 9.422 1 75.19 8 THR B N 1
ATOM 2373 C CA . THR B 1 8 ? -2.773 -28.438 10.805 1 75.19 8 THR B CA 1
ATOM 2374 C C . THR B 1 8 ? -1.729 -27.516 11.414 1 75.19 8 THR B C 1
ATOM 2376 O O . THR B 1 8 ? -2.074 -26.562 12.125 1 75.19 8 THR B O 1
ATOM 2379 N N . LEU B 1 9 ? -0.536 -27.797 11.102 1 77.25 9 LEU B N 1
ATOM 2380 C CA . LEU B 1 9 ? 0.542 -26.969 11.609 1 77.25 9 LEU B CA 1
ATOM 2381 C C . LEU B 1 9 ? 0.476 -25.562 11.008 1 77.25 9 LEU B C 1
ATOM 2383 O O . LEU B 1 9 ? 0.684 -24.562 11.711 1 77.25 9 LEU B O 1
ATOM 2387 N N . ARG B 1 10 ? 0.164 -25.547 9.773 1 76.69 10 ARG B N 1
ATOM 2388 C CA . ARG B 1 10 ? -0.015 -24.266 9.094 1 76.69 10 ARG B CA 1
ATOM 2389 C C . ARG B 1 10 ? -1.203 -23.5 9.672 1 76.69 10 ARG B C 1
ATOM 2391 O O . ARG B 1 10 ? -1.119 -22.297 9.898 1 76.69 10 ARG B O 1
ATOM 2398 N N . LEU B 1 11 ? -2.244 -24.172 9.859 1 80.25 11 LEU B N 1
ATOM 2399 C CA . LEU B 1 11 ? -3.441 -23.594 10.453 1 80.25 11 LEU B CA 1
ATOM 2400 C C . LEU B 1 11 ? -3.137 -23 11.828 1 80.25 11 LEU B C 1
ATOM 2402 O O . LEU B 1 11 ? -3.598 -21.906 12.148 1 80.25 11 LEU B O 1
ATOM 2406 N N . PHE B 1 12 ? -2.418 -23.766 12.578 1 85.38 12 PHE B N 1
ATOM 2407 C CA . PHE B 1 12 ? -2.01 -23.312 13.906 1 85.38 12 PHE B CA 1
ATOM 2408 C C . PHE B 1 12 ? -1.194 -22.031 13.805 1 85.38 12 PHE B C 1
ATOM 2410 O O . PHE B 1 12 ? -1.463 -21.062 14.523 1 85.38 12 PHE B O 1
ATOM 2417 N N . LEU B 1 13 ? -0.318 -22.094 12.938 1 80.38 13 LEU B N 1
ATOM 2418 C CA . LEU B 1 13 ? 0.508 -20.906 12.75 1 80.38 13 LEU B CA 1
ATOM 2419 C C . LEU B 1 13 ? -0.34 -19.734 12.297 1 80.38 13 LEU B C 1
ATOM 2421 O O . LEU B 1 13 ? -0.147 -18.609 12.773 1 80.38 13 LEU B O 1
ATOM 2425 N N . SER B 1 14 ? -1.233 -19.969 11.406 1 80 14 SER B N 1
ATOM 2426 C CA . SER B 1 14 ? -2.143 -18.922 10.93 1 80 14 SER B CA 1
ATOM 2427 C C . SER B 1 14 ? -2.994 -18.375 12.062 1 80 14 SER B C 1
ATOM 2429 O O . SER B 1 14 ? -3.225 -17.156 12.133 1 80 14 SER B O 1
ATOM 2431 N N . ALA B 1 15 ? -3.455 -19.219 12.836 1 84.81 15 ALA B N 1
ATOM 2432 C CA . ALA B 1 15 ? -4.266 -18.812 13.977 1 84.81 15 ALA B CA 1
ATOM 2433 C C . ALA B 1 15 ? -3.48 -17.891 14.906 1 84.81 15 ALA B C 1
ATOM 2435 O O . ALA B 1 15 ? -4.027 -16.922 15.445 1 84.81 15 ALA B O 1
ATOM 2436 N N . VAL B 1 16 ? -2.24 -18.25 15.078 1 80.94 16 VAL B N 1
ATOM 2437 C CA . VAL B 1 16 ? -1.36 -17.453 15.93 1 80.94 16 VAL B CA 1
ATOM 2438 C C . VAL B 1 16 ? -1.127 -16.094 15.297 1 80.94 16 VAL B C 1
ATOM 2440 O O . VAL B 1 16 ? -1.196 -15.062 15.977 1 80.94 16 VAL B O 1
ATOM 2443 N N . GLU B 1 17 ? -0.857 -16.172 14.094 1 77.56 17 GLU B N 1
ATOM 2444 C CA . GLU B 1 17 ? -0.552 -14.945 13.359 1 77.56 17 GLU B CA 1
ATOM 2445 C C . GLU B 1 17 ? -1.768 -14.023 13.289 1 77.56 17 GLU B C 1
ATOM 2447 O O . GLU B 1 17 ? -1.638 -12.805 13.422 1 77.56 17 GLU B O 1
ATOM 2452 N N . GLU B 1 18 ? -2.9 -14.602 13.148 1 75.69 18 GLU B N 1
ATOM 2453 C CA . GLU B 1 18 ? -4.148 -13.859 13.016 1 75.69 18 GLU B CA 1
ATOM 2454 C C . GLU B 1 18 ? -4.727 -13.492 14.375 1 75.69 18 GLU B C 1
ATOM 2456 O O . GLU B 1 18 ? -5.582 -12.609 14.477 1 75.69 18 GLU B O 1
ATOM 2461 N N . GLY B 1 19 ? -4.254 -14.188 15.391 1 80.5 19 GLY B N 1
ATOM 2462 C CA . GLY B 1 19 ? -4.746 -14.016 16.75 1 80.5 19 GLY B CA 1
ATOM 2463 C C . GLY B 1 19 ? -6.168 -14.508 16.922 1 80.5 19 GLY B C 1
ATOM 2464 O O . GLY B 1 19 ? -6.781 -14.281 17.969 1 80.5 19 GLY B O 1
ATOM 2465 N N . GLN B 1 20 ? -6.82 -14.992 15.93 1 85.62 20 GLN B N 1
ATOM 2466 C CA . GLN B 1 20 ? -8.172 -15.539 15.945 1 85.62 20 GLN B CA 1
ATOM 2467 C C . GLN B 1 20 ? -8.266 -16.781 15.078 1 85.62 20 GLN B C 1
ATOM 2469 O O . GLN B 1 20 ? -7.781 -16.797 13.945 1 85.62 20 GLN B O 1
ATOM 2474 N N . ILE B 1 21 ? -8.93 -17.797 15.609 1 85.81 21 ILE B N 1
ATOM 2475 C CA . ILE B 1 21 ? -9.055 -19.062 14.898 1 85.81 21 ILE B CA 1
ATOM 2476 C C . ILE B 1 21 ? -9.977 -18.891 13.695 1 85.81 21 ILE B C 1
ATOM 2478 O O . ILE B 1 21 ? -9.727 -19.469 12.625 1 85.81 21 ILE B O 1
ATOM 2482 N N . GLY B 1 22 ? -10.953 -18.094 13.984 1 83.38 22 GLY B N 1
ATOM 2483 C CA . GLY B 1 22 ? -11.859 -17.844 12.875 1 83.38 22 GLY B CA 1
ATOM 2484 C C . GLY B 1 22 ? -11.195 -17.188 11.688 1 83.38 22 GLY B C 1
ATOM 2485 O O . GLY B 1 22 ? -11.422 -17.578 10.539 1 83.38 22 GLY B O 1
ATOM 2486 N N . ARG B 1 23 ? -10.367 -16.359 11.938 1 80.06 23 ARG B N 1
ATOM 2487 C CA . ARG B 1 23 ? -9.641 -15.664 10.867 1 80.06 23 ARG B CA 1
ATOM 2488 C C . ARG B 1 23 ? -8.633 -16.594 10.203 1 80.06 23 ARG B C 1
ATOM 2490 O O . ARG B 1 23 ? -8.438 -16.531 8.984 1 80.06 23 ARG B O 1
ATOM 2497 N N . ALA B 1 24 ? -8.016 -17.359 10.992 1 80.81 24 ALA B N 1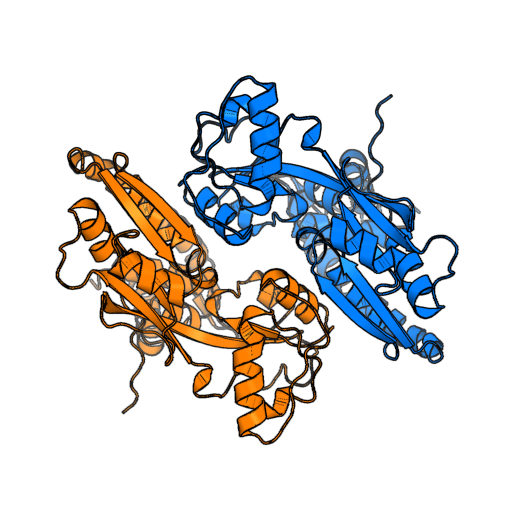
ATOM 2498 C CA . ALA B 1 24 ? -7.113 -18.375 10.461 1 80.81 24 ALA B CA 1
ATOM 2499 C C . ALA B 1 24 ? -7.852 -19.328 9.531 1 80.81 24 ALA B C 1
ATOM 2501 O O . ALA B 1 24 ? -7.32 -19.734 8.492 1 80.81 24 ALA B O 1
ATOM 2502 N N . ALA B 1 25 ? -9.031 -19.641 9.953 1 82.12 25 ALA B N 1
ATOM 2503 C CA . ALA B 1 25 ? -9.867 -20.531 9.141 1 82.12 25 ALA B CA 1
ATOM 2504 C C . ALA B 1 25 ? -10.133 -19.922 7.766 1 82.12 25 ALA B C 1
ATOM 2506 O O . ALA B 1 25 ? -10.023 -20.609 6.742 1 82.12 25 ALA B O 1
ATOM 2507 N N . LEU B 1 26 ? -10.367 -18.703 7.836 1 74.12 26 LEU B N 1
ATOM 2508 C CA . LEU B 1 26 ? -10.625 -17.969 6.594 1 74.12 26 LEU B CA 1
ATOM 2509 C C . LEU B 1 26 ? -9.383 -17.938 5.719 1 74.12 26 LEU B C 1
ATOM 2511 O O . LEU B 1 26 ? -9.453 -18.188 4.516 1 74.12 26 LEU B O 1
ATOM 2515 N N . ARG B 1 27 ? -8.359 -17.703 6.414 1 71.19 27 ARG B N 1
ATOM 2516 C CA . ARG B 1 27 ? -7.078 -17.609 5.715 1 71.19 27 ARG B CA 1
ATOM 2517 C C . ARG B 1 27 ? -6.711 -18.953 5.078 1 71.19 27 ARG B C 1
ATOM 2519 O O . ARG B 1 27 ? -6.152 -18.984 3.977 1 71.19 27 ARG B O 1
ATOM 2526 N N . GLU B 1 28 ? -7.027 -19.984 5.77 1 69 28 GLU B N 1
ATOM 2527 C CA . GLU B 1 28 ? -6.641 -21.312 5.324 1 69 28 GLU B CA 1
ATOM 2528 C C . GLU B 1 28 ? -7.781 -22 4.586 1 69 28 GLU B C 1
ATOM 2530 O O . GLU B 1 28 ? -7.699 -23.203 4.281 1 69 28 GLU B O 1
ATOM 2535 N N . ASN B 1 29 ? -8.789 -21.219 4.367 1 65.69 29 ASN B N 1
ATOM 2536 C CA . ASN B 1 29 ? -9.922 -21.641 3.543 1 65.69 29 ASN B CA 1
ATOM 2537 C C . ASN B 1 29 ? -10.609 -22.875 4.102 1 65.69 29 ASN B C 1
ATOM 2539 O O . ASN B 1 29 ? -10.867 -23.828 3.369 1 65.69 29 ASN B O 1
ATOM 2543 N N . ILE B 1 30 ? -10.82 -22.875 5.309 1 71.62 30 ILE B N 1
ATOM 2544 C CA . ILE B 1 30 ? -11.586 -23.938 5.949 1 71.62 30 ILE B CA 1
ATOM 2545 C C . ILE B 1 30 ? -12.641 -23.344 6.875 1 71.62 30 ILE B C 1
ATOM 2547 O O . ILE B 1 30 ? -12.586 -22.141 7.188 1 71.62 30 ILE B O 1
ATOM 2551 N N . ALA B 1 31 ? -13.625 -24.094 7.113 1 78.19 31 ALA B N 1
ATOM 2552 C CA . ALA B 1 31 ? -14.672 -23.656 8.031 1 78.19 31 ALA B CA 1
ATOM 2553 C C . ALA B 1 31 ? -14.109 -23.406 9.422 1 78.19 31 ALA B C 1
ATOM 2555 O O . ALA B 1 31 ? -13.25 -24.141 9.898 1 78.19 31 ALA B O 1
ATOM 2556 N N . PRO B 1 32 ? -14.586 -22.375 9.992 1 83.38 32 PRO B N 1
ATOM 2557 C CA . PRO B 1 32 ? -14.125 -22.078 11.344 1 83.38 32 PRO B CA 1
ATOM 2558 C C . PRO B 1 32 ? -14.297 -23.25 12.305 1 83.38 32 PRO B C 1
ATOM 2560 O O . PRO B 1 32 ? -13.453 -23.469 13.172 1 83.38 32 PRO B O 1
ATOM 2563 N N . SER B 1 33 ? -15.414 -23.922 12.203 1 86.38 33 SER B N 1
ATOM 2564 C CA . SER B 1 33 ? -15.656 -25.078 13.055 1 86.38 33 SER B CA 1
ATOM 2565 C C . SER B 1 33 ? -14.594 -26.156 12.828 1 86.38 33 SER B C 1
ATOM 2567 O O . SER B 1 33 ? -14.125 -26.781 13.781 1 86.38 33 SER B O 1
ATOM 2569 N N . ALA B 1 34 ? -14.203 -26.344 11.672 1 80.25 34 ALA B N 1
ATOM 2570 C CA . ALA B 1 34 ? -13.156 -27.312 11.336 1 80.25 34 ALA B CA 1
ATOM 2571 C C . ALA B 1 34 ? -11.797 -26.844 11.867 1 80.25 34 ALA B C 1
ATOM 2573 O O . ALA B 1 34 ? -11.008 -27.656 12.359 1 80.25 34 ALA B O 1
ATOM 2574 N N . ALA B 1 35 ? -11.594 -25.609 11.727 1 85.69 35 ALA B N 1
ATOM 2575 C CA . ALA B 1 35 ? -10.336 -25.047 12.234 1 85.69 35 ALA B CA 1
ATOM 2576 C C . ALA B 1 35 ? -10.219 -25.25 13.742 1 85.69 35 ALA B C 1
ATOM 2578 O O . ALA B 1 35 ? -9.172 -25.672 14.242 1 85.69 35 ALA B O 1
ATOM 2579 N N . THR B 1 36 ? -11.258 -24.938 14.422 1 85.44 36 THR B N 1
ATOM 2580 C CA . THR B 1 36 ? -11.289 -25.094 15.867 1 85.44 36 THR B CA 1
ATOM 2581 C C . THR B 1 36 ? -11.039 -26.547 16.25 1 85.44 36 THR B C 1
ATOM 2583 O O . THR B 1 36 ? -10.242 -26.828 17.156 1 85.44 36 THR B O 1
ATOM 2586 N N . LYS B 1 37 ? -11.68 -27.406 15.562 1 84.81 37 LYS B N 1
ATOM 2587 C CA . LYS B 1 37 ? -11.539 -28.828 15.836 1 84.81 37 LYS B CA 1
ATOM 2588 C C . LYS B 1 37 ? -10.109 -29.297 15.594 1 84.81 37 LYS B C 1
ATOM 2590 O O . LYS B 1 37 ? -9.547 -30.047 16.406 1 84.81 37 LYS B O 1
ATOM 2595 N N . ARG B 1 38 ? -9.594 -28.844 14.555 1 82.69 38 ARG B N 1
ATOM 2596 C CA . ARG B 1 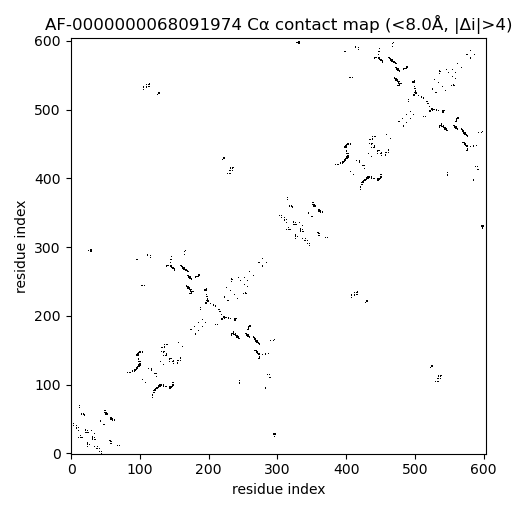38 ? -8.234 -29.25 14.195 1 82.69 38 ARG B CA 1
ATOM 2597 C C . ARG B 1 38 ? -7.223 -28.734 15.219 1 82.69 38 ARG B C 1
ATOM 2599 O O . ARG B 1 38 ? -6.289 -29.438 15.586 1 82.69 38 ARG B O 1
ATOM 2606 N N . ILE B 1 39 ? -7.434 -27.594 15.633 1 86.75 39 ILE B N 1
ATOM 2607 C CA . ILE B 1 39 ? -6.535 -27.016 16.625 1 86.75 39 ILE B CA 1
ATOM 2608 C C . ILE B 1 39 ? -6.688 -27.75 17.953 1 86.75 39 ILE B C 1
ATOM 2610 O O . ILE B 1 39 ? -5.699 -28.031 18.625 1 86.75 39 ILE B O 1
ATOM 2614 N N . GLN B 1 40 ? -7.879 -28.047 18.281 1 86.06 40 GLN B N 1
ATOM 2615 C CA . GLN B 1 40 ? -8.133 -28.828 19.484 1 86.06 40 GLN B CA 1
ATOM 2616 C C . GLN B 1 40 ? -7.48 -30.203 19.391 1 86.06 40 GLN B C 1
ATOM 2618 O O . GLN B 1 40 ? -6.906 -30.703 20.359 1 86.06 40 GLN B O 1
ATOM 2623 N N . GLU B 1 41 ? -7.652 -30.75 18.266 1 79.56 41 GLU B N 1
ATOM 2624 C CA . GLU B 1 41 ? -7.02 -32.062 18.047 1 79.56 41 GLU B CA 1
ATOM 2625 C C . GLU B 1 41 ? -5.5 -31.953 18.172 1 79.56 41 GLU B C 1
ATOM 2627 O O . GLU B 1 41 ? -4.863 -32.844 18.734 1 79.56 41 GLU B O 1
ATOM 2632 N N . LEU B 1 42 ? -4.945 -30.922 17.625 1 81.25 42 LEU B N 1
ATOM 2633 C CA . LEU B 1 42 ? -3.514 -30.688 17.766 1 81.25 42 LEU B CA 1
ATOM 2634 C C . LEU B 1 42 ? -3.131 -30.578 19.25 1 81.25 42 LEU B C 1
ATOM 2636 O O . LEU B 1 42 ? -2.139 -31.172 19.672 1 81.25 42 LEU B O 1
ATOM 2640 N N . GLU B 1 43 ? -3.871 -29.891 20.031 1 83.12 43 GLU B N 1
ATOM 2641 C CA . GLU B 1 43 ? -3.629 -29.75 21.453 1 83.12 43 GLU B CA 1
ATOM 2642 C C . GLU B 1 43 ? -3.768 -31.078 22.172 1 83.12 43 GLU B C 1
ATOM 2644 O O . GLU B 1 43 ? -2.986 -31.391 23.078 1 83.12 43 GLU B O 1
ATOM 2649 N N . ASP B 1 44 ? -4.727 -31.875 21.719 1 78.69 44 ASP B N 1
ATOM 2650 C CA . ASP B 1 44 ? -4.934 -33.188 22.281 1 78.69 44 ASP B CA 1
ATOM 2651 C C . ASP B 1 44 ? -3.734 -34.094 22.016 1 78.69 44 ASP B C 1
ATOM 2653 O O . ASP B 1 44 ? -3.303 -34.844 22.906 1 78.69 44 ASP B O 1
ATOM 2657 N N . VAL B 1 45 ? -3.285 -34 20.812 1 74.06 45 VAL B N 1
ATOM 2658 C CA . VAL B 1 45 ? -2.145 -34.812 20.438 1 74.06 45 VAL B CA 1
ATOM 2659 C C . VAL B 1 45 ? -0.913 -34.406 21.234 1 74.06 45 VAL B C 1
ATOM 2661 O O . VAL B 1 45 ? -0.154 -35.25 21.703 1 74.06 45 VAL B O 1
ATOM 2664 N N . VAL B 1 46 ? -0.766 -33.062 21.344 1 74.81 46 VAL B N 1
ATOM 2665 C CA . VAL B 1 46 ? 0.383 -32.531 22.062 1 74.81 46 VAL B CA 1
ATOM 2666 C C . VAL B 1 46 ? 0.181 -32.688 23.562 1 74.81 46 VAL B C 1
ATOM 2668 O O . VAL B 1 46 ? 1.15 -32.812 24.312 1 74.81 46 VAL B O 1
ATOM 2671 N N . GLY B 1 47 ? -1.046 -32.781 23.969 1 76.69 47 GLY B N 1
ATOM 2672 C CA . GLY B 1 47 ? -1.394 -33 25.375 1 76.69 47 GLY B CA 1
ATOM 2673 C C . GLY B 1 47 ? -1.361 -31.719 26.188 1 76.69 47 GLY B C 1
ATOM 2674 O O . GLY B 1 47 ? -1.389 -31.766 27.422 1 76.69 47 GLY B O 1
ATOM 2675 N N . LEU B 1 48 ? -1.09 -30.641 25.547 1 78.38 48 LEU B N 1
ATOM 2676 C CA . LEU B 1 48 ? -1.021 -29.328 26.188 1 78.38 48 LEU B CA 1
ATOM 2677 C C . LEU B 1 48 ? -1.91 -28.312 25.453 1 78.38 48 LEU B C 1
ATOM 2679 O O . LEU B 1 48 ? -2.162 -28.469 24.25 1 78.38 48 LEU B O 1
ATOM 2683 N N . ARG B 1 49 ? -2.359 -27.375 26.172 1 84.12 49 ARG B N 1
ATOM 2684 C CA . ARG B 1 49 ? -3.018 -26.25 25.516 1 84.12 49 ARG B CA 1
ATOM 2685 C C . ARG B 1 49 ? -1.999 -25.359 24.812 1 84.12 49 ARG B C 1
ATOM 2687 O O . ARG B 1 49 ? -0.989 -24.969 25.406 1 84.12 49 ARG B O 1
ATOM 2694 N N . LEU B 1 50 ? -2.307 -25.109 23.562 1 86.56 50 LEU B N 1
ATOM 2695 C CA . LEU B 1 50 ? -1.371 -24.328 22.75 1 86.56 50 LEU B CA 1
ATOM 2696 C C . LEU B 1 50 ? -1.852 -22.891 22.594 1 86.56 50 LEU B C 1
ATOM 2698 O O . LEU B 1 50 ? -1.044 -21.984 22.422 1 86.56 50 LEU B O 1
ATOM 2702 N N . LEU B 1 51 ? -3.145 -22.766 22.609 1 87.31 51 LEU B N 1
ATOM 2703 C CA . LEU B 1 51 ? -3.779 -21.453 22.516 1 87.31 51 LEU B CA 1
ATOM 2704 C C . LEU B 1 51 ? -4.676 -21.188 23.719 1 87.31 51 LEU B C 1
ATOM 2706 O O . LEU B 1 51 ? -5.359 -22.109 24.203 1 87.31 51 LEU B O 1
ATOM 2710 N N . GLU B 1 52 ? -4.516 -19.984 24.266 1 85.94 52 GLU B N 1
ATOM 2711 C CA . GLU B 1 52 ? -5.406 -19.547 25.328 1 85.94 52 GLU B CA 1
ATOM 2712 C C . GLU B 1 52 ? -6.473 -18.594 24.797 1 85.94 52 GLU B C 1
ATOM 2714 O O . GLU B 1 52 ? -6.168 -17.672 24.047 1 85.94 52 GLU B O 1
ATOM 2719 N N . ARG B 1 53 ? -7.695 -18.953 25.109 1 79.12 53 ARG B N 1
ATOM 2720 C CA . ARG B 1 53 ? -8.82 -18.156 24.641 1 79.12 53 ARG B CA 1
ATOM 2721 C C . ARG B 1 53 ? -8.984 -16.891 25.469 1 79.12 53 ARG B C 1
ATOM 2723 O O . ARG B 1 53 ? -8.852 -16.938 26.703 1 79.12 53 ARG B O 1
ATOM 2730 N N . THR B 1 54 ? -8.992 -15.852 24.859 1 76.62 54 THR B N 1
ATOM 2731 C CA . THR B 1 54 ? -9.281 -14.555 25.453 1 76.62 54 THR B CA 1
ATOM 2732 C C . THR B 1 54 ? -10.516 -13.93 24.828 1 76.62 54 THR B C 1
ATOM 2734 O O . THR B 1 54 ? -10.969 -14.367 23.766 1 76.62 54 THR B O 1
ATOM 2737 N N . PRO B 1 55 ? -11.156 -12.938 25.438 1 72.12 55 PRO B N 1
ATOM 2738 C CA . PRO B 1 55 ? -12.305 -12.266 24.828 1 72.12 55 PRO B CA 1
ATOM 2739 C C . PRO B 1 55 ? -11.992 -11.672 23.453 1 72.12 55 PRO B C 1
ATOM 2741 O O . PRO B 1 55 ? -12.898 -11.492 22.641 1 72.12 55 PRO B O 1
ATOM 2744 N N . LYS B 1 56 ? -10.82 -11.555 23.203 1 72.38 56 LYS B N 1
ATOM 2745 C CA . LYS B 1 56 ? -10.453 -10.883 21.969 1 72.38 56 LYS B CA 1
ATOM 2746 C C . LYS B 1 56 ? -9.938 -11.883 20.938 1 72.38 56 LYS B C 1
ATOM 2748 O O . LYS B 1 56 ? -9.609 -11.5 19.797 1 72.38 56 LYS B O 1
ATOM 2753 N N . GLY B 1 57 ? -9.844 -13.039 21.359 1 82.12 57 GLY B N 1
ATOM 2754 C CA . GLY B 1 57 ? -9.336 -14.055 20.453 1 82.12 57 GLY B CA 1
ATOM 2755 C C . GLY B 1 57 ? -8.492 -15.109 21.156 1 82.12 57 GLY B C 1
ATOM 2756 O O . GLY B 1 57 ? -8.914 -15.664 22.172 1 82.12 57 GLY B O 1
ATOM 2757 N N . VAL B 1 58 ? -7.395 -15.438 20.438 1 86.12 58 VAL B N 1
ATOM 2758 C CA . VAL B 1 58 ? -6.547 -16.469 21.031 1 86.12 58 VAL B CA 1
ATOM 2759 C C . VAL B 1 58 ? -5.117 -15.938 21.172 1 86.12 58 VAL B C 1
ATOM 2761 O O . VAL B 1 58 ? -4.672 -15.117 20.375 1 86.12 58 VAL B O 1
ATOM 2764 N N . ILE B 1 59 ? -4.484 -16.266 22.297 1 82.31 59 ILE B N 1
ATOM 2765 C CA . ILE B 1 59 ? -3.068 -15.984 22.5 1 82.31 59 ILE B CA 1
ATOM 2766 C C . ILE B 1 59 ? -2.305 -17.297 22.703 1 82.31 59 ILE B C 1
ATOM 2768 O O . ILE B 1 59 ? -2.893 -18.312 23.078 1 82.31 59 ILE B O 1
ATOM 2772 N N . LEU B 1 60 ? -0.958 -17.203 22.469 1 83.69 60 LEU B N 1
ATOM 2773 C CA . LEU B 1 60 ? -0.106 -18.375 22.609 1 83.69 60 LEU B CA 1
ATOM 2774 C C . LEU B 1 60 ? 0.068 -18.734 24.078 1 83.69 60 LEU B C 1
ATOM 2776 O O . LEU B 1 60 ? 0.279 -17.859 24.922 1 83.69 60 LEU B O 1
ATOM 2780 N N . SER B 1 61 ? -0.026 -20.047 24.469 1 81.25 61 SER B N 1
ATOM 2781 C CA . SER B 1 61 ? 0.486 -20.578 25.719 1 81.25 61 SER B CA 1
ATOM 2782 C C . SER B 1 61 ? 2 -20.75 25.672 1 81.25 61 SER B C 1
ATOM 2784 O O . SER B 1 61 ? 2.607 -20.656 24.609 1 81.25 61 SER B O 1
ATOM 2786 N N . PRO B 1 62 ? 2.67 -20.891 26.797 1 74.5 62 PRO B N 1
ATOM 2787 C CA . PRO B 1 62 ? 4.102 -21.203 26.781 1 74.5 62 PRO B CA 1
ATOM 2788 C C . PRO B 1 62 ? 4.434 -22.391 25.875 1 74.5 62 PRO B C 1
ATOM 2790 O O . PRO B 1 62 ? 5.43 -22.359 25.156 1 74.5 62 PRO B O 1
ATOM 2793 N N . ALA B 1 63 ? 3.643 -23.391 25.953 1 77.69 63 ALA B N 1
ATOM 2794 C CA . ALA B 1 63 ? 3.818 -24.547 25.078 1 77.69 63 ALA B CA 1
ATOM 2795 C C . ALA B 1 63 ? 3.586 -24.172 23.625 1 77.69 63 ALA B C 1
ATOM 2797 O O . ALA B 1 63 ? 4.273 -24.672 22.719 1 77.69 63 ALA B O 1
ATOM 2798 N N . GLY B 1 64 ? 2.576 -23.266 23.406 1 81.38 64 GLY B N 1
ATOM 2799 C CA . GLY B 1 64 ? 2.312 -22.781 22.062 1 81.38 64 GLY B CA 1
ATOM 2800 C C . GLY B 1 64 ? 3.494 -22.047 21.453 1 81.38 64 GLY B C 1
ATOM 2801 O O . GLY B 1 64 ? 3.787 -22.203 20.266 1 81.38 64 GLY B O 1
ATOM 2802 N N . GLU B 1 65 ? 4.18 -21.359 22.219 1 77.75 65 GLU B N 1
ATOM 2803 C CA . GLU B 1 65 ? 5.355 -20.625 21.766 1 77.75 65 GLU B CA 1
ATOM 2804 C C . GLU B 1 65 ? 6.453 -21.578 21.297 1 77.75 65 GLU B C 1
ATOM 2806 O O . GLU B 1 65 ? 7.102 -21.328 20.281 1 77.75 65 GLU B O 1
ATOM 2811 N N . VAL B 1 66 ? 6.68 -22.578 22.031 1 71.69 66 VAL B N 1
ATOM 2812 C CA . VAL B 1 66 ? 7.676 -23.594 21.688 1 71.69 66 VAL B CA 1
ATOM 2813 C C . VAL B 1 66 ? 7.289 -24.266 20.375 1 71.69 66 VAL B C 1
ATOM 2815 O O . VAL B 1 66 ? 8.133 -24.453 19.5 1 71.69 66 VAL B O 1
ATOM 2818 N N . LEU B 1 67 ? 6 -24.562 20.297 1 77.88 67 LEU B N 1
ATOM 2819 C CA . LEU B 1 67 ? 5.543 -25.234 19.094 1 77.88 67 LEU B CA 1
ATOM 2820 C C . LEU B 1 67 ? 5.711 -24.328 17.875 1 77.88 67 LEU B C 1
ATOM 2822 O O . LEU B 1 67 ? 6.125 -24.797 16.797 1 77.88 67 LEU B O 1
ATOM 2826 N N . VAL B 1 68 ? 5.398 -23.094 18.078 1 77.81 68 VAL B N 1
ATOM 2827 C CA . VAL B 1 68 ? 5.551 -22.141 16.969 1 77.81 68 VAL B CA 1
ATOM 2828 C C . VAL B 1 68 ? 6.996 -22.141 16.484 1 77.81 68 VAL B C 1
ATOM 2830 O O . VAL B 1 68 ? 7.25 -22.156 15.273 1 77.81 68 VAL B O 1
ATOM 2833 N N . ARG B 1 69 ? 7.941 -22.141 17.328 1 68.44 69 ARG B N 1
ATOM 2834 C CA . ARG B 1 69 ? 9.359 -22.156 16.969 1 68.44 69 ARG B CA 1
ATOM 2835 C C . ARG B 1 69 ? 9.703 -23.391 16.156 1 68.44 69 ARG B C 1
ATOM 2837 O O . ARG B 1 69 ? 10.375 -23.312 15.125 1 68.44 69 ARG B O 1
ATOM 2844 N N . HIS B 1 70 ? 9.203 -24.453 16.578 1 64.75 70 HIS B N 1
ATOM 2845 C CA . HIS B 1 70 ? 9.5 -25.703 15.898 1 64.75 70 HIS B CA 1
ATOM 2846 C C . HIS B 1 70 ? 8.781 -25.781 14.555 1 64.75 70 HIS B C 1
ATOM 2848 O O . HIS B 1 70 ? 9.336 -26.281 13.578 1 64.75 70 HIS B O 1
ATOM 2854 N N . ILE B 1 71 ? 7.52 -25.281 14.578 1 70.12 71 ILE B N 1
ATOM 2855 C CA . ILE B 1 71 ? 6.762 -25.297 13.328 1 70.12 71 ILE B CA 1
ATOM 2856 C C . ILE B 1 71 ? 7.461 -24.422 12.289 1 70.12 71 ILE B C 1
ATOM 2858 O O . ILE B 1 71 ? 7.59 -24.828 11.125 1 70.12 71 ILE B O 1
ATOM 2862 N N . ARG B 1 72 ? 7.867 -23.375 12.703 1 64.38 72 ARG B N 1
ATOM 2863 C CA . ARG B 1 72 ? 8.57 -22.469 11.789 1 64.38 72 ARG B CA 1
ATOM 2864 C C . ARG B 1 72 ? 9.82 -23.141 11.227 1 64.38 72 ARG B C 1
ATOM 2866 O O . ARG B 1 72 ? 10.125 -23.016 10.039 1 64.38 72 ARG B O 1
ATOM 2873 N N . GLN B 1 73 ? 10.516 -23.859 12.047 1 61.12 73 GLN B N 1
ATOM 2874 C CA . GLN B 1 73 ? 11.68 -24.625 11.609 1 61.12 73 GLN B CA 1
ATOM 2875 C C . GLN B 1 73 ? 11.266 -25.719 10.625 1 61.12 73 GLN B C 1
ATOM 2877 O O . GLN B 1 73 ? 11.961 -25.969 9.633 1 61.12 73 GLN B O 1
ATOM 2882 N N . ILE B 1 74 ? 10.195 -26.406 10.906 1 58.19 74 ILE B N 1
ATOM 2883 C CA . ILE B 1 74 ? 9.688 -27.453 10.031 1 58.19 74 ILE B CA 1
ATOM 2884 C C . ILE B 1 74 ? 9.352 -26.859 8.656 1 58.19 74 ILE B C 1
ATOM 2886 O O . ILE B 1 74 ? 9.758 -27.406 7.629 1 58.19 74 ILE B O 1
ATOM 2890 N N . PHE B 1 75 ? 8.719 -25.781 8.703 1 59.22 75 PHE B N 1
ATOM 2891 C CA . PHE B 1 75 ? 8.32 -25.203 7.422 1 59.22 75 PHE B CA 1
ATOM 2892 C C . PHE B 1 75 ? 9.531 -24.672 6.672 1 59.22 75 PHE B C 1
ATOM 2894 O O . PHE B 1 75 ? 9.602 -24.75 5.445 1 59.22 75 PHE B O 1
ATOM 2901 N N . THR B 1 76 ? 10.445 -24.203 7.414 1 56.53 76 THR B N 1
ATOM 2902 C CA . THR B 1 76 ? 11.719 -23.828 6.797 1 56.53 76 THR B CA 1
ATOM 2903 C C . THR B 1 76 ? 12.391 -25.031 6.156 1 56.53 76 THR B C 1
ATOM 2905 O O . THR B 1 76 ? 12.883 -24.953 5.031 1 56.53 76 THR B O 1
ATOM 2908 N N . ASN B 1 77 ? 12.391 -26.125 6.895 1 52.25 77 ASN B N 1
ATOM 2909 C CA . ASN B 1 77 ? 12.969 -27.359 6.383 1 52.25 77 ASN B CA 1
ATOM 2910 C C . ASN B 1 77 ? 12.18 -27.906 5.203 1 52.25 77 ASN B C 1
ATOM 2912 O O . ASN B 1 77 ? 12.758 -28.422 4.242 1 52.25 77 ASN B O 1
ATOM 2916 N N . VAL B 1 78 ? 10.945 -27.906 5.289 1 51.06 78 VAL B N 1
ATOM 2917 C CA . VAL B 1 78 ? 10.109 -28.344 4.172 1 51.06 78 VAL B CA 1
ATOM 2918 C C . VAL B 1 78 ? 10.398 -27.469 2.947 1 51.06 78 VAL B C 1
ATOM 2920 O O . VAL B 1 78 ? 10.492 -27.984 1.826 1 51.06 78 VAL B O 1
ATOM 2923 N N . ASP B 1 79 ? 10.477 -26.266 3.25 1 48.69 79 ASP B N 1
ATOM 2924 C CA . ASP B 1 79 ? 10.828 -25.359 2.162 1 48.69 79 ASP B CA 1
ATOM 2925 C C . ASP B 1 79 ? 12.195 -25.703 1.578 1 48.69 79 ASP B C 1
ATOM 2927 O O . ASP B 1 79 ? 12.375 -25.688 0.359 1 48.69 79 ASP B O 1
ATOM 2931 N N . GLU B 1 80 ? 13.016 -25.969 2.445 1 48.12 80 GLU B N 1
ATOM 2932 C CA . GLU B 1 80 ? 14.336 -26.422 2.01 1 48.12 80 GLU B CA 1
ATOM 2933 C C . GLU B 1 80 ? 14.258 -27.734 1.259 1 48.12 80 GLU B C 1
ATOM 2935 O O . GLU B 1 80 ? 14.922 -27.922 0.24 1 48.12 80 GLU B O 1
ATOM 2940 N N . LEU B 1 81 ? 13.57 -28.766 1.765 1 44.25 81 LEU B N 1
ATOM 2941 C CA . LEU B 1 81 ? 13.359 -30.047 1.084 1 44.25 81 LEU B CA 1
ATOM 2942 C C . LEU B 1 81 ? 12.734 -29.828 -0.287 1 44.25 81 LEU B C 1
ATOM 2944 O O . LEU B 1 81 ? 13.148 -30.453 -1.271 1 44.25 81 LEU B O 1
ATOM 2948 N N . ARG B 1 82 ? 11.734 -29.062 -0.266 1 44.06 82 ARG B N 1
ATOM 2949 C CA . ARG B 1 82 ? 11.109 -28.734 -1.548 1 44.06 82 ARG B CA 1
ATOM 2950 C C . ARG B 1 82 ? 12.133 -28.156 -2.514 1 44.06 82 ARG B C 1
ATOM 2952 O O . ARG B 1 82 ? 12.148 -28.5 -3.697 1 44.06 82 ARG B O 1
ATOM 2959 N N . ALA B 1 83 ? 12.867 -27.328 -1.946 1 44.28 83 ALA B N 1
ATOM 2960 C CA . ALA B 1 83 ? 13.953 -26.766 -2.746 1 44.28 83 ALA B CA 1
ATOM 2961 C C . ALA B 1 83 ? 14.906 -27.844 -3.232 1 44.28 83 ALA B C 1
ATOM 2963 O O . ALA B 1 83 ? 15.344 -27.828 -4.383 1 44.28 83 ALA B O 1
ATOM 2964 N N . GLU B 1 84 ? 15.172 -28.75 -2.393 1 42.44 84 GLU B N 1
ATOM 2965 C CA . GLU B 1 84 ? 16.047 -29.859 -2.766 1 42.44 84 GLU B CA 1
ATOM 2966 C C . GLU B 1 84 ? 15.375 -30.766 -3.795 1 42.44 84 GLU B C 1
ATOM 2968 O O . GLU B 1 84 ? 16.031 -31.234 -4.734 1 42.44 84 GLU B O 1
ATOM 2973 N N . LEU B 1 85 ? 14.18 -31.031 -3.631 1 41.81 85 LEU B N 1
ATOM 2974 C CA . LEU B 1 85 ? 13.461 -31.859 -4.59 1 41.81 85 LEU B CA 1
ATOM 2975 C C . LEU B 1 85 ? 13.25 -31.125 -5.902 1 41.81 85 LEU B C 1
ATOM 2977 O O . LEU B 1 85 ? 13.203 -31.734 -6.969 1 41.81 85 LEU B O 1
ATOM 2981 N N . SER B 1 86 ? 13.102 -29.891 -5.801 1 44.38 86 SER B N 1
ATOM 2982 C CA . SER B 1 86 ? 13 -29.047 -6.98 1 44.38 86 SER B CA 1
ATOM 2983 C C . SER B 1 86 ? 14.211 -29.203 -7.887 1 44.38 86 SER B C 1
ATOM 2985 O O . SER B 1 86 ? 14.133 -28.969 -9.094 1 44.38 86 SER B O 1
ATOM 2987 N N . ALA B 1 87 ? 15.18 -29.594 -7.344 1 41.5 87 ALA B N 1
ATOM 2988 C CA . ALA B 1 87 ? 16.328 -30 -8.164 1 41.5 87 ALA B CA 1
ATOM 2989 C C . ALA B 1 87 ? 15.922 -31.078 -9.164 1 41.5 87 ALA B C 1
ATOM 2991 O O . ALA B 1 87 ? 16.516 -31.172 -10.242 1 41.5 87 ALA B O 1
ATOM 2992 N N . PHE B 1 88 ? 15.109 -31.906 -8.844 1 38.62 88 PHE B N 1
ATOM 2993 C CA . PHE B 1 88 ? 14.633 -32.844 -9.852 1 38.62 88 PHE B CA 1
ATOM 2994 C C . PHE B 1 88 ? 13.711 -32.156 -10.844 1 38.62 88 PHE B C 1
ATOM 2996 O O . PHE B 1 88 ? 13.367 -32.719 -11.883 1 38.62 88 PHE B O 1
ATOM 3003 N N . SER B 1 89 ? 13.141 -31.047 -10.547 1 47.59 89 SER B N 1
ATOM 3004 C CA . SER B 1 89 ? 12.43 -30.156 -11.453 1 47.59 89 SER B CA 1
ATOM 3005 C C . SER B 1 89 ? 13.383 -29.516 -12.453 1 47.59 89 SER B C 1
ATOM 3007 O O . SER B 1 89 ? 13 -28.594 -13.18 1 47.59 89 SER B O 1
ATOM 3009 N N . GLU B 1 90 ? 14.578 -29.938 -12.484 1 52.34 90 GLU B N 1
ATOM 3010 C CA . GLU B 1 90 ? 15.766 -29.625 -13.281 1 52.34 90 GLU B CA 1
ATOM 3011 C C . GLU B 1 90 ? 15.414 -29.5 -14.766 1 52.34 90 GLU B C 1
ATOM 3013 O O . GLU B 1 90 ? 16.078 -28.75 -15.5 1 52.34 90 GLU B O 1
ATOM 3018 N N . GLY B 1 91 ? 14.18 -29.875 -15.125 1 65.38 91 GLY B N 1
ATOM 3019 C CA . GLY B 1 91 ? 13.883 -29.828 -16.547 1 65.38 91 GLY B CA 1
ATOM 3020 C C . GLY B 1 91 ? 12.875 -28.75 -16.922 1 65.38 91 GLY B C 1
ATOM 3021 O O . GLY B 1 91 ? 12.734 -28.406 -18.094 1 65.38 91 GLY B O 1
ATOM 3022 N N . VAL B 1 92 ? 12.195 -28.094 -15.883 1 77.62 92 VAL B N 1
ATOM 3023 C CA . VAL B 1 92 ? 11.148 -27.172 -16.312 1 77.62 92 VAL B CA 1
ATOM 3024 C C . VAL B 1 92 ? 11.742 -25.766 -16.5 1 77.62 92 VAL B C 1
ATOM 3026 O O . VAL B 1 92 ? 12.398 -25.234 -15.609 1 77.62 92 VAL B O 1
ATOM 3029 N N . ARG B 1 93 ? 11.641 -25.281 -17.672 1 81.88 93 ARG B N 1
ATOM 3030 C CA . ARG B 1 93 ? 12.148 -23.953 -18.047 1 81.88 93 ARG B CA 1
ATOM 3031 C C . ARG B 1 93 ? 11.117 -23.188 -18.859 1 81.88 93 ARG B C 1
ATOM 3033 O O . ARG B 1 93 ? 10.117 -23.766 -19.312 1 81.88 93 ARG B O 1
ATOM 3040 N N . GLY B 1 94 ? 11.289 -21.891 -18.984 1 88 94 GLY B N 1
ATOM 3041 C CA . GLY B 1 94 ? 10.43 -21.047 -19.781 1 88 94 GLY B CA 1
ATOM 3042 C C . GLY B 1 94 ? 9.969 -19.797 -19.062 1 88 94 GLY B C 1
ATOM 3043 O O . GLY B 1 94 ? 10.555 -19.406 -18.047 1 88 94 GLY B O 1
ATOM 3044 N N . GLU B 1 95 ? 8.992 -19.172 -19.703 1 91.69 95 GLU B N 1
ATOM 3045 C CA . GLU B 1 95 ? 8.43 -17.938 -19.156 1 91.69 95 GLU B CA 1
ATOM 3046 C C . GLU B 1 95 ? 6.965 -18.109 -18.797 1 91.69 95 GLU B C 1
ATOM 3048 O O . GLU B 1 95 ? 6.203 -18.75 -19.516 1 91.69 95 GLU B O 1
ATOM 3053 N N . VAL B 1 96 ? 6.613 -17.703 -17.672 1 96.19 96 VAL B N 1
ATOM 3054 C CA . VAL B 1 96 ? 5.219 -17.672 -17.234 1 96.19 96 VAL B CA 1
ATOM 3055 C C . VAL B 1 96 ? 4.801 -16.25 -16.906 1 96.19 96 VAL B C 1
ATOM 3057 O O . VAL B 1 96 ? 5.453 -15.562 -16.125 1 96.19 96 VAL B O 1
ATOM 3060 N N . SER B 1 97 ? 3.777 -15.766 -17.516 1 96.44 97 SER B N 1
ATOM 3061 C CA . SER B 1 97 ? 3.264 -14.414 -17.297 1 96.44 97 SER B CA 1
ATOM 3062 C C . SER B 1 97 ? 1.94 -14.445 -16.547 1 96.44 97 SER B C 1
ATOM 3064 O O . SER B 1 97 ? 1.006 -15.141 -16.938 1 96.44 97 SER B O 1
ATOM 3066 N N . VAL B 1 98 ? 1.879 -13.672 -15.477 1 98.12 98 VAL B N 1
ATOM 3067 C CA . VAL B 1 98 ? 0.673 -13.586 -14.656 1 98.12 98 VAL B CA 1
ATOM 3068 C C . VAL B 1 98 ? 0.193 -12.133 -14.602 1 98.12 98 VAL B C 1
ATOM 3070 O O . VAL B 1 98 ? 0.971 -11.227 -14.297 1 98.12 98 VAL B O 1
ATOM 3073 N N . ALA B 1 99 ? -1.051 -11.891 -14.938 1 98.31 99 ALA B N 1
ATOM 3074 C CA . ALA B 1 99 ? -1.717 -10.602 -14.734 1 98.31 99 ALA B CA 1
ATOM 3075 C C . ALA B 1 99 ? -2.689 -10.672 -13.562 1 98.31 99 ALA B C 1
ATOM 3077 O O . ALA B 1 99 ? -3.48 -11.609 -13.453 1 98.31 99 ALA B O 1
ATOM 3078 N N . SER B 1 100 ? -2.611 -9.695 -12.703 1 98.25 100 SER B N 1
ATOM 3079 C CA . SER B 1 100 ? -3.463 -9.75 -11.516 1 98.25 100 SER B CA 1
ATOM 3080 C C . SER B 1 100 ? -3.84 -8.359 -11.031 1 98.25 100 SER B C 1
ATOM 3082 O O . SER B 1 100 ? -3.123 -7.391 -11.297 1 98.25 100 SER B O 1
ATOM 3084 N N . ALA B 1 101 ? -4.957 -8.383 -10.359 1 96.69 101 ALA B N 1
ATOM 3085 C CA . ALA B 1 101 ? -5.371 -7.148 -9.695 1 96.69 101 ALA B CA 1
ATOM 3086 C C . ALA B 1 101 ? -4.445 -6.809 -8.531 1 96.69 101 ALA B C 1
ATOM 3088 O O . ALA B 1 101 ? -3.939 -7.707 -7.852 1 96.69 101 ALA B O 1
ATOM 3089 N N . ARG B 1 102 ? -4.32 -5.574 -8.281 1 94.75 102 ARG B N 1
ATOM 3090 C CA . ARG B 1 102 ? -3.402 -5.059 -7.273 1 94.75 102 ARG B CA 1
ATOM 3091 C C . ARG B 1 102 ? -3.697 -5.668 -5.906 1 94.75 102 ARG B C 1
ATOM 3093 O O . ARG B 1 102 ? -2.785 -6.137 -5.219 1 94.75 102 ARG B O 1
ATOM 3100 N N . SER B 1 103 ? -4.906 -5.676 -5.504 1 94.62 103 SER B N 1
ATOM 3101 C CA . SER B 1 103 ? -5.312 -6.055 -4.156 1 94.62 103 SER B CA 1
ATOM 3102 C C . SER B 1 103 ? -5.102 -7.547 -3.912 1 94.62 103 SER B C 1
ATOM 3104 O O . SER B 1 103 ? -5.215 -8.016 -2.777 1 94.62 103 SER B O 1
ATOM 3106 N N . ILE B 1 104 ? -4.766 -8.289 -4.906 1 96.38 104 ILE B N 1
ATOM 3107 C CA . ILE B 1 104 ? -4.738 -9.742 -4.809 1 96.38 104 ILE B CA 1
ATOM 3108 C C . ILE B 1 104 ? -3.295 -10.227 -4.676 1 96.38 104 ILE B C 1
ATOM 3110 O O . ILE B 1 104 ? -3.031 -11.25 -4.039 1 96.38 104 ILE B O 1
ATOM 3114 N N . ILE B 1 105 ? -2.359 -9.523 -5.164 1 96.81 105 ILE B N 1
ATOM 3115 C CA . ILE B 1 105 ? -0.986 -9.984 -5.332 1 96.81 105 ILE B CA 1
ATOM 3116 C C . ILE B 1 105 ? -0.342 -10.203 -3.965 1 96.81 105 ILE B C 1
ATOM 3118 O O . ILE B 1 105 ? 0.03 -11.328 -3.617 1 96.81 105 ILE B O 1
ATOM 3122 N N . ALA B 1 106 ? -0.309 -9.203 -3.197 1 93.88 106 ALA B N 1
ATOM 3123 C CA . ALA B 1 106 ? 0.419 -9.297 -1.935 1 93.88 106 ALA B CA 1
ATOM 3124 C C . ALA B 1 106 ? -0.244 -10.305 -0.998 1 93.88 106 ALA B C 1
ATOM 3126 O O . ALA B 1 106 ? 0.421 -11.195 -0.462 1 93.88 106 ALA B O 1
ATOM 3127 N N . PRO B 1 107 ? -1.54 -10.266 -0.881 1 92.12 107 PRO B N 1
ATOM 3128 C CA . PRO B 1 107 ? -2.15 -11.148 0.12 1 92.12 107 PRO B CA 1
ATOM 3129 C C . PRO B 1 107 ? -2.219 -12.602 -0.336 1 92.12 107 PRO B C 1
ATOM 3131 O O . PRO B 1 107 ? -2.119 -13.516 0.487 1 92.12 107 PRO B O 1
ATOM 3134 N N . TYR B 1 108 ? -2.338 -12.82 -1.613 1 93.56 108 TYR B N 1
ATOM 3135 C CA . TYR B 1 108 ? -2.676 -14.18 -2.004 1 93.56 108 TYR B CA 1
ATOM 3136 C C . TYR B 1 108 ? -1.601 -14.773 -2.908 1 93.56 108 TYR B C 1
ATOM 3138 O O . TYR B 1 108 ? -1.363 -15.984 -2.896 1 93.56 108 TYR B O 1
ATOM 3146 N N . LEU B 1 109 ? -0.917 -13.984 -3.674 1 96.94 109 LEU B N 1
ATOM 3147 C CA . LEU B 1 109 ? -0.137 -14.547 -4.77 1 96.94 109 LEU B CA 1
ATOM 3148 C C . LEU B 1 109 ? 1.355 -14.492 -4.461 1 96.94 109 LEU B C 1
ATOM 3150 O O . LEU B 1 109 ? 2.119 -15.352 -4.906 1 96.94 109 LEU B O 1
ATOM 3154 N N . ALA B 1 110 ? 1.795 -13.484 -3.773 1 95.31 110 ALA B N 1
ATOM 3155 C CA . ALA B 1 110 ? 3.225 -13.25 -3.592 1 95.31 110 ALA B CA 1
ATOM 3156 C C . ALA B 1 110 ? 3.91 -14.477 -2.994 1 95.31 110 ALA B C 1
ATOM 3158 O O . ALA B 1 110 ? 4.93 -14.938 -3.512 1 95.31 110 ALA B O 1
ATOM 3159 N N . HIS B 1 111 ? 3.342 -14.977 -1.949 1 91.5 111 HIS B N 1
ATOM 3160 C CA . HIS B 1 111 ? 3.92 -16.141 -1.301 1 91.5 111 HIS B CA 1
ATOM 3161 C C . HIS B 1 111 ? 3.939 -17.344 -2.246 1 91.5 111 HIS B C 1
ATOM 3163 O O . HIS B 1 111 ? 4.902 -18.109 -2.258 1 91.5 111 HIS B O 1
ATOM 3169 N N . GLU B 1 112 ? 2.902 -17.5 -2.996 1 94.12 112 GLU B N 1
ATOM 3170 C CA . GLU B 1 112 ? 2.822 -18.594 -3.969 1 94.12 112 GLU B CA 1
ATOM 3171 C C . GLU B 1 112 ? 3.895 -18.453 -5.043 1 94.12 112 GLU B C 1
ATOM 3173 O O . GLU B 1 112 ? 4.492 -19.438 -5.465 1 94.12 112 GLU B O 1
ATOM 3178 N N . PHE B 1 113 ? 4.098 -17.266 -5.5 1 96.31 113 PHE B N 1
ATOM 3179 C CA . PHE B 1 113 ? 5.117 -17 -6.508 1 96.31 113 PHE B CA 1
ATOM 3180 C C . PHE B 1 113 ? 6.504 -17.344 -5.977 1 96.31 113 PHE B C 1
ATOM 3182 O O . PHE B 1 113 ? 7.332 -17.906 -6.691 1 96.31 113 PHE B O 1
ATOM 3189 N N . GLY B 1 114 ? 6.746 -16.938 -4.723 1 94.19 114 GLY B N 1
ATOM 3190 C CA . GLY B 1 114 ? 8.016 -17.281 -4.098 1 94.19 114 GLY B CA 1
ATOM 3191 C C . GLY B 1 114 ? 8.281 -18.781 -4.051 1 94.19 114 GLY B C 1
ATOM 3192 O O . GLY B 1 114 ? 9.367 -19.234 -4.422 1 94.19 114 GLY B O 1
ATOM 3193 N N . ALA B 1 115 ? 7.312 -19.516 -3.633 1 89.12 115 ALA B N 1
ATOM 3194 C CA . ALA B 1 115 ? 7.43 -20.969 -3.564 1 89.12 115 ALA B CA 1
ATOM 3195 C C . ALA B 1 115 ? 7.652 -21.562 -4.953 1 89.12 115 ALA B C 1
ATOM 3197 O O . ALA B 1 115 ? 8.477 -22.469 -5.121 1 89.12 115 ALA B O 1
ATOM 3198 N N . TYR B 1 116 ? 6.934 -21.047 -5.863 1 93.88 116 TYR B N 1
ATOM 3199 C CA . TYR B 1 116 ? 7.008 -21.547 -7.234 1 93.88 116 TYR B CA 1
ATOM 3200 C C . TYR B 1 116 ? 8.414 -21.359 -7.801 1 93.88 116 TYR B C 1
ATOM 3202 O O . TYR B 1 116 ? 8.969 -22.281 -8.406 1 93.88 116 TYR B O 1
ATOM 3210 N N . ILE B 1 117 ? 9.008 -20.219 -7.637 1 92.81 117 ILE B N 1
ATOM 3211 C CA . ILE B 1 117 ? 10.297 -19.953 -8.266 1 92.81 117 ILE B CA 1
ATOM 3212 C C . ILE B 1 117 ? 11.398 -20.703 -7.52 1 92.81 117 ILE B C 1
ATOM 3214 O O . ILE B 1 117 ? 12.477 -20.953 -8.07 1 92.81 117 ILE B O 1
ATOM 3218 N N . ARG B 1 118 ? 11.172 -20.969 -6.289 1 88.81 118 ARG B N 1
ATOM 3219 C CA . ARG B 1 118 ? 12.109 -21.812 -5.562 1 88.81 118 ARG B CA 1
ATOM 3220 C C . ARG B 1 118 ? 12.094 -23.25 -6.102 1 88.81 118 ARG B C 1
ATOM 3222 O O . ARG B 1 118 ? 13.141 -23.891 -6.215 1 88.81 118 ARG B O 1
ATOM 3229 N N . ASP B 1 119 ? 10.914 -23.688 -6.477 1 86.38 119 ASP B N 1
ATOM 3230 C CA . ASP B 1 119 ? 10.742 -25.031 -7.008 1 86.38 119 ASP B CA 1
ATOM 3231 C C . ASP B 1 119 ? 11.188 -25.125 -8.461 1 86.38 119 ASP B C 1
ATOM 3233 O O . ASP B 1 119 ? 11.672 -26.156 -8.914 1 86.38 119 ASP B O 1
ATOM 3237 N N . TYR B 1 120 ? 11.016 -24.031 -9.156 1 91.25 120 TYR B N 1
ATOM 3238 C CA . TYR B 1 120 ? 11.352 -24 -10.578 1 91.25 120 TYR B CA 1
ATOM 3239 C C . TYR B 1 120 ? 12.227 -22.797 -10.906 1 91.25 120 TYR B C 1
ATOM 3241 O O . TYR B 1 120 ? 11.797 -21.875 -11.602 1 91.25 120 TYR B O 1
ATOM 3249 N N . PRO B 1 121 ? 13.477 -22.828 -10.562 1 89 121 PRO B N 1
ATOM 3250 C CA . PRO B 1 121 ? 14.359 -21.656 -10.617 1 89 121 PRO B CA 1
ATOM 3251 C C . PRO B 1 121 ? 14.703 -21.25 -12.055 1 89 121 PRO B C 1
ATOM 3253 O O . PRO B 1 121 ? 15.219 -20.156 -12.281 1 89 121 PRO B O 1
ATOM 3256 N N . LEU B 1 122 ? 14.43 -22.141 -12.984 1 88.75 122 LEU B N 1
ATOM 3257 C CA . LEU B 1 122 ? 14.789 -21.828 -14.367 1 88.75 122 LEU B CA 1
ATOM 3258 C C . LEU B 1 122 ? 13.609 -21.203 -15.102 1 88.75 122 LEU B C 1
ATOM 3260 O O . LEU B 1 122 ? 13.727 -20.844 -16.281 1 88.75 122 LEU B O 1
ATOM 3264 N N . VAL B 1 123 ? 12.461 -21.062 -14.445 1 92.62 123 VAL B N 1
ATOM 3265 C CA . VAL B 1 123 ? 11.297 -20.406 -15.031 1 92.62 123 VAL B CA 1
ATOM 3266 C C . VAL B 1 123 ? 11.383 -18.906 -14.781 1 92.62 123 VAL B C 1
ATOM 3268 O O . VAL B 1 123 ? 11.703 -18.469 -13.672 1 92.62 123 VAL B O 1
ATOM 3271 N N . ASP B 1 124 ? 11.211 -18.141 -15.781 1 93.12 124 ASP B N 1
ATOM 3272 C CA . ASP B 1 124 ? 11.102 -16.688 -15.664 1 93.12 124 ASP B CA 1
ATOM 3273 C C . ASP B 1 124 ? 9.656 -16.266 -15.406 1 93.12 124 ASP B C 1
ATOM 3275 O O . ASP B 1 124 ? 8.828 -16.266 -16.328 1 93.12 124 ASP B O 1
ATOM 3279 N N . LEU B 1 125 ? 9.336 -15.961 -14.195 1 96.25 125 LEU B N 1
ATOM 3280 C CA . LEU B 1 125 ? 7.992 -15.562 -13.812 1 96.25 125 LEU B CA 1
ATOM 3281 C C . LEU B 1 125 ? 7.824 -14.047 -13.906 1 96.25 125 LEU B C 1
ATOM 3283 O O . LEU B 1 125 ? 8.562 -13.297 -13.266 1 96.25 125 LEU B O 1
ATOM 3287 N N . ILE B 1 126 ? 6.887 -13.594 -14.703 1 94.75 126 ILE B N 1
ATOM 3288 C CA . ILE B 1 126 ? 6.613 -12.172 -14.898 1 94.75 126 ILE B CA 1
ATOM 3289 C C . ILE B 1 126 ? 5.23 -11.828 -14.352 1 94.75 126 ILE B C 1
ATOM 3291 O O . ILE B 1 126 ? 4.238 -12.461 -14.711 1 94.75 126 ILE B O 1
ATOM 3295 N N . VAL B 1 127 ? 5.168 -10.836 -13.539 1 97.38 127 VAL B N 1
ATOM 3296 C CA . VAL B 1 127 ? 3.918 -10.422 -12.914 1 97.38 127 VAL B CA 1
ATOM 3297 C C . VAL B 1 127 ? 3.545 -9.016 -13.375 1 97.38 127 VAL B C 1
ATOM 3299 O O . VAL B 1 127 ? 4.383 -8.109 -13.367 1 97.38 127 VAL B O 1
ATOM 3302 N N . ARG B 1 128 ? 2.312 -8.883 -13.742 1 96.44 128 ARG B N 1
ATOM 3303 C CA . ARG B 1 128 ? 1.782 -7.586 -14.148 1 96.44 128 ARG B CA 1
ATOM 3304 C C . ARG B 1 128 ? 0.574 -7.199 -13.305 1 96.44 128 ARG B C 1
ATOM 3306 O O . ARG B 1 128 ? -0.366 -7.984 -13.156 1 96.44 128 ARG B O 1
ATOM 3313 N N . GLU B 1 129 ? 0.656 -6.078 -12.758 1 96.88 129 GLU B N 1
ATOM 3314 C CA . GLU B 1 129 ? -0.417 -5.469 -11.984 1 96.88 129 GLU B CA 1
ATOM 3315 C C . GLU B 1 129 ? -1.314 -4.602 -12.867 1 96.88 129 GLU B C 1
ATOM 3317 O O . GLU B 1 129 ? -0.921 -3.506 -13.273 1 96.88 129 GLU B O 1
ATOM 3322 N N . VAL B 1 130 ? -2.525 -5.035 -13.133 1 95.06 130 VAL B N 1
ATOM 3323 C CA . VAL B 1 130 ? -3.426 -4.32 -14.031 1 95.06 130 VAL B CA 1
ATOM 3324 C C . VAL B 1 130 ? -4.863 -4.461 -13.539 1 95.06 130 VAL B C 1
ATOM 3326 O O . VAL B 1 130 ? -5.129 -5.156 -12.562 1 95.06 130 VAL B O 1
ATOM 3329 N N . GLU B 1 131 ? -5.75 -3.768 -14.141 1 93.25 131 GLU B N 1
ATOM 3330 C CA . GLU B 1 131 ? -7.16 -3.793 -13.758 1 93.25 131 GLU B CA 1
ATOM 3331 C C . GLU B 1 131 ? -7.84 -5.066 -14.25 1 93.25 131 GLU B C 1
ATOM 3333 O O . GLU B 1 131 ? -7.387 -5.691 -15.211 1 93.25 131 GLU B O 1
ATOM 3338 N N . ASN B 1 132 ? -8.922 -5.359 -13.68 1 94.81 132 ASN B N 1
ATOM 3339 C CA . ASN B 1 132 ? -9.617 -6.621 -13.922 1 94.81 132 ASN B CA 1
ATOM 3340 C C . ASN B 1 132 ? -9.93 -6.816 -15.398 1 94.81 132 ASN B C 1
ATOM 3342 O O . ASN B 1 132 ? -9.688 -7.887 -15.953 1 94.81 132 ASN B O 1
ATOM 3346 N N . ALA B 1 133 ? -10.5 -5.82 -16.047 1 94.12 133 ALA B N 1
ATOM 3347 C CA . ALA B 1 133 ? -10.852 -5.941 -17.453 1 94.12 133 ALA B CA 1
ATOM 3348 C C . ALA B 1 133 ? -9.617 -6.219 -18.312 1 94.12 133 ALA B C 1
ATOM 3350 O O . ALA B 1 133 ? -9.664 -7.023 -19.25 1 94.12 133 ALA B O 1
ATOM 3351 N N . ALA B 1 134 ? -8.562 -5.555 -17.969 1 96.19 134 ALA B N 1
ATOM 3352 C CA . ALA B 1 134 ? -7.309 -5.738 -18.688 1 96.19 134 ALA B CA 1
ATOM 3353 C C . ALA B 1 134 ? -6.734 -7.129 -18.453 1 96.19 134 ALA B C 1
ATOM 3355 O O . ALA B 1 134 ? -6.102 -7.711 -19.344 1 96.19 134 ALA B O 1
ATOM 3356 N N . ILE B 1 135 ? -6.953 -7.66 -17.312 1 97.94 135 ILE B N 1
ATOM 3357 C CA . ILE B 1 135 ? -6.477 -9 -16.969 1 97.94 135 ILE B CA 1
ATOM 3358 C C . ILE B 1 135 ? -7.129 -10.023 -17.906 1 97.94 135 ILE B C 1
ATOM 3360 O O . ILE B 1 135 ? -6.438 -10.82 -18.531 1 97.94 135 ILE B O 1
ATOM 3364 N N . VAL B 1 136 ? -8.422 -9.953 -17.984 1 97.31 136 VAL B N 1
ATOM 3365 C CA . VAL B 1 136 ? -9.18 -10.914 -18.797 1 97.31 136 VAL B CA 1
ATOM 3366 C C . VAL B 1 136 ? -8.781 -10.781 -20.266 1 97.31 136 VAL B C 1
ATOM 3368 O O . VAL B 1 136 ? -8.57 -11.789 -20.938 1 97.31 136 VAL B O 1
ATOM 3371 N N . GLN B 1 137 ? -8.664 -9.57 -20.688 1 96.75 137 GLN B N 1
ATOM 3372 C CA . GLN B 1 137 ? -8.273 -9.32 -22.062 1 96.75 137 GLN B CA 1
ATOM 3373 C C . GLN B 1 137 ? -6.875 -9.859 -22.344 1 96.75 137 GLN B C 1
ATOM 3375 O O . GLN B 1 137 ? -6.633 -10.453 -23.391 1 96.75 137 GLN B O 1
ATOM 3380 N N . ALA B 1 138 ? -5.945 -9.625 -21.438 1 96.75 138 ALA B N 1
ATOM 3381 C CA . ALA B 1 138 ? -4.566 -10.07 -21.594 1 96.75 138 ALA B CA 1
ATOM 3382 C C . ALA B 1 138 ? -4.5 -11.594 -21.719 1 96.75 138 ALA B C 1
ATOM 3384 O O . ALA B 1 138 ? -3.746 -12.125 -22.531 1 96.75 138 ALA B O 1
ATOM 3385 N N . VAL B 1 139 ? -5.262 -12.258 -20.969 1 97.5 139 VAL B N 1
ATOM 3386 C CA . VAL B 1 139 ? -5.277 -13.711 -21 1 97.5 139 VAL B CA 1
ATOM 3387 C C . VAL B 1 139 ? -5.926 -14.195 -22.297 1 97.5 139 VAL B C 1
ATOM 3389 O O . VAL B 1 139 ? -5.391 -15.07 -22.984 1 97.5 139 VAL B O 1
ATOM 3392 N N . ALA B 1 140 ? -7.016 -13.57 -22.641 1 95.69 140 ALA B N 1
ATOM 3393 C CA . ALA B 1 140 ? -7.742 -13.953 -23.844 1 95.69 140 ALA B CA 1
ATOM 3394 C C . ALA B 1 140 ? -6.871 -13.781 -25.094 1 95.69 140 ALA B C 1
ATOM 3396 O O . ALA B 1 140 ? -6.93 -14.594 -26.016 1 95.69 140 ALA B O 1
ATOM 3397 N N . GLN B 1 141 ? -6.07 -12.766 -25.078 1 93.88 141 GLN B N 1
ATOM 3398 C CA . GLN B 1 141 ? -5.254 -12.422 -26.234 1 93.88 141 GLN B CA 1
ATOM 3399 C C . GLN B 1 141 ? -3.908 -13.141 -26.188 1 93.88 141 GLN B C 1
ATOM 3401 O O . GLN B 1 141 ? -3.129 -13.07 -27.141 1 93.88 141 GLN B O 1
ATOM 3406 N N . GLY B 1 142 ? -3.605 -13.758 -25.094 1 91.94 142 GLY B N 1
ATOM 3407 C CA . GLY B 1 142 ? -2.371 -14.523 -24.984 1 91.94 142 GLY B CA 1
ATOM 3408 C C . GLY B 1 142 ? -1.209 -13.703 -24.453 1 91.94 142 GLY B C 1
ATOM 3409 O O . GLY B 1 142 ? -0.063 -14.156 -24.484 1 91.94 142 GLY B O 1
ATOM 3410 N N . ASP B 1 143 ? -1.471 -12.516 -23.984 1 92.81 143 ASP B N 1
ATOM 3411 C CA . ASP B 1 143 ? -0.437 -11.648 -23.438 1 92.81 143 ASP B CA 1
ATOM 3412 C C . ASP B 1 143 ? -0.063 -12.078 -22.016 1 92.81 143 ASP B C 1
ATOM 3414 O O . ASP B 1 143 ? 0.993 -11.703 -21.5 1 92.81 143 ASP B O 1
ATOM 3418 N N . ALA B 1 144 ? -0.934 -12.836 -21.391 1 96.81 144 ALA B N 1
ATOM 3419 C CA . ALA B 1 144 ? -0.695 -13.438 -20.078 1 96.81 144 ALA B CA 1
ATOM 3420 C C . ALA B 1 144 ? -1.149 -14.898 -20.062 1 96.81 144 ALA B C 1
ATOM 3422 O O . ALA B 1 144 ? -2.174 -15.242 -20.656 1 96.81 144 ALA B O 1
ATOM 3423 N N . ASP B 1 145 ? -0.393 -15.703 -19.375 1 96.62 145 ASP B N 1
ATOM 3424 C CA . ASP B 1 145 ? -0.746 -17.109 -19.281 1 96.62 145 ASP B CA 1
ATOM 3425 C C . ASP B 1 145 ? -1.855 -17.328 -18.25 1 96.62 145 ASP B C 1
ATOM 3427 O O . ASP B 1 145 ? -2.717 -18.188 -18.438 1 96.62 145 ASP B O 1
ATOM 3431 N N . ILE B 1 146 ? -1.766 -16.594 -17.188 1 97.88 146 ILE B N 1
ATOM 3432 C CA . ILE B 1 146 ? -2.695 -16.734 -16.078 1 97.88 146 ILE B CA 1
ATOM 3433 C C . ILE B 1 146 ? -3.18 -15.359 -15.633 1 97.88 146 ILE B C 1
ATOM 3435 O O . ILE B 1 146 ? -2.389 -14.414 -15.547 1 97.88 146 ILE B O 1
ATOM 3439 N N . GLY B 1 147 ? -4.457 -15.227 -15.445 1 98.38 147 GLY B N 1
ATOM 3440 C CA . GLY B 1 147 ? -5.051 -14.031 -14.867 1 98.38 147 GLY B CA 1
ATOM 3441 C C . GLY B 1 147 ? -5.715 -14.281 -13.523 1 98.38 147 GLY B C 1
ATOM 3442 O O . GLY B 1 147 ? -6.34 -15.32 -13.32 1 98.38 147 GLY B O 1
ATOM 3443 N N . VAL B 1 148 ? -5.52 -13.414 -12.57 1 98.25 148 VAL B N 1
ATOM 3444 C CA . VAL B 1 148 ? -6.207 -13.5 -11.281 1 98.25 148 VAL B CA 1
ATOM 3445 C C . VAL B 1 148 ? -6.934 -12.188 -11 1 98.25 148 VAL B C 1
ATOM 3447 O O . VAL B 1 148 ? -6.309 -11.125 -10.914 1 98.25 148 VAL B O 1
ATOM 3450 N N . PHE B 1 149 ? -8.227 -12.25 -10.859 1 97.44 149 PHE B N 1
ATOM 3451 C CA . PHE B 1 149 ? -9.039 -11.039 -10.828 1 97.44 149 PHE B CA 1
ATOM 3452 C C . PHE B 1 149 ? -10.25 -11.227 -9.922 1 97.44 149 PHE B C 1
ATOM 3454 O O . PHE B 1 149 ? -10.57 -12.352 -9.531 1 97.44 149 PHE B O 1
ATOM 3461 N N . ALA B 1 150 ? -10.789 -10.172 -9.516 1 95.44 150 ALA B N 1
ATOM 3462 C CA . ALA B 1 150 ? -12.062 -10.188 -8.805 1 95.44 150 ALA B CA 1
ATOM 3463 C C . ALA B 1 150 ? -13.234 -10.156 -9.781 1 95.44 150 ALA B C 1
ATOM 3465 O O . ALA B 1 150 ? -13.289 -9.312 -10.672 1 95.44 150 ALA B O 1
ATOM 3466 N N . ALA B 1 151 ? -14.141 -11.031 -9.57 1 91.75 151 ALA B N 1
ATOM 3467 C CA . ALA B 1 151 ? -15.297 -11.141 -10.453 1 91.75 151 ALA B CA 1
ATOM 3468 C C . ALA B 1 151 ? -16.125 -9.859 -10.438 1 91.75 151 ALA B C 1
ATOM 3470 O O . ALA B 1 151 ? -16.297 -9.234 -9.391 1 91.75 151 ALA B O 1
ATOM 3471 N N . ALA B 1 152 ? -16.547 -9.445 -11.586 1 86.94 152 ALA B N 1
ATOM 3472 C CA . ALA B 1 152 ? -17.438 -8.305 -11.766 1 86.94 152 ALA B CA 1
ATOM 3473 C C . ALA B 1 152 ? -18.406 -8.555 -12.922 1 86.94 152 ALA B C 1
ATOM 3475 O O . ALA B 1 152 ? -18.047 -9.172 -13.922 1 86.94 152 ALA B O 1
ATOM 3476 N N . PRO B 1 153 ? -19.609 -8.055 -12.758 1 81.88 153 PRO B N 1
ATOM 3477 C CA . PRO B 1 153 ? -20.641 -8.328 -13.773 1 81.88 153 PRO B CA 1
ATOM 3478 C C . PRO B 1 153 ? -20.266 -7.801 -15.156 1 81.88 153 PRO B C 1
ATOM 3480 O O . PRO B 1 153 ? -20.625 -8.398 -16.172 1 81.88 153 PRO B O 1
ATOM 3483 N N . ALA B 1 154 ? -19.562 -6.781 -15.266 1 83.94 154 ALA B N 1
ATOM 3484 C CA . ALA B 1 154 ? -19.312 -6.109 -16.531 1 83.94 154 ALA B CA 1
ATOM 3485 C C . ALA B 1 154 ? -18.141 -6.758 -17.281 1 83.94 154 ALA B C 1
ATOM 3487 O O . ALA B 1 154 ? -17.859 -6.418 -18.422 1 83.94 154 ALA B O 1
ATOM 3488 N N . LEU B 1 155 ? -17.562 -7.746 -16.719 1 91.69 155 LEU B N 1
ATOM 3489 C CA . LEU B 1 155 ? -16.375 -8.344 -17.328 1 91.69 155 LEU B CA 1
ATOM 3490 C C . LEU B 1 155 ? -16.781 -9.305 -18.438 1 91.69 155 LEU B C 1
ATOM 3492 O O . LEU B 1 155 ? -17.688 -10.125 -18.266 1 91.69 155 LEU B O 1
ATOM 3496 N N . ASP B 1 156 ? -16.156 -9.211 -19.625 1 93.19 156 ASP B N 1
ATOM 3497 C CA . ASP B 1 156 ? -16.328 -10.156 -20.719 1 93.19 156 ASP B CA 1
ATOM 3498 C C . ASP B 1 156 ? -15.43 -11.375 -20.547 1 93.19 156 ASP B C 1
ATOM 3500 O O . ASP B 1 156 ? -14.219 -11.289 -20.75 1 93.19 156 ASP B O 1
ATOM 3504 N N . LEU B 1 157 ? -16 -12.469 -20.312 1 94.94 157 LEU B N 1
ATOM 3505 C CA . LEU B 1 157 ? -15.227 -13.664 -20 1 94.94 157 LEU B CA 1
ATOM 3506 C C . LEU B 1 157 ? -15.219 -14.633 -21.172 1 94.94 157 LEU B C 1
ATOM 3508 O O . LEU B 1 157 ? -14.844 -15.797 -21.031 1 94.94 157 LEU B O 1
ATOM 3512 N N . SER B 1 158 ? -15.625 -14.234 -22.344 1 93.44 158 SER B N 1
ATOM 3513 C CA . SER B 1 158 ? -15.82 -15.117 -23.484 1 93.44 158 SER B CA 1
ATOM 3514 C C . SER B 1 158 ? -14.5 -15.719 -23.953 1 93.44 158 SER B C 1
ATOM 3516 O O . SER B 1 158 ? -14.469 -16.859 -24.438 1 93.44 158 SER B O 1
ATOM 3518 N N . GLY B 1 159 ? -13.438 -15.133 -23.797 1 94.38 159 GLY B N 1
ATOM 3519 C CA . GLY B 1 159 ? -12.164 -15.617 -24.312 1 94.38 159 GLY B CA 1
ATOM 3520 C C . GLY B 1 159 ? -11.328 -16.344 -23.266 1 94.38 159 GLY B C 1
ATOM 3521 O O . GLY B 1 159 ? -10.18 -16.703 -23.531 1 94.38 159 GLY B O 1
ATOM 3522 N N . VAL B 1 160 ? -11.977 -16.594 -22.094 1 97.38 160 VAL B N 1
ATOM 3523 C CA . VAL B 1 160 ? -11.18 -17.188 -21.016 1 97.38 160 VAL B CA 1
ATOM 3524 C C . VAL B 1 160 ? -11.984 -18.266 -20.312 1 97.38 160 VAL B C 1
ATOM 3526 O O . VAL B 1 160 ? -13.219 -18.234 -20.328 1 97.38 160 VAL B O 1
ATOM 3529 N N . ASP B 1 161 ? -11.336 -19.312 -19.812 1 96.38 161 ASP B N 1
ATOM 3530 C CA . ASP B 1 161 ? -11.891 -20.234 -18.828 1 96.38 161 ASP B CA 1
ATOM 3531 C C . ASP B 1 161 ? -11.633 -19.734 -17.406 1 96.38 161 ASP B C 1
ATOM 3533 O O . ASP B 1 161 ? -10.523 -19.297 -17.094 1 96.38 161 ASP B O 1
ATOM 3537 N N . VAL B 1 162 ? -12.578 -19.781 -16.625 1 96.44 162 VAL B N 1
ATOM 3538 C CA . VAL B 1 162 ? -12.5 -19.172 -15.305 1 96.44 162 VAL B CA 1
ATOM 3539 C C . VAL B 1 162 ? -12.68 -20.25 -14.227 1 96.44 162 VAL B C 1
ATOM 3541 O O . VAL B 1 162 ? -13.555 -21.109 -14.336 1 96.44 162 VAL B O 1
ATOM 3544 N N . MET B 1 163 ? -11.891 -20.219 -13.164 1 95.19 163 MET B N 1
ATOM 3545 C CA . MET B 1 163 ? -11.953 -21.109 -12.016 1 95.19 163 MET B CA 1
ATOM 3546 C C . MET B 1 163 ? -12 -20.328 -10.711 1 95.19 163 MET B C 1
ATOM 3548 O O . MET B 1 163 ? -11.312 -19.312 -10.57 1 95.19 163 MET B O 1
ATOM 3552 N N . PRO B 1 164 ? -12.836 -20.797 -9.773 1 94.69 164 PRO B N 1
ATOM 3553 C CA . PRO B 1 164 ? -12.805 -20.141 -8.469 1 94.69 164 PRO B CA 1
ATOM 3554 C C . PRO B 1 164 ? -11.453 -20.297 -7.762 1 94.69 164 PRO B C 1
ATOM 3556 O O . PRO B 1 164 ? -10.82 -21.344 -7.855 1 94.69 164 PRO B O 1
ATOM 3559 N N . TYR B 1 165 ? -10.953 -19.281 -7.086 1 95.5 165 TYR B N 1
ATOM 3560 C CA . TYR B 1 165 ? -9.664 -19.312 -6.414 1 95.5 165 TYR B CA 1
ATOM 3561 C C . TYR B 1 165 ? -9.812 -18.984 -4.934 1 95.5 165 TYR B C 1
ATOM 3563 O O . TYR B 1 165 ? -9.562 -19.844 -4.074 1 95.5 165 TYR B O 1
ATOM 3571 N N . ARG B 1 166 ? -10.242 -17.75 -4.621 1 93 166 ARG B N 1
ATOM 3572 C CA . ARG B 1 166 ? -10.391 -17.297 -3.244 1 93 166 ARG B CA 1
ATOM 3573 C C . ARG B 1 166 ? -11.664 -16.484 -3.072 1 93 166 ARG B C 1
ATOM 3575 O O . ARG B 1 166 ? -12.242 -16.016 -4.055 1 93 166 ARG B O 1
ATOM 3582 N N . GLN B 1 167 ? -12.086 -16.406 -1.84 1 92.25 167 GLN B N 1
ATOM 3583 C CA . GLN B 1 167 ? -13.164 -15.508 -1.451 1 92.25 167 GLN B CA 1
ATOM 3584 C C . GLN B 1 167 ? -12.664 -14.406 -0.518 1 92.25 167 GLN B C 1
ATOM 3586 O O . GLN B 1 167 ? -11.82 -14.656 0.345 1 92.25 167 GLN B O 1
ATOM 3591 N N . ASP B 1 168 ? -13.172 -13.297 -0.75 1 93.81 168 ASP B N 1
ATOM 3592 C CA . ASP B 1 168 ? -12.859 -12.117 0.053 1 93.81 168 ASP B CA 1
ATOM 3593 C C . ASP B 1 168 ? -14.102 -11.258 0.258 1 93.81 168 ASP B C 1
ATOM 3595 O O . ASP B 1 168 ? -15.203 -11.633 -0.145 1 93.81 168 ASP B O 1
ATOM 3599 N N . ARG B 1 169 ? -13.961 -10.219 1.055 1 94.81 169 ARG B N 1
ATOM 3600 C CA . ARG B 1 169 ? -15.078 -9.297 1.261 1 94.81 169 ARG B CA 1
ATOM 3601 C C . ARG B 1 169 ? -14.578 -7.879 1.514 1 94.81 169 ARG B C 1
ATOM 3603 O O . ARG B 1 169 ? -13.43 -7.684 1.933 1 94.81 169 ARG B O 1
ATOM 3610 N N . MET B 1 170 ? -15.484 -7 1.187 1 96 170 MET B N 1
ATOM 3611 C CA . MET B 1 170 ? -15.219 -5.613 1.551 1 96 170 MET B CA 1
ATOM 3612 C C . MET B 1 170 ? -15.578 -5.352 3.008 1 96 170 MET B C 1
ATOM 3614 O O . MET B 1 170 ? -16.594 -5.848 3.498 1 96 170 MET B O 1
ATOM 3618 N N . VAL B 1 171 ? -14.789 -4.574 3.705 1 96.88 171 VAL B N 1
ATOM 3619 C CA . VAL B 1 171 ? -15.039 -4.176 5.086 1 96.88 171 VAL B CA 1
ATOM 3620 C C . VAL B 1 171 ? -14.859 -2.664 5.227 1 96.88 171 VAL B C 1
ATOM 3622 O O . VAL B 1 171 ? -14.281 -2.016 4.352 1 96.88 171 VAL B O 1
ATOM 3625 N N . VAL B 1 172 ? -15.383 -2.191 6.258 1 98.06 172 VAL B N 1
ATOM 3626 C CA . VAL B 1 172 ? -15.242 -0.773 6.574 1 98.06 172 VAL B CA 1
ATOM 3627 C C . VAL B 1 172 ? -14.18 -0.59 7.656 1 98.06 172 VAL B C 1
ATOM 3629 O O . VAL B 1 172 ? -14.305 -1.136 8.758 1 98.06 172 VAL B O 1
ATOM 3632 N N . VAL B 1 173 ? -13.148 0.161 7.328 1 97.62 173 VAL B N 1
ATOM 3633 C CA . VAL B 1 173 ? -12.055 0.417 8.258 1 97.62 173 VAL B CA 1
ATOM 3634 C C . VAL B 1 173 ? -12.258 1.77 8.938 1 97.62 173 VAL B C 1
ATOM 3636 O O . VAL B 1 173 ? -12.523 2.773 8.273 1 97.62 173 VAL B O 1
ATOM 3639 N N . MET B 1 174 ? -12.172 1.764 10.18 1 97.12 174 MET B N 1
ATOM 3640 C CA . MET B 1 174 ? -12.352 2.979 10.969 1 97.12 174 MET B CA 1
ATOM 3641 C C . MET B 1 174 ? -11.539 2.91 12.266 1 97.12 174 MET B C 1
ATOM 3643 O O . MET B 1 174 ? -11.094 1.834 12.664 1 97.12 174 MET B O 1
ATOM 3647 N N . SER B 1 175 ? -11.289 4.043 12.859 1 95.25 175 SER B N 1
ATOM 3648 C CA . SER B 1 175 ? -10.586 4.07 14.141 1 95.25 175 SER B CA 1
ATOM 3649 C C . SER B 1 175 ? -11.406 3.391 15.234 1 95.25 175 SER B C 1
ATOM 3651 O O . SER B 1 175 ? -12.633 3.279 15.125 1 95.25 175 SER B O 1
ATOM 3653 N N . HIS B 1 176 ? -10.789 3.002 16.312 1 90.25 176 HIS B N 1
ATOM 3654 C CA . HIS B 1 176 ? -11.445 2.316 17.422 1 90.25 176 HIS B CA 1
ATOM 3655 C C . HIS B 1 176 ? -12.492 3.207 18.078 1 90.25 176 HIS B C 1
ATOM 3657 O O . HIS B 1 176 ? -13.5 2.713 18.594 1 90.25 176 HIS B O 1
ATOM 3663 N N . GLY B 1 177 ? -12.281 4.445 18.016 1 90.56 177 GLY B N 1
ATOM 3664 C CA . GLY B 1 177 ? -13.172 5.379 18.688 1 90.56 177 GLY B CA 1
ATOM 3665 C C . GLY B 1 177 ? -14.352 5.797 17.828 1 90.56 177 GLY B C 1
ATOM 3666 O O . GLY B 1 177 ? -15.234 6.523 18.297 1 90.56 177 GLY B O 1
ATOM 3667 N N . HIS B 1 178 ? -14.422 5.348 16.656 1 93.88 178 HIS B N 1
ATOM 3668 C CA . HIS B 1 178 ? -15.508 5.738 15.758 1 93.88 178 HIS B CA 1
ATOM 3669 C C . HIS B 1 178 ? -16.844 5.227 16.281 1 93.88 178 HIS B C 1
ATOM 3671 O O . HIS B 1 178 ? -16.922 4.133 16.844 1 93.88 178 HIS B O 1
ATOM 3677 N N . ARG B 1 179 ? -17.922 5.879 16.016 1 94.44 179 ARG B N 1
ATOM 3678 C CA . ARG B 1 179 ? -19.234 5.57 16.547 1 94.44 179 ARG B CA 1
ATOM 3679 C C . ARG B 1 179 ? -19.75 4.23 16.031 1 94.44 179 ARG B C 1
ATOM 3681 O O . ARG B 1 179 ? -20.516 3.551 16.703 1 94.44 179 ARG B O 1
ATOM 3688 N N . LEU B 1 180 ? -19.328 3.855 14.891 1 96.25 180 LEU B N 1
ATOM 3689 C CA . LEU B 1 180 ? -19.812 2.621 14.289 1 96.25 180 LEU B CA 1
ATOM 3690 C C . LEU B 1 180 ? -18.875 1.46 14.586 1 96.25 180 LEU B C 1
ATOM 3692 O O . LEU B 1 180 ? -19.125 0.325 14.18 1 96.25 180 LEU B O 1
ATOM 3696 N N . ALA B 1 181 ? -17.797 1.671 15.289 1 94.38 181 ALA B N 1
ATOM 3697 C CA . ALA B 1 181 ? -16.719 0.708 15.445 1 94.38 181 ALA B CA 1
ATOM 3698 C C . ALA B 1 181 ? -17.172 -0.511 16.234 1 94.38 181 ALA B C 1
ATOM 3700 O O . ALA B 1 181 ? -16.609 -1.598 16.094 1 94.38 181 ALA B O 1
ATOM 3701 N N . GLN B 1 182 ? -18.188 -0.373 17 1 93.44 182 GLN B N 1
ATOM 3702 C CA . GLN B 1 182 ? -18.609 -1.461 17.891 1 93.44 182 GLN B CA 1
ATOM 3703 C C . GLN B 1 182 ? -19.703 -2.303 17.234 1 93.44 182 GLN B C 1
ATOM 3705 O O . GLN B 1 182 ? -20.109 -3.324 17.797 1 93.44 182 GLN B O 1
ATOM 3710 N N . ARG B 1 183 ? -20.109 -1.896 16.109 1 94.81 183 ARG B N 1
ATOM 3711 C CA . ARG B 1 183 ? -21.141 -2.668 15.414 1 94.81 183 ARG B CA 1
ATOM 3712 C C . ARG B 1 183 ? -20.547 -3.922 14.781 1 94.81 183 ARG B C 1
ATOM 3714 O O . ARG B 1 183 ? -19.375 -3.932 14.391 1 94.81 183 ARG B O 1
ATOM 3721 N N . GLN B 1 184 ? -21.391 -4.902 14.703 1 93.31 184 GLN B N 1
ATOM 3722 C CA . GLN B 1 184 ? -20.969 -6.121 14.023 1 93.31 184 GLN B CA 1
ATOM 3723 C C . GLN B 1 184 ? -20.891 -5.91 12.516 1 93.31 184 GLN B C 1
ATOM 3725 O O . GLN B 1 184 ? -20 -6.43 11.852 1 93.31 184 GLN B O 1
ATOM 3730 N N . SER B 1 185 ? -21.906 -5.176 12.039 1 97 185 SER B N 1
ATOM 3731 C CA . SER B 1 185 ? -21.953 -4.859 10.617 1 97 185 SER B CA 1
ATOM 3732 C C . SER B 1 185 ? -22.609 -3.496 10.375 1 97 185 SER B C 1
ATOM 3734 O O . SER B 1 185 ? -23.281 -2.961 11.258 1 97 185 SER B O 1
ATOM 3736 N N . VAL B 1 186 ? -22.297 -2.92 9.266 1 97.94 186 VAL B N 1
ATOM 3737 C CA . VAL B 1 186 ? -22.906 -1.664 8.844 1 97.94 186 VAL B CA 1
ATOM 3738 C C . VAL B 1 186 ? -23.359 -1.778 7.387 1 97.94 186 VAL B C 1
ATOM 3740 O O . VAL B 1 186 ? -22.844 -2.605 6.633 1 97.94 186 VAL B O 1
ATOM 3743 N N . THR B 1 187 ? -24.344 -1.005 7.023 1 97.44 187 THR B N 1
ATOM 3744 C CA . THR B 1 187 ? -24.781 -0.913 5.637 1 97.44 187 THR B CA 1
ATOM 3745 C C . THR B 1 187 ? -24.156 0.292 4.945 1 97.44 187 THR B C 1
ATOM 3747 O O . THR B 1 187 ? -23.594 1.169 5.605 1 97.44 187 THR B O 1
ATOM 3750 N N . PHE B 1 188 ? -24.203 0.273 3.643 1 97.25 188 PHE B N 1
ATOM 3751 C CA . PHE B 1 188 ? -23.688 1.422 2.912 1 97.25 188 PHE B CA 1
ATOM 3752 C C . PHE B 1 188 ? -24.469 2.686 3.264 1 97.25 188 PHE B C 1
ATOM 3754 O O . PHE B 1 188 ? -23.891 3.775 3.322 1 97.25 188 PHE B O 1
ATOM 3761 N N . GLU B 1 189 ? -25.703 2.582 3.461 1 95.81 189 GLU B N 1
ATOM 3762 C CA . GLU B 1 189 ? -26.531 3.717 3.865 1 95.81 189 GLU B CA 1
ATOM 3763 C C . GLU B 1 189 ? -26.016 4.344 5.156 1 95.81 189 GLU B C 1
ATOM 3765 O O . GLU B 1 189 ? -26.016 5.57 5.297 1 95.81 189 GLU B O 1
ATOM 3770 N N . ASP B 1 190 ? -25.609 3.479 6.09 1 95.94 190 ASP B N 1
ATOM 3771 C CA . ASP B 1 190 ? -25.031 3.961 7.344 1 95.94 190 ASP B CA 1
ATOM 3772 C C . ASP B 1 190 ? -23.812 4.832 7.086 1 95.94 190 ASP B C 1
ATOM 3774 O O . ASP B 1 190 ? -23.5 5.727 7.879 1 95.94 190 ASP B O 1
ATOM 3778 N N . LEU B 1 191 ? -23.109 4.578 5.949 1 96.44 191 LEU B N 1
ATOM 3779 C CA . LEU B 1 191 ? -21.812 5.195 5.688 1 96.44 191 LEU B CA 1
ATOM 3780 C C . LEU B 1 191 ? -21.984 6.527 4.961 1 96.44 191 LEU B C 1
ATOM 3782 O O . LEU B 1 191 ? -21.047 7.34 4.93 1 96.44 191 LEU B O 1
ATOM 3786 N N . LEU B 1 192 ? -23.125 6.75 4.395 1 93.5 192 LEU B N 1
ATOM 3787 C CA . LEU B 1 192 ? -23.328 7.926 3.555 1 93.5 192 LEU B CA 1
ATOM 3788 C C . LEU B 1 192 ? -23.297 9.203 4.391 1 93.5 192 LEU B C 1
ATOM 3790 O O . LEU B 1 192 ? -23.125 10.297 3.857 1 93.5 192 LEU B O 1
ATOM 3794 N N . SER B 1 193 ? -23.453 9.055 5.676 1 91.38 193 SER B N 1
ATOM 3795 C CA . SER B 1 193 ? -23.391 10.211 6.562 1 91.38 193 SER B CA 1
ATOM 3796 C C . SER B 1 193 ? -22 10.414 7.129 1 91.38 193 SER B C 1
ATOM 3798 O O . SER B 1 193 ? -21.734 11.398 7.82 1 91.38 193 SER B O 1
ATOM 3800 N N . GLU B 1 194 ? -21.094 9.484 6.816 1 94.25 194 GLU B N 1
ATOM 3801 C CA . GLU B 1 194 ? -19.734 9.555 7.328 1 94.25 194 GLU B CA 1
ATOM 3802 C C . GLU B 1 194 ? -18.797 10.188 6.309 1 94.25 194 GLU B C 1
ATOM 3804 O O . GLU B 1 194 ? -19.141 10.344 5.141 1 94.25 194 GLU B O 1
ATOM 3809 N N . ASN B 1 195 ? -17.656 10.641 6.77 1 94.44 195 ASN B N 1
ATOM 3810 C CA . ASN B 1 195 ? -16.578 11.055 5.875 1 94.44 195 ASN B CA 1
ATOM 3811 C C . ASN B 1 195 ? -15.914 9.852 5.211 1 94.44 195 ASN B C 1
ATOM 3813 O O . ASN B 1 195 ? -15.039 9.219 5.801 1 94.44 195 ASN B O 1
ATOM 3817 N N . LEU B 1 196 ? -16.328 9.562 3.998 1 96 196 LEU B N 1
ATOM 3818 C CA . LEU B 1 196 ? -15.836 8.391 3.281 1 96 196 LEU B CA 1
ATOM 3819 C C . LEU B 1 196 ? -14.547 8.703 2.531 1 96 196 LEU B C 1
ATOM 3821 O O . LEU B 1 196 ? -14.531 9.562 1.645 1 96 196 LEU B O 1
ATOM 3825 N N . ILE B 1 197 ? -13.484 8.008 2.922 1 96.94 197 ILE B N 1
ATOM 3826 C CA . ILE B 1 197 ? -12.18 8.125 2.289 1 96.94 197 ILE B CA 1
ATOM 3827 C C . ILE B 1 197 ? -11.914 6.898 1.418 1 96.94 197 ILE B C 1
ATOM 3829 O O . ILE B 1 197 ? -11.367 5.898 1.891 1 96.94 197 ILE B O 1
ATOM 3833 N N . VAL B 1 198 ? -12.25 6.973 0.173 1 94.88 198 VAL B N 1
ATOM 3834 C CA . VAL B 1 198 ? -12.195 5.77 -0.65 1 94.88 198 VAL B CA 1
ATOM 3835 C C . VAL B 1 198 ? -11.328 6.02 -1.879 1 94.88 198 VAL B C 1
ATOM 3837 O O . VAL B 1 198 ? -11.383 7.098 -2.477 1 94.88 198 VAL B O 1
ATOM 3840 N N . PRO B 1 199 ? -10.523 5.035 -2.186 1 94 199 PRO B N 1
ATOM 3841 C CA . PRO B 1 199 ? -9.711 5.168 -3.396 1 94 199 PRO B CA 1
ATOM 3842 C C . PRO B 1 199 ? -10.555 5.348 -4.656 1 94 199 PRO B C 1
ATOM 3844 O O . PRO B 1 199 ? -11.656 4.801 -4.746 1 94 199 PRO B O 1
ATOM 3847 N N . ALA B 1 200 ? -9.969 5.996 -5.648 1 91.12 200 ALA B N 1
ATOM 3848 C CA . ALA B 1 200 ? -10.656 6.359 -6.883 1 91.12 200 ALA B CA 1
ATOM 3849 C C . ALA B 1 200 ? -11.211 5.121 -7.59 1 91.12 200 ALA B C 1
ATOM 3851 O O . ALA B 1 200 ? -12.273 5.176 -8.211 1 91.12 200 ALA B O 1
ATOM 3852 N N . ALA B 1 201 ? -10.562 4.023 -7.492 1 87.25 201 ALA B N 1
ATOM 3853 C CA . ALA B 1 201 ? -10.953 2.795 -8.18 1 87.25 201 ALA B CA 1
ATOM 3854 C C . ALA B 1 201 ? -12.32 2.311 -7.695 1 87.25 201 ALA B C 1
ATOM 3856 O O . ALA B 1 201 ? -12.992 1.545 -8.391 1 87.25 201 ALA B O 1
ATOM 3857 N N . LEU B 1 202 ? -12.812 2.795 -6.559 1 91.38 202 LEU B N 1
ATOM 3858 C CA . LEU B 1 202 ? -14.062 2.322 -5.984 1 91.38 202 LEU B CA 1
ATOM 3859 C C . LEU B 1 202 ? -15.18 3.336 -6.211 1 91.38 202 LEU B C 1
ATOM 3861 O O . LEU B 1 202 ? -16.344 3.061 -5.906 1 91.38 202 LEU B O 1
ATOM 3865 N N . HIS B 1 203 ? -14.875 4.438 -6.773 1 92.94 203 HIS B N 1
ATOM 3866 C CA . HIS B 1 203 ? -15.844 5.527 -6.875 1 92.94 203 HIS B CA 1
ATOM 3867 C C . HIS B 1 203 ? -17.062 5.098 -7.676 1 92.94 203 HIS B C 1
ATOM 3869 O O . HIS B 1 203 ? -18.203 5.309 -7.238 1 92.94 203 HIS B O 1
ATOM 3875 N N . MET B 1 204 ? -16.812 4.516 -8.812 1 87.94 204 MET B N 1
ATOM 3876 C CA . MET B 1 204 ? -17.922 4.141 -9.672 1 87.94 204 MET B CA 1
ATOM 3877 C C . MET B 1 204 ? -18.844 3.15 -8.969 1 87.94 204 MET B C 1
ATOM 3879 O O . MET B 1 204 ? -20.062 3.293 -9.016 1 87.94 204 MET B O 1
ATOM 3883 N N . ALA B 1 205 ? -18.266 2.152 -8.352 1 89.5 205 ALA B N 1
ATOM 3884 C CA . ALA B 1 205 ? -19.062 1.152 -7.633 1 89.5 205 ALA B CA 1
ATOM 3885 C C . ALA B 1 205 ? -19.875 1.796 -6.52 1 89.5 205 ALA B C 1
ATOM 3887 O O . ALA B 1 205 ? -21.047 1.445 -6.316 1 89.5 205 ALA B O 1
ATOM 3888 N N . LEU B 1 206 ? -19.328 2.742 -5.836 1 93.94 206 LEU B N 1
ATOM 3889 C CA . LEU B 1 206 ? -20 3.369 -4.707 1 93.94 206 LEU B CA 1
ATOM 3890 C C . LEU B 1 206 ? -21.078 4.34 -5.191 1 93.94 206 LEU B C 1
ATOM 3892 O O . LEU B 1 206 ? -22.125 4.488 -4.551 1 93.94 206 LEU B O 1
ATOM 3896 N N . ARG B 1 207 ? -20.781 5.004 -6.297 1 93.94 207 ARG B N 1
ATOM 3897 C CA . ARG B 1 207 ? -21.812 5.852 -6.891 1 93.94 207 ARG B CA 1
ATOM 3898 C C . ARG B 1 207 ? -23.031 5.031 -7.301 1 93.94 207 ARG B C 1
ATOM 3900 O O . ARG B 1 207 ? -24.172 5.453 -7.09 1 93.94 207 ARG B O 1
ATOM 3907 N N . THR B 1 208 ? -22.797 3.914 -7.895 1 92.25 208 THR B N 1
ATOM 3908 C CA . THR B 1 208 ? -23.875 3.016 -8.289 1 92.25 208 THR B CA 1
ATOM 3909 C C . THR B 1 208 ? -24.672 2.562 -7.07 1 92.25 208 THR B C 1
ATOM 3911 O O . THR B 1 208 ? -25.906 2.529 -7.109 1 92.25 208 THR B O 1
ATOM 3914 N N . ALA B 1 209 ? -23.969 2.236 -6.043 1 93.62 209 ALA B N 1
ATOM 3915 C CA . ALA B 1 209 ? -24.625 1.803 -4.816 1 93.62 209 ALA B CA 1
ATOM 3916 C C . ALA B 1 209 ? -25.469 2.924 -4.227 1 93.62 209 ALA B C 1
ATOM 3918 O O . ALA B 1 209 ? -26.578 2.684 -3.75 1 93.62 209 ALA B O 1
ATOM 3919 N N . ALA B 1 210 ? -24.953 4.102 -4.258 1 95.56 210 ALA B N 1
ATOM 3920 C CA . ALA B 1 210 ? -25.688 5.254 -3.748 1 95.56 210 ALA B CA 1
ATOM 3921 C C . ALA B 1 210 ? -26.938 5.516 -4.582 1 95.56 210 ALA B C 1
ATOM 3923 O O . ALA B 1 210 ? -28 5.785 -4.035 1 95.56 210 ALA B O 1
ATOM 3924 N N . ASP B 1 211 ? -26.766 5.414 -5.84 1 94.19 211 ASP B N 1
ATOM 3925 C CA . ASP B 1 211 ? -27.875 5.633 -6.758 1 94.19 211 ASP B CA 1
ATOM 3926 C C . ASP B 1 211 ? -29.031 4.668 -6.465 1 94.19 211 ASP B C 1
ATOM 3928 O O . ASP B 1 211 ? -30.203 5.051 -6.531 1 94.19 211 ASP B O 1
ATOM 3932 N N . ARG B 1 212 ? -28.703 3.471 -6.188 1 94 212 ARG B N 1
ATOM 3933 C CA . ARG B 1 212 ? -29.703 2.457 -5.867 1 94 212 ARG B CA 1
ATOM 3934 C C . ARG B 1 212 ? -30.5 2.844 -4.625 1 94 212 ARG B C 1
ATOM 3936 O O . ARG B 1 212 ? -31.656 2.428 -4.461 1 94 212 ARG B O 1
ATOM 3943 N N . LEU B 1 213 ? -29.891 3.65 -3.773 1 94.5 213 LEU B N 1
ATOM 3944 C CA . LEU B 1 213 ? -30.531 4.098 -2.543 1 94.5 213 LEU B CA 1
ATOM 3945 C C . LEU B 1 213 ? -31.188 5.461 -2.738 1 94.5 213 LEU B C 1
ATOM 3947 O O . LEU B 1 213 ? -31.734 6.035 -1.792 1 94.5 213 LEU B O 1
ATOM 3951 N N . GLY B 1 214 ? -31.109 5.98 -3.924 1 95.19 214 GLY B N 1
ATOM 3952 C CA . GLY B 1 214 ? -31.656 7.301 -4.195 1 95.19 214 GLY B CA 1
ATOM 3953 C C . GLY B 1 214 ? -30.844 8.422 -3.574 1 95.19 214 GLY B C 1
ATOM 3954 O O . GLY B 1 214 ? -31.375 9.469 -3.225 1 95.19 214 GLY B O 1
ATOM 3955 N N . ARG B 1 215 ? -29.594 8.141 -3.328 1 94.31 215 ARG B N 1
ATOM 3956 C CA . ARG B 1 215 ? -28.688 9.117 -2.725 1 94.31 215 ARG B CA 1
ATOM 3957 C C . ARG B 1 215 ? -27.547 9.461 -3.67 1 94.31 215 ARG B C 1
ATOM 3959 O O . ARG B 1 215 ? -27.406 8.859 -4.738 1 94.31 215 ARG B O 1
ATOM 3966 N N . GLU B 1 216 ? -26.844 10.5 -3.273 1 90.44 216 GLU B N 1
ATOM 3967 C CA . GLU B 1 216 ? -25.656 10.883 -4.031 1 90.44 216 GLU B CA 1
ATOM 3968 C C . GLU B 1 216 ? -24.375 10.641 -3.223 1 90.44 216 GLU B C 1
ATOM 3970 O O . GLU B 1 216 ? -24.375 10.773 -1.997 1 90.44 216 GLU B O 1
ATOM 3975 N N . PHE B 1 217 ? -23.406 10.172 -3.945 1 91.38 217 PHE B N 1
ATOM 3976 C CA . PHE B 1 217 ? -22.094 9.992 -3.344 1 91.38 217 PHE B CA 1
ATOM 3977 C C . PHE B 1 217 ? -21.047 10.812 -4.086 1 91.38 217 PHE B C 1
ATOM 3979 O O . PHE B 1 217 ? -20.844 10.625 -5.285 1 91.38 217 PHE B O 1
ATOM 3986 N N . GLU B 1 218 ? -20.469 11.773 -3.42 1 87.19 218 GLU B N 1
ATOM 3987 C CA . GLU B 1 218 ? -19.344 12.555 -3.936 1 87.19 218 GLU B CA 1
ATOM 3988 C C . GLU B 1 218 ? -18.141 12.492 -2.996 1 87.19 218 GLU B C 1
ATOM 3990 O O . GLU B 1 218 ? -18.219 12.938 -1.851 1 87.19 218 GLU B O 1
ATOM 3995 N N . PRO B 1 219 ? -17.094 11.969 -3.51 1 87.56 219 PRO B N 1
ATOM 3996 C CA . PRO B 1 219 ? -15.914 11.859 -2.645 1 87.56 219 PRO B CA 1
ATOM 3997 C C . PRO B 1 219 ? -15.297 13.211 -2.312 1 87.56 219 PRO B C 1
ATOM 3999 O O . PRO B 1 219 ? -15.086 14.031 -3.209 1 87.56 219 PRO B O 1
ATOM 4002 N N . LYS B 1 220 ? -14.992 13.445 -1.104 1 87.06 220 LYS B N 1
ATOM 4003 C CA . LYS B 1 220 ? -14.32 14.664 -0.658 1 87.06 220 LYS B CA 1
ATOM 4004 C C . LYS B 1 220 ? -12.805 14.523 -0.767 1 87.06 220 LYS B C 1
ATOM 4006 O O . LYS B 1 220 ? -12.117 15.492 -1.103 1 87.06 220 LYS B O 1
ATOM 4011 N N . TYR B 1 221 ? -12.359 13.344 -0.537 1 91.06 221 TYR B N 1
ATOM 4012 C CA . TYR B 1 221 ? -10.93 13.055 -0.572 1 91.06 221 TYR B CA 1
ATOM 4013 C C . TYR B 1 221 ? -10.523 12.492 -1.931 1 91.06 221 TYR B C 1
ATOM 4015 O O . TYR B 1 221 ? -11.266 11.719 -2.539 1 91.06 221 TYR B O 1
ATOM 4023 N N . GLY B 1 222 ? -9.391 12.953 -2.41 1 92 222 GLY B N 1
ATOM 4024 C CA . GLY B 1 222 ? -8.797 12.367 -3.605 1 92 222 GLY B CA 1
ATOM 4025 C C . GLY B 1 222 ? -7.656 11.414 -3.303 1 92 222 GLY B C 1
ATOM 4026 O O . GLY B 1 222 ? -6.488 11.805 -3.346 1 92 222 GLY B O 1
ATOM 4027 N N . VAL B 1 223 ? -8.039 10.227 -2.988 1 94.44 223 VAL B N 1
ATOM 4028 C CA . VAL B 1 223 ? -7.031 9.219 -2.676 1 94.44 223 VAL B CA 1
ATOM 4029 C C . VAL B 1 223 ? -7.062 8.117 -3.729 1 94.44 223 VAL B C 1
ATOM 4031 O O . VAL B 1 223 ? -8.125 7.809 -4.285 1 94.44 223 VAL B O 1
ATOM 4034 N N . THR B 1 224 ? -5.883 7.527 -3.943 1 92.06 224 THR B N 1
ATOM 4035 C CA . THR B 1 224 ? -5.805 6.527 -5.004 1 92.06 224 THR B CA 1
ATOM 4036 C C . THR B 1 224 ? -5.328 5.188 -4.449 1 92.06 224 THR B C 1
ATOM 4038 O O . THR B 1 224 ? -5.445 4.16 -5.117 1 92.06 224 THR B O 1
ATOM 4041 N N . SER B 1 225 ? -4.836 5.141 -3.26 1 93.31 225 SER B N 1
ATOM 4042 C CA . SER B 1 225 ? -4.234 3.912 -2.748 1 93.31 225 SER B CA 1
ATOM 4043 C C . SER B 1 225 ? -4.906 3.467 -1.454 1 93.31 225 SER B C 1
ATOM 4045 O O . SER B 1 225 ? -5.328 4.297 -0.648 1 93.31 225 SER B O 1
ATOM 4047 N N . ALA B 1 226 ? -4.953 2.195 -1.304 1 93.75 226 ALA B N 1
ATOM 4048 C CA . ALA B 1 226 ? -5.551 1.607 -0.106 1 93.75 226 ALA B CA 1
ATOM 4049 C C . ALA B 1 226 ? -4.773 2.01 1.146 1 93.75 226 ALA B C 1
ATOM 4051 O O . ALA B 1 226 ? -5.371 2.328 2.178 1 93.75 226 ALA B O 1
ATOM 4052 N N . GLY B 1 227 ? -3.461 1.994 1.012 1 93.25 227 GLY B N 1
ATOM 4053 C CA . GLY B 1 227 ? -2.639 2.322 2.166 1 93.25 227 GLY B CA 1
ATOM 4054 C C . GLY B 1 227 ? -2.9 3.715 2.709 1 93.25 227 GLY B C 1
ATOM 4055 O O . GLY B 1 227 ? -2.988 3.906 3.924 1 93.25 227 GLY B O 1
ATOM 4056 N N . VAL B 1 228 ? -3.025 4.637 1.834 1 94.5 228 VAL B N 1
ATOM 4057 C CA . VAL B 1 228 ? -3.303 6.016 2.232 1 94.5 228 VAL B CA 1
ATOM 4058 C C . VAL B 1 228 ? -4.688 6.098 2.875 1 94.5 228 VAL B C 1
ATOM 4060 O O . VAL B 1 228 ? -4.84 6.664 3.959 1 94.5 228 VAL B O 1
ATOM 4063 N N . ALA B 1 229 ? -5.66 5.516 2.256 1 96.62 229 ALA B N 1
ATOM 4064 C CA . ALA B 1 229 ? -7.023 5.543 2.779 1 96.62 229 ALA B CA 1
ATOM 4065 C C . ALA B 1 229 ? -7.086 4.945 4.184 1 96.62 229 ALA B C 1
ATOM 4067 O O . ALA B 1 229 ? -7.688 5.531 5.086 1 96.62 229 ALA B O 1
ATOM 4068 N N . ILE B 1 230 ? -6.445 3.859 4.352 1 95.62 230 ILE B N 1
ATOM 4069 C CA . ILE B 1 230 ? -6.441 3.164 5.633 1 95.62 230 ILE B CA 1
ATOM 4070 C C . ILE B 1 230 ? -5.746 4.027 6.684 1 95.62 230 ILE B C 1
ATOM 4072 O O . ILE B 1 230 ? -6.242 4.164 7.805 1 95.62 230 ILE B O 1
ATOM 4076 N N . SER B 1 231 ? -4.621 4.609 6.34 1 94.56 231 SER B N 1
ATOM 4077 C CA . SER B 1 231 ? -3.861 5.41 7.293 1 94.56 231 SER B CA 1
ATOM 4078 C C . SER B 1 231 ? -4.672 6.609 7.777 1 94.56 231 SER B C 1
ATOM 4080 O O . SER B 1 231 ? -4.637 6.953 8.961 1 94.56 231 SER B O 1
ATOM 4082 N N . LEU B 1 232 ? -5.398 7.223 6.855 1 96.5 232 LEU B N 1
ATOM 4083 C CA . LEU B 1 232 ? -6.223 8.367 7.227 1 96.5 232 LEU B CA 1
ATOM 4084 C C . LEU B 1 232 ? -7.398 7.934 8.094 1 96.5 232 LEU B C 1
ATOM 4086 O O . LEU B 1 232 ? -7.734 8.602 9.07 1 96.5 232 LEU B O 1
ATOM 4090 N N . ALA B 1 233 ? -8.023 6.828 7.766 1 96.75 233 ALA B N 1
ATOM 4091 C CA . ALA B 1 233 ? -9.133 6.297 8.562 1 96.75 233 ALA B CA 1
ATOM 4092 C C . ALA B 1 233 ? -8.672 5.945 9.977 1 96.75 233 ALA B C 1
ATOM 4094 O O . ALA B 1 233 ? -9.391 6.199 10.945 1 96.75 233 ALA B O 1
ATOM 4095 N N . GLN B 1 234 ? -7.488 5.375 10.078 1 94.25 234 GLN B N 1
ATOM 4096 C CA . GLN B 1 234 ? -6.922 4.992 11.367 1 94.25 234 GLN B CA 1
ATOM 4097 C C . GLN B 1 234 ? -6.762 6.203 12.281 1 94.25 234 GLN B C 1
ATOM 4099 O O . GLN B 1 234 ? -6.891 6.09 13.5 1 94.25 234 GLN B O 1
ATOM 4104 N N . GLU B 1 235 ? -6.496 7.301 11.648 1 93.06 235 GLU B N 1
ATOM 4105 C CA . GLU B 1 235 ? -6.23 8.516 12.422 1 93.06 235 GLU B CA 1
ATOM 4106 C C . GLU B 1 235 ? -7.523 9.273 12.719 1 93.06 235 GLU B C 1
ATOM 4108 O O . GLU B 1 235 ? -7.488 10.367 13.289 1 93.06 235 GLU B O 1
ATOM 4113 N N . GLY B 1 236 ? -8.633 8.766 12.203 1 94.56 236 GLY B N 1
ATOM 4114 C CA . GLY B 1 236 ? -9.93 9.289 12.594 1 94.56 236 GLY B CA 1
ATOM 4115 C C . GLY B 1 236 ? -10.477 10.32 11.625 1 94.56 236 GLY B C 1
ATOM 4116 O O . GLY B 1 236 ? -11.453 11.008 11.93 1 94.56 236 GLY B O 1
ATOM 4117 N N . LEU B 1 237 ? -9.891 10.461 10.469 1 95.69 237 LEU B N 1
ATOM 4118 C CA . LEU B 1 237 ? -10.359 11.461 9.516 1 95.69 237 LEU B CA 1
ATOM 4119 C C . LEU B 1 237 ? -11.672 11.023 8.867 1 95.69 237 LEU B C 1
ATOM 4121 O O . LEU B 1 237 ? -12.359 11.836 8.25 1 95.69 237 LEU B O 1
ATOM 4125 N N . GLY B 1 238 ? -11.961 9.805 8.961 1 96.44 238 GLY B N 1
ATOM 4126 C CA . GLY B 1 238 ? -13.133 9.195 8.359 1 96.44 238 GLY B CA 1
ATOM 4127 C C . GLY B 1 238 ? -13.102 7.676 8.367 1 96.44 238 GLY B C 1
ATOM 4128 O O . GLY B 1 238 ? -12.453 7.074 9.227 1 96.44 238 GLY B O 1
ATOM 4129 N N . VAL B 1 239 ? -13.938 7.102 7.461 1 97.69 239 VAL B N 1
ATOM 4130 C CA . VAL B 1 239 ? -13.961 5.656 7.281 1 97.69 239 VAL B CA 1
ATOM 4131 C C . VAL B 1 239 ? -13.641 5.309 5.828 1 97.69 239 VAL B C 1
ATOM 4133 O O . VAL B 1 239 ? -13.812 6.141 4.934 1 97.69 239 VAL B O 1
ATOM 4136 N N . THR B 1 240 ? -13.109 4.145 5.641 1 97.75 240 THR B N 1
ATOM 4137 C CA . THR B 1 240 ? -12.836 3.695 4.281 1 97.75 240 THR B CA 1
ATOM 4138 C C . THR B 1 240 ? -13.367 2.281 4.059 1 97.75 240 THR B C 1
ATOM 4140 O O . THR B 1 240 ? -13.672 1.57 5.02 1 97.75 240 THR B O 1
ATOM 4143 N N . ILE B 1 241 ? -13.641 1.931 2.836 1 97.38 241 ILE B N 1
ATOM 4144 C CA . ILE B 1 241 ? -14.047 0.594 2.418 1 97.38 241 ILE B CA 1
ATOM 4145 C C . ILE B 1 241 ? -12.898 -0.096 1.692 1 97.38 241 ILE B C 1
ATOM 4147 O O . ILE B 1 241 ? -12.367 0.433 0.713 1 97.38 241 ILE B O 1
ATOM 4151 N N . GLN B 1 242 ? -12.492 -1.251 2.195 1 96.5 242 GLN B N 1
ATOM 4152 C CA . GLN B 1 242 ? -11.336 -1.958 1.659 1 96.5 242 GLN B CA 1
ATOM 4153 C C . GLN B 1 242 ? -11.57 -3.467 1.647 1 96.5 242 GLN B C 1
ATOM 4155 O O . GLN B 1 242 ? -12.344 -3.986 2.449 1 96.5 242 GLN B O 1
ATOM 4160 N N . PRO B 1 243 ? -10.883 -4.156 0.683 1 95.31 243 PRO B N 1
ATOM 4161 C CA . PRO B 1 243 ? -10.859 -5.617 0.826 1 95.31 243 PRO B CA 1
ATOM 4162 C C . PRO B 1 243 ? -10.258 -6.07 2.154 1 95.31 243 PRO B C 1
ATOM 4164 O O . PRO B 1 243 ? -9.234 -5.535 2.584 1 95.31 243 PRO B O 1
ATOM 4167 N N . GLU B 1 244 ? -10.883 -7.008 2.734 1 94 244 GLU B N 1
ATOM 4168 C CA . GLU B 1 244 ? -10.445 -7.52 4.027 1 94 244 GLU B CA 1
ATOM 4169 C C . GLU B 1 244 ? -9.031 -8.086 3.945 1 94 244 GLU B C 1
ATOM 4171 O O . GLU B 1 244 ? -8.25 -7.965 4.895 1 94 244 GLU B O 1
ATOM 4176 N N . CYS B 1 245 ? -8.695 -8.609 2.846 1 91.06 245 CYS B N 1
ATOM 4177 C CA . CYS B 1 245 ? -7.406 -9.273 2.674 1 91.06 245 CYS B CA 1
ATOM 4178 C C . CYS B 1 245 ? -6.258 -8.273 2.734 1 91.06 245 CYS B C 1
ATOM 4180 O O . CYS B 1 245 ? -5.098 -8.656 2.859 1 91.06 245 CYS B O 1
ATOM 4182 N N . LEU B 1 246 ? -6.523 -7.004 2.635 1 91.88 246 LEU B N 1
ATOM 4183 C CA . LEU B 1 246 ? -5.477 -5.988 2.697 1 91.88 246 LEU B CA 1
ATOM 4184 C C . LEU B 1 246 ? -5.211 -5.57 4.141 1 91.88 246 LEU B C 1
ATOM 4186 O O . LEU B 1 246 ? -4.266 -4.824 4.41 1 91.88 246 LEU B O 1
ATOM 4190 N N . LEU B 1 247 ? -6.047 -5.941 4.969 1 87.75 247 LEU B N 1
ATOM 4191 C CA . LEU B 1 247 ? -5.887 -5.57 6.371 1 87.75 247 LEU B CA 1
ATOM 4192 C C . LEU B 1 247 ? -4.961 -6.547 7.09 1 87.75 247 LEU B C 1
ATOM 4194 O O . LEU B 1 247 ? -5.098 -7.762 6.941 1 87.75 247 LEU B O 1
ATOM 4198 N N . ASP B 1 248 ? -3.924 -5.938 7.625 1 74.12 248 ASP B N 1
ATOM 4199 C CA . ASP B 1 248 ? -3.023 -6.777 8.414 1 74.12 248 ASP B CA 1
ATOM 4200 C C . ASP B 1 248 ? -3.131 -6.449 9.898 1 74.12 248 ASP B C 1
ATOM 4202 O O . ASP B 1 248 ? -3.967 -5.641 10.305 1 74.12 248 ASP B O 1
ATOM 4206 N N . LEU B 1 249 ? -2.316 -7.137 10.68 1 56.19 249 LEU B N 1
ATOM 4207 C CA . LEU B 1 249 ? -2.377 -7.027 12.133 1 56.19 249 LEU B CA 1
ATOM 4208 C C . LEU B 1 249 ? -2.086 -5.598 12.586 1 56.19 249 LEU B C 1
ATOM 4210 O O . LEU B 1 249 ? -2.65 -5.125 13.578 1 56.19 249 LEU B O 1
ATOM 4214 N N . LYS B 1 250 ? -1.3 -5.004 11.852 1 62.56 250 LYS B N 1
ATOM 4215 C CA . LYS B 1 250 ? -0.916 -3.652 12.25 1 62.56 250 LYS B CA 1
ATOM 4216 C C . LYS B 1 250 ? -2.094 -2.689 12.141 1 62.56 250 LYS B C 1
ATOM 4218 O O . LYS B 1 250 ? -2.234 -1.774 12.953 1 62.56 250 LYS B O 1
ATOM 4223 N N . VAL B 1 251 ? -2.844 -2.961 11.164 1 70 251 VAL B N 1
ATOM 4224 C CA . VAL B 1 251 ? -4.016 -2.111 10.977 1 70 251 VAL B CA 1
ATOM 4225 C C . VAL B 1 251 ? -4.945 -2.236 12.18 1 70 251 VAL B C 1
ATOM 4227 O O . VAL B 1 251 ? -5.496 -1.24 12.656 1 70 251 VAL B O 1
ATOM 4230 N N . PHE B 1 252 ? -4.965 -3.363 12.766 1 70.25 252 PHE B N 1
ATOM 4231 C CA . PHE B 1 252 ? -5.93 -3.627 13.828 1 70.25 252 PHE B CA 1
ATOM 4232 C C . PHE B 1 252 ? -5.453 -3.041 15.148 1 70.25 252 PHE B C 1
ATOM 4234 O O . PHE B 1 252 ? -6.223 -2.951 16.109 1 70.25 252 PHE B O 1
ATOM 4241 N N . GLU B 1 253 ? -4.223 -2.643 15.156 1 70.25 253 GLU B N 1
ATOM 4242 C CA . GLU B 1 253 ? -3.723 -1.982 16.359 1 70.25 253 GLU B CA 1
ATOM 4243 C C . GLU B 1 253 ? -4.348 -0.599 16.531 1 70.25 253 GLU B C 1
ATOM 4245 O O . GLU B 1 253 ? -4.512 -0.12 17.656 1 70.25 253 GLU B O 1
ATOM 4250 N N . HIS B 1 254 ? -4.762 -0.032 15.445 1 80.5 254 HIS B N 1
ATOM 4251 C CA . HIS B 1 254 ? -5.215 1.351 15.539 1 80.5 254 HIS B CA 1
ATOM 4252 C C . HIS B 1 254 ? -6.578 1.529 14.875 1 80.5 254 HIS B C 1
ATOM 4254 O O . HIS B 1 254 ? -7.145 2.625 14.898 1 80.5 254 HIS B O 1
ATOM 4260 N N . ALA B 1 255 ? -7.086 0.437 14.367 1 90.56 255 ALA B N 1
ATOM 4261 C CA . ALA B 1 255 ? -8.359 0.502 13.656 1 90.56 255 ALA B CA 1
ATOM 4262 C C . ALA B 1 255 ? -9.094 -0.834 13.719 1 90.56 255 ALA B C 1
ATOM 4264 O O . ALA B 1 255 ? -8.555 -1.821 14.227 1 90.56 255 ALA B O 1
ATOM 4265 N N . VAL B 1 256 ? -10.328 -0.815 13.344 1 91.94 256 VAL B N 1
ATOM 4266 C CA . VAL B 1 256 ? -11.125 -2.031 13.234 1 91.94 256 VAL B CA 1
ATOM 4267 C C . VAL B 1 256 ? -11.711 -2.141 11.828 1 91.94 256 VAL B C 1
ATOM 4269 O O . VAL B 1 256 ? -11.875 -1.133 11.141 1 91.94 256 VAL B O 1
ATOM 4272 N N . GLY B 1 257 ? -11.883 -3.295 11.406 1 95.12 257 GLY B N 1
ATOM 4273 C CA . GLY B 1 257 ? -12.633 -3.609 10.203 1 95.12 257 GLY B CA 1
ATOM 4274 C C . GLY B 1 257 ? -14.031 -4.137 10.492 1 95.12 257 GLY B C 1
ATOM 4275 O O . GLY B 1 257 ? -14.18 -5.215 11.07 1 95.12 257 GLY B O 1
ATOM 4276 N N . VAL B 1 258 ? -15.047 -3.402 10.133 1 96.44 258 VAL B N 1
ATOM 4277 C CA . VAL B 1 258 ? -16.438 -3.789 10.367 1 96.44 258 VAL B CA 1
ATOM 4278 C C . VAL B 1 258 ? -17.047 -4.34 9.086 1 96.44 258 VAL B C 1
ATOM 4280 O O . VAL B 1 258 ? -16.828 -3.785 8 1 96.44 258 VAL B O 1
ATOM 4283 N N . GLU B 1 259 ? -17.812 -5.332 9.195 1 96.38 259 GLU B N 1
ATOM 4284 C CA . GLU B 1 259 ? -18.406 -5.98 8.039 1 96.38 259 GLU B CA 1
ATOM 4285 C C . GLU B 1 259 ? -19.375 -5.035 7.312 1 96.38 259 GLU B C 1
ATOM 4287 O O . GLU B 1 259 ? -20.156 -4.336 7.949 1 96.38 259 GLU B O 1
ATOM 4292 N N . LEU B 1 260 ? -19.234 -4.918 6.023 1 97.69 260 LEU B N 1
ATOM 4293 C CA . LEU B 1 260 ? -20.188 -4.207 5.188 1 97.69 260 LEU B CA 1
ATOM 4294 C C . LEU B 1 260 ? -21.297 -5.145 4.715 1 97.69 260 LEU B C 1
ATOM 4296 O O . LEU B 1 260 ? -21.062 -6.016 3.875 1 97.69 260 LEU B O 1
ATOM 4300 N N . ALA B 1 261 ? -22.453 -4.934 5.234 1 96.62 261 ALA B N 1
ATOM 4301 C CA . ALA B 1 261 ? -23.594 -5.824 4.98 1 96.62 261 ALA B CA 1
ATOM 4302 C C . ALA B 1 261 ? -24.281 -5.469 3.666 1 96.62 261 ALA B C 1
ATOM 4304 O O . ALA B 1 261 ? -25.438 -5.039 3.66 1 96.62 261 ALA B O 1
ATOM 4305 N N . GLU B 1 262 ? -23.594 -5.684 2.572 1 95.12 262 GLU B N 1
ATOM 4306 C CA . GLU B 1 262 ? -24.062 -5.469 1.206 1 95.12 262 GLU B CA 1
ATOM 4307 C C . GLU B 1 262 ? -23.75 -6.672 0.32 1 95.12 262 GLU B C 1
ATOM 4309 O O . GLU B 1 262 ? -22.672 -7.27 0.437 1 95.12 262 GLU B O 1
ATOM 4314 N N . SER B 1 263 ? -24.625 -7.023 -0.538 1 91.12 263 SER B N 1
ATOM 4315 C CA . SER B 1 263 ? -24.391 -8.148 -1.436 1 91.12 263 SER B CA 1
ATOM 4316 C C . SER B 1 263 ? -23.172 -7.91 -2.322 1 91.12 263 SER B C 1
ATOM 4318 O O . SER B 1 263 ? -22.438 -8.844 -2.627 1 91.12 263 SER B O 1
ATOM 4320 N N . TRP B 1 264 ? -23.047 -6.637 -2.684 1 90.56 264 TRP B N 1
ATOM 4321 C CA . TRP B 1 264 ? -21.953 -6.297 -3.588 1 90.56 264 TRP B CA 1
ATOM 4322 C C . TRP B 1 264 ? -20.625 -6.246 -2.84 1 90.56 264 TRP B C 1
ATOM 4324 O O . TRP B 1 264 ? -19.578 -6.016 -3.443 1 90.56 264 TRP B O 1
ATOM 4334 N N . ALA B 1 265 ? -20.641 -6.422 -1.507 1 94.06 265 ALA B N 1
ATOM 4335 C CA . ALA B 1 265 ? -19.422 -6.367 -0.692 1 94.06 265 ALA B CA 1
ATOM 4336 C C . ALA B 1 265 ? -18.672 -7.691 -0.747 1 94.06 265 ALA B C 1
ATOM 4338 O O . ALA B 1 265 ? -17.5 -7.766 -0.343 1 94.06 265 ALA B O 1
ATOM 4339 N N . ASN B 1 266 ? -19.344 -8.719 -1.186 1 93.69 266 ASN B N 1
ATOM 4340 C CA . ASN B 1 266 ? -18.656 -10.008 -1.364 1 93.69 266 ASN B CA 1
ATOM 4341 C C . ASN B 1 266 ? -17.781 -10 -2.605 1 93.69 266 ASN B C 1
ATOM 4343 O O . ASN B 1 266 ? -18.203 -9.57 -3.678 1 93.69 266 ASN B O 1
ATOM 4347 N N . ARG B 1 267 ? -16.562 -10.406 -2.402 1 93.12 267 ARG B N 1
ATOM 4348 C CA . ARG B 1 267 ? -15.586 -10.43 -3.48 1 93.12 267 ARG B CA 1
ATOM 4349 C C . ARG B 1 267 ? -15.18 -11.859 -3.83 1 93.12 267 ARG B C 1
ATOM 4351 O O . ARG B 1 267 ? -14.617 -12.57 -2.996 1 93.12 267 ARG B O 1
ATOM 4358 N N . SER B 1 268 ? -15.531 -12.289 -5.051 1 95.5 268 SER B N 1
ATOM 4359 C CA . SER B 1 268 ? -15.102 -13.594 -5.551 1 95.5 268 SER B CA 1
ATOM 4360 C C . SER B 1 268 ? -13.867 -13.461 -6.438 1 95.5 268 SER B C 1
ATOM 4362 O O . SER B 1 268 ? -13.914 -12.805 -7.48 1 95.5 268 SER B O 1
ATOM 4364 N N . ILE B 1 269 ? -12.828 -14.07 -6.051 1 96.62 269 ILE B N 1
ATOM 4365 C CA . ILE B 1 269 ? -11.578 -14.023 -6.793 1 96.62 269 ILE B CA 1
ATOM 4366 C C . ILE B 1 269 ? -11.445 -15.266 -7.672 1 96.62 269 ILE B C 1
ATOM 4368 O O . ILE B 1 269 ? -11.672 -16.391 -7.207 1 96.62 269 ILE B O 1
ATOM 4372 N N . HIS B 1 270 ? -11.047 -15.031 -8.906 1 97.44 270 HIS B N 1
ATOM 4373 C CA . HIS B 1 270 ? -10.984 -16.109 -9.883 1 97.44 270 HIS B CA 1
ATOM 4374 C C . HIS B 1 270 ? -9.633 -16.141 -10.594 1 97.44 270 HIS B C 1
ATOM 4376 O O . HIS B 1 270 ? -8.914 -15.141 -10.602 1 97.44 270 HIS B O 1
ATOM 4382 N N . ILE B 1 271 ? -9.344 -17.281 -11.125 1 97.56 271 ILE B N 1
ATOM 4383 C CA . ILE B 1 271 ? -8.211 -17.484 -12.023 1 97.56 271 ILE B CA 1
ATOM 4384 C C . ILE B 1 271 ? -8.711 -17.688 -13.445 1 97.56 271 ILE B C 1
ATOM 4386 O O . ILE B 1 271 ? -9.695 -18.406 -13.672 1 97.56 271 ILE B O 1
ATOM 4390 N N . ALA B 1 272 ? -8.102 -17.016 -14.367 1 97.75 272 ALA B N 1
ATOM 4391 C CA . ALA B 1 272 ? -8.453 -17.172 -15.773 1 97.75 272 ALA B CA 1
ATOM 4392 C C . ALA B 1 272 ? -7.293 -17.75 -16.578 1 97.75 272 ALA B C 1
ATOM 4394 O O . ALA B 1 272 ? -6.133 -17.406 -16.328 1 97.75 272 ALA B O 1
ATOM 4395 N N . THR B 1 273 ? -7.578 -18.609 -17.469 1 96.75 273 THR B N 1
ATOM 4396 C CA . THR B 1 273 ? -6.684 -19.078 -18.531 1 96.75 273 THR B CA 1
ATOM 4397 C C . THR B 1 273 ? -7.34 -18.953 -19.891 1 96.75 273 THR B C 1
ATOM 4399 O O . THR B 1 273 ? -8.555 -18.781 -19.984 1 96.75 273 THR B O 1
ATOM 4402 N N . ALA B 1 274 ? -6.52 -18.938 -20.906 1 95.19 274 ALA B N 1
ATOM 44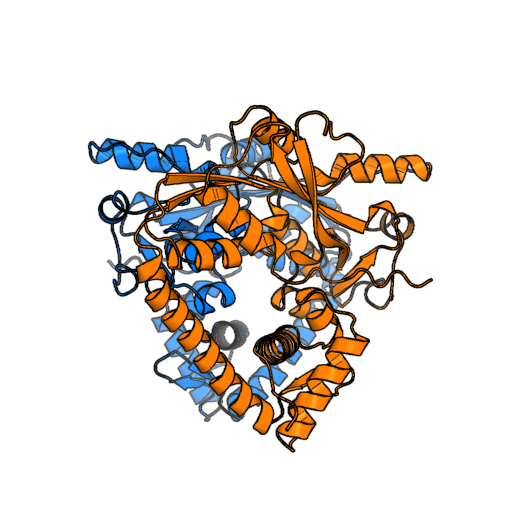03 C CA . ALA B 1 274 ? -7.055 -18.734 -22.25 1 95.19 274 ALA B CA 1
ATOM 4404 C C . ALA B 1 274 ? -7.938 -19.922 -22.656 1 95.19 274 ALA B C 1
ATOM 4406 O O . ALA B 1 274 ? -7.57 -21.078 -22.453 1 95.19 274 ALA B O 1
ATOM 4407 N N . ARG B 1 275 ? -9.086 -19.516 -23.141 1 94 275 ARG B N 1
ATOM 4408 C CA . ARG B 1 275 ? -9.977 -20.547 -23.641 1 94 275 ARG B CA 1
ATOM 4409 C C . ARG B 1 275 ? -9.438 -21.172 -24.938 1 94 275 ARG B C 1
ATOM 4411 O O . ARG B 1 275 ? -9.047 -20.453 -25.859 1 94 275 ARG B O 1
ATOM 4418 N N . GLY B 1 276 ? -9.422 -22.516 -25 1 86.75 276 GLY B N 1
ATOM 4419 C CA . GLY B 1 276 ? -9.039 -23.219 -26.219 1 86.75 276 GLY B CA 1
ATOM 4420 C C . GLY B 1 276 ? -7.539 -23.297 -26.406 1 86.75 276 GLY B C 1
ATOM 4421 O O . GLY B 1 276 ? -7.07 -23.828 -27.422 1 86.75 276 GLY B O 1
ATOM 4422 N N . ARG B 1 277 ? -6.762 -22.688 -25.594 1 85.12 277 ARG B N 1
ATOM 4423 C CA . ARG B 1 277 ? -5.305 -22.75 -25.656 1 85.12 277 ARG B CA 1
ATOM 4424 C C . ARG B 1 277 ? -4.719 -23.344 -24.391 1 85.12 277 ARG B C 1
ATOM 4426 O O . ARG B 1 277 ? -5.004 -22.875 -23.281 1 85.12 277 ARG B O 1
ATOM 4433 N N . ALA B 1 278 ? -4.039 -24.406 -24.562 1 78.94 278 ALA B N 1
ATOM 4434 C CA . ALA B 1 278 ? -3.416 -25.031 -23.391 1 78.94 278 ALA B CA 1
ATOM 4435 C C . ALA B 1 278 ? -2.252 -24.188 -22.875 1 78.94 278 ALA B C 1
ATOM 4437 O O . ALA B 1 278 ? -1.469 -23.656 -23.656 1 78.94 278 ALA B O 1
ATOM 4438 N N . ALA B 1 279 ? -2.186 -24.047 -21.625 1 82.56 279 ALA B N 1
ATOM 4439 C CA . ALA B 1 279 ? -1.041 -23.375 -21.016 1 82.56 279 ALA B CA 1
ATOM 4440 C C . ALA B 1 279 ? 0.219 -24.234 -21.109 1 82.56 279 ALA B C 1
ATOM 4442 O O . ALA B 1 279 ? 0.139 -25.453 -21.219 1 82.56 279 ALA B O 1
ATOM 4443 N N . GLY B 1 280 ? 1.353 -23.609 -21.25 1 85.69 280 GLY B N 1
ATOM 4444 C CA . GLY B 1 280 ? 2.605 -24.344 -21.25 1 85.69 280 GLY B CA 1
ATOM 4445 C C . GLY B 1 280 ? 2.852 -25.078 -19.938 1 85.69 280 GLY B C 1
ATOM 4446 O O . GLY B 1 280 ? 2.166 -24.828 -18.938 1 85.69 280 GLY B O 1
ATOM 4447 N N . PRO B 1 281 ? 3.752 -26 -20 1 84.5 281 PRO B N 1
ATOM 4448 C CA . PRO B 1 281 ? 4.012 -26.828 -18.812 1 84.5 281 PRO B CA 1
ATOM 4449 C C . PRO B 1 281 ? 4.32 -25.984 -17.562 1 84.5 281 PRO B C 1
ATOM 4451 O O . PRO B 1 281 ? 3.812 -26.266 -16.484 1 84.5 281 PRO B O 1
ATOM 4454 N N . ALA B 1 282 ? 5.113 -24.984 -17.75 1 91.81 282 ALA B N 1
ATOM 4455 C CA . ALA B 1 282 ? 5.48 -24.141 -16.609 1 91.81 282 ALA B CA 1
ATOM 4456 C C . ALA B 1 282 ? 4.258 -23.422 -16.047 1 91.81 282 ALA B C 1
ATOM 4458 O O . ALA B 1 282 ? 4.078 -23.375 -14.82 1 91.81 282 ALA B O 1
ATOM 4459 N N . ALA B 1 283 ? 3.422 -22.906 -16.859 1 94.19 283 ALA B N 1
ATOM 4460 C CA . ALA B 1 283 ? 2.207 -22.219 -16.422 1 94.19 283 ALA B CA 1
ATOM 4461 C C . ALA B 1 283 ? 1.236 -23.188 -15.758 1 94.19 283 ALA B C 1
ATOM 4463 O O . ALA B 1 283 ? 0.587 -22.828 -14.766 1 94.19 283 ALA B O 1
ATOM 4464 N N . ASN B 1 284 ? 1.187 -24.391 -16.281 1 91.06 284 ASN B N 1
ATOM 4465 C CA . ASN B 1 284 ? 0.302 -25.406 -15.711 1 91.06 284 ASN B CA 1
ATOM 4466 C C . ASN B 1 284 ? 0.727 -25.797 -14.297 1 91.06 284 ASN B C 1
ATOM 4468 O O . ASN B 1 284 ? -0.118 -26.062 -13.445 1 91.06 284 ASN B O 1
ATOM 4472 N N . LEU B 1 285 ? 1.962 -25.844 -14.109 1 89.56 285 LEU B N 1
ATOM 4473 C CA . LEU B 1 285 ? 2.471 -26.156 -12.773 1 89.56 285 LEU B CA 1
ATOM 4474 C C . LEU B 1 285 ? 2.094 -25.062 -11.781 1 89.56 285 LEU B C 1
ATOM 4476 O O . LEU B 1 285 ? 1.705 -25.359 -10.648 1 89.56 285 LEU B O 1
ATOM 4480 N N . LEU B 1 286 ? 2.215 -23.812 -12.195 1 94.81 286 LEU B N 1
ATOM 4481 C CA . LEU B 1 286 ? 1.81 -22.719 -11.328 1 94.81 286 LEU B CA 1
ATOM 4482 C C . LEU B 1 286 ? 0.308 -22.75 -11.062 1 94.81 286 LEU B C 1
ATOM 4484 O O . LEU B 1 286 ? -0.134 -22.562 -9.93 1 94.81 286 LEU B O 1
ATOM 4488 N N . LEU B 1 287 ? -0.439 -23.016 -12.133 1 94 287 LEU B N 1
ATOM 4489 C CA . LEU B 1 287 ? -1.89 -23.125 -12.008 1 94 287 LEU B CA 1
ATOM 4490 C C . LEU B 1 287 ? -2.275 -24.188 -10.992 1 94 287 LEU B C 1
ATOM 4492 O O . LEU B 1 287 ? -3.129 -23.953 -10.133 1 94 287 LEU B O 1
ATOM 4496 N N . LYS B 1 288 ? -1.676 -25.312 -11.102 1 89.44 288 LYS B N 1
ATOM 4497 C CA . LYS B 1 288 ? -1.935 -26.406 -10.164 1 89.44 288 LYS B CA 1
ATOM 4498 C C . LYS B 1 288 ? -1.601 -25.984 -8.734 1 89.44 288 LYS B C 1
ATOM 4500 O O . LYS B 1 288 ? -2.365 -26.266 -7.809 1 89.44 288 LYS B O 1
ATOM 4505 N N . GLN B 1 289 ? -0.482 -25.359 -8.586 1 91 289 GLN B N 1
ATOM 4506 C CA . GLN B 1 289 ? -0.072 -24.891 -7.27 1 91 289 GLN B CA 1
ATOM 4507 C C . GLN B 1 289 ? -1.106 -23.938 -6.68 1 91 289 GLN B C 1
ATOM 4509 O O . GLN B 1 289 ? -1.436 -24.031 -5.496 1 91 289 GLN B O 1
ATOM 4514 N N . LEU B 1 290 ? -1.562 -22.984 -7.477 1 94.56 290 LEU B N 1
ATOM 4515 C CA . LEU B 1 290 ? -2.518 -21.984 -7.016 1 94.56 290 LEU B CA 1
ATOM 4516 C C . LEU B 1 290 ? -3.84 -22.641 -6.625 1 94.56 290 LEU B C 1
ATOM 4518 O O . LEU B 1 290 ? -4.488 -22.203 -5.664 1 94.56 290 LEU B O 1
ATOM 4522 N N . LEU B 1 291 ? -4.191 -23.672 -7.387 1 90.44 291 LEU B N 1
ATOM 4523 C CA . LEU B 1 291 ? -5.496 -24.281 -7.184 1 90.44 291 LEU B CA 1
ATOM 4524 C C . LEU B 1 291 ? -5.43 -25.344 -6.094 1 90.44 291 LEU B C 1
ATOM 4526 O O . LEU B 1 291 ? -6.457 -25.734 -5.531 1 90.44 291 LEU B O 1
ATOM 4530 N N . ASP B 1 292 ? -4.355 -26.062 -5.926 1 76.56 292 ASP B N 1
ATOM 4531 C CA . ASP B 1 292 ? -4.203 -27.109 -4.914 1 76.56 292 ASP B CA 1
ATOM 4532 C C . ASP B 1 292 ? -4.332 -26.531 -3.508 1 76.56 292 ASP B C 1
ATOM 4534 O O . ASP B 1 292 ? -4.789 -27.219 -2.592 1 76.56 292 ASP B O 1
ATOM 4538 N N . ARG B 1 293 ? -3.906 -25.344 -3.371 1 59.22 293 ARG B N 1
ATOM 4539 C CA . ARG B 1 293 ? -3.967 -24.844 -2 1 59.22 293 ARG B CA 1
ATOM 4540 C C . ARG B 1 293 ? -5.398 -24.5 -1.604 1 59.22 293 ARG B C 1
ATOM 4542 O O . ARG B 1 293 ? -6.133 -23.891 -2.381 1 59.22 293 ARG B O 1
ATOM 4549 N N . PRO B 1 294 ? -6.016 -25.375 -0.613 1 48.97 294 PRO B N 1
ATOM 4550 C CA . PRO B 1 294 ? -7.426 -25.438 -0.223 1 48.97 294 PRO B CA 1
ATOM 4551 C C . PRO B 1 294 ? -8.078 -24.062 -0.157 1 48.97 294 PRO B C 1
ATOM 4553 O O . PRO B 1 294 ? -7.418 -23.078 0.162 1 48.97 294 PRO B O 1
ATOM 4556 N N . ARG B 1 295 ? -9.258 -24 -1.084 1 45.66 295 ARG B N 1
ATOM 4557 C CA . ARG B 1 295 ? -10.305 -22.984 -1.096 1 45.66 295 ARG B CA 1
ATOM 4558 C C . ARG B 1 295 ? -10.727 -22.609 0.323 1 45.66 295 ARG B C 1
ATOM 4560 O O . ARG B 1 295 ? -10.898 -23.484 1.171 1 45.66 295 ARG B O 1
ATOM 4567 N N . ALA B 1 296 ? -10.648 -21.625 0.777 1 41.25 296 ALA B N 1
ATOM 4568 C CA . ALA B 1 296 ? -11.516 -21.344 1.913 1 41.25 296 ALA B CA 1
ATOM 4569 C C . ALA B 1 296 ? -12.969 -21.688 1.599 1 41.25 296 ALA B C 1
ATOM 4571 O O . ALA B 1 296 ? -13.562 -21.141 0.667 1 41.25 296 ALA B O 1
ATOM 4572 N N . LEU B 1 297 ? -13.539 -22.984 1.598 1 28.97 297 LEU B N 1
ATOM 4573 C CA . LEU B 1 297 ? -14.922 -23.391 1.389 1 28.97 297 LEU B CA 1
ATOM 4574 C C . LEU B 1 297 ? -15.891 -22.359 1.957 1 28.97 297 LEU B C 1
ATOM 4576 O O . LEU B 1 297 ? -15.727 -21.906 3.092 1 28.97 297 LEU B O 1
ATOM 4580 N N . SER B 1 298 ? -16.453 -21.516 1.083 1 31.25 298 SER B N 1
ATOM 4581 C CA . SER B 1 298 ? -17.703 -20.844 1.46 1 31.25 298 SER B CA 1
ATOM 4582 C C . SER B 1 298 ? -18.609 -21.766 2.258 1 31.25 298 SER B C 1
ATOM 4584 O O . SER B 1 298 ? -18.828 -22.922 1.872 1 31.25 298 SER B O 1
ATOM 4586 N N . SER B 1 299 ? -18.672 -21.703 3.523 1 29.19 299 SER B N 1
ATOM 4587 C CA . SER B 1 299 ? -19.797 -22.344 4.191 1 29.19 299 SER B CA 1
ATOM 4588 C C . SER B 1 299 ? -21.109 -21.984 3.508 1 29.19 299 SER B C 1
ATOM 4590 O O . SER B 1 299 ? -21.531 -20.828 3.504 1 29.19 299 SER B O 1
ATOM 4592 N N . VAL B 1 300 ? -21.531 -22.578 2.305 1 27.28 300 VAL B N 1
ATOM 4593 C CA . VAL B 1 300 ? -22.938 -22.641 1.925 1 27.28 300 VAL B CA 1
ATOM 4594 C C . VAL B 1 300 ? -23.766 -23.172 3.092 1 27.28 300 VAL B C 1
ATOM 4596 O O . VAL B 1 300 ? -23.609 -24.328 3.49 1 27.28 300 VAL B O 1
ATOM 4599 N N . SER B 1 301 ? -24.031 -22.328 4.156 1 25.31 301 SER B N 1
ATOM 4600 C CA . SER B 1 301 ? -25.219 -22.734 4.887 1 25.31 301 SER B CA 1
ATOM 4601 C C . SER B 1 301 ? -26.391 -22.984 3.936 1 25.31 301 SER B C 1
ATOM 4603 O O . SER B 1 301 ? -26.75 -22.109 3.141 1 25.31 301 SER B O 1
ATOM 4605 N N . ASP B 1 302 ? -26.672 -24.172 3.648 1 21.03 302 ASP B N 1
ATOM 4606 C CA . ASP B 1 302 ? -28.094 -24.5 3.527 1 21.03 302 ASP B CA 1
ATOM 4607 C C . ASP B 1 302 ? -28.906 -23.891 4.672 1 21.03 302 ASP B C 1
ATOM 4609 O O . ASP B 1 302 ? -28.469 -23.922 5.828 1 21.03 302 ASP B O 1
#

Nearest PDB structures (foldseek):
  1ixc-assembly1_B-2  TM=5.304E-01  e=4.077E-20  Cupriavidus necator
  3fxq-assembly1_A  TM=5.519E-01  e=1.079E-19  Comamonas testosteroni
  6g1d-assembly1_A  TM=5.398E-01  e=1.755E-19  Corynebacterium glutamicum
  7dwo-assembly1_A  TM=5.269E-01  e=2.905E-17  Aliivibrio fischeri ES114
  7dwn-assembly1_D  TM=5.163E-01  e=1.107E-16  Aliivibrio fischeri ES114

Sequence (604 aa):
MRQVDFFTLRLFLSAVEEGQIGRAALRENIAPSAATKRIQELEDVVGLRLLERTPKGVILSPAGEVLVRHIRQIFTNVDELRAELSAFSEGVRGEVSVASARSIIAPYLAHEFGAYIRDYPLVDLIVREVENAAIVQAVAQGDADIGVFAAAPALDLSGVDVMPYRQDRMVVVMSHGHRLAQRQSVTFEDLLSENLIVPAALHMALRTAADRLGREFEPKYGVTSAGVAISLAQEGLGVTIQPECLLDLKVFEHAVGVELAESWANRSIHIATARGRAAGPAANLLLKQLLDRPRALSSVSDMRQVDFFTLRLFLSAVEEGQIGRAALRENIAPSAATKRIQELEDVVGLRLLERTPKGVILSPAGEVLVRHIRQIFTNVDELRAELSAFSEGVRGEVSVASARSIIAPYLAHEFGAYIRDYPLVDLIVREVENAAIVQAVAQGDADIGVFAAAPALDLSGVDVMPYRQDRMVVVMSHGHRLAQRQSVTFEDLLSENLIVPAALHMALRTAADRLGREFEPKYGVTSAGVAISLAQEGLGVTIQPECLLDLKVFEHAVGVELAESWANRSIHIATARGRAAGPAANLLLKQLLDRPRALSSVSD

Solvent-accessible surface area (backbone atoms only — not comparable to full-atom values): 31687 Å² total; per-residue (Å²): 128,83,73,82,46,71,61,55,53,48,42,50,51,36,18,59,75,59,27,21,54,56,54,15,9,56,73,62,22,38,47,43,68,55,38,50,49,49,51,49,48,50,23,58,69,70,68,44,67,35,63,40,82,48,99,84,31,41,43,75,27,77,60,23,52,54,48,50,56,50,48,52,48,48,52,51,47,48,51,48,47,45,38,56,53,19,55,73,39,71,76,52,56,50,74,34,34,37,24,24,26,68,82,45,36,47,69,65,38,21,63,53,50,25,53,48,39,55,35,29,70,60,39,48,76,33,50,30,52,43,54,49,66,56,22,48,49,30,14,42,74,61,76,18,57,35,16,38,31,63,70,56,90,86,56,75,57,85,45,36,43,76,42,86,56,47,76,49,34,35,22,34,34,26,14,69,84,42,90,66,56,83,42,76,57,42,42,69,74,71,45,71,80,48,52,53,33,45,31,58,89,47,46,65,62,48,35,52,55,24,47,76,70,74,46,85,63,76,75,73,38,42,37,72,41,68,66,47,30,50,36,33,7,37,36,59,71,28,33,21,71,40,56,49,69,72,59,50,71,71,50,53,75,46,20,43,73,30,39,39,68,45,83,84,28,56,37,47,28,31,36,31,31,32,52,97,49,84,68,53,71,62,42,45,53,53,50,49,56,65,63,65,53,69,49,37,62,72,79,74,75,124,129,86,76,82,45,70,63,54,54,50,43,49,49,36,18,60,73,60,27,21,53,57,54,15,10,55,73,56,11,36,46,42,71,57,38,52,49,48,50,49,48,50,23,57,69,70,68,44,68,36,63,41,83,48,101,85,30,39,44,74,28,77,61,23,51,56,47,49,56,50,49,53,51,49,51,51,46,49,51,46,48,45,38,56,53,18,54,74,39,72,74,54,56,49,74,35,34,36,26,26,26,66,82,46,36,47,68,64,39,20,63,54,51,24,54,47,40,54,33,28,71,60,39,46,77,34,48,31,50,43,54,48,66,57,22,48,49,30,13,42,73,63,75,17,57,35,18,38,32,62,70,56,90,86,56,76,58,85,44,36,44,76,42,87,53,46,74,49,34,34,21,34,34,25,15,68,82,42,90,67,55,81,42,76,56,43,43,69,75,70,45,71,80,48,51,52,33,45,32,56,89,47,46,64,63,49,35,53,55,25,47,75,71,74,44,84,63,76,75,74,36,41,36,71,40,67,67,47,29,50,35,33,7,38,37,57,71,28,34,20,70,41,56,48,70,72,61,50,72,70,52,54,75,47,20,44,74,29,40,40,68,45,83,84,28,57,38,48,29,30,36,33,30,32,51,98,48,82,68,52,71,61,43,44,52,51,50,46,56,64,63,66,51,64,43,38,55,73,78,73,75,124

Radius of gyration: 25.14 Å; Cα contacts (8 Å, |Δi|>4): 1090; chains: 2; bounding box: 63×78×64 Å

Secondary structure (DSSP, 8-state):
-----HHHHHHHHHHHHHT-HHHHHHHTTS-HHHHHHHHHHHHHHHTS--EEEETTEEEE-HHHHHHHHHHHHHHHHHHHHHHHHHGGGTT--EEEEEEE-HHHIIIIIHHHHHHHHHH-TTEEEEEEE--HHHHHHHHHHTS-SEEEEE--TT---TTEEEEEEEEEEEEEEEETTSTTTT-SEE-HHHHTTS-B--BGGGHHHHHHHHHHTT-----SSBB--HHHHHHHHHTTS-BEEEEGGG--HHHHHHEEEEEE--GGGEEEEEEEEETTSPPPHHHHHHHHHHHHS---------/-----HHHHHHHHHHHHHT-HHHHHHHTTS-HHHHHHHHHHHHHHHTS--EEEETTEEEE-HHHHHHHHHHHHHHHHHHHHHHHHHGGGTT--EEEEEEE-HHHIIIIIHHHHHHHHHH-TTEEEEEEE--HHHHHHHHHHTS-SEEEEE--TT---TTEEEEEEEEEEEEEEEETTSTTTT-SEE-HHHHTTS-B--BGGGHHHHHHHHHHTT-----SSBB--HHHHHHHHHTTS-BEEEEGGG--HHHHHHEEEEEE--GGGEEEEEEEEETTSPPPHHHHHHHHHHHHS---------

pLDDT: mean 84.25, std 16.45, range [20.84, 98.38]

Organism: Bordetella pertussis (strain Tohama I / ATCC BAA-589 / NCTC 13251) (NCBI:txid257313)

Foldseek 3Di:
DPDDDLLLLQLLLLCAQQLASCVSCQLLLAHSVVSVVSQVVVCVVVVHRQWDQDPVHTHGDPVVVVSNVVSVVVVVVVLVVLLVVLVVVVPDAEEAEEEEAPLCCVLANVVLVVSLCSSVVRYHYHYHHDAQQVQLVCQLVVVHFKYKYWDDPVHDNPFKDKDFFEKWFKWKKAFCPDPCQPPQEDELVNQQVKQEQEAPVCVVVSQVVQVVVVHGDDHPDHHHDPVVSLVCRLVGVTMYIDIPSNDGSVSVVRIDTHHHPDPVRMITMMMIHGPPDDRDPSNVVSVCSSRPSDYSPPPPPD/DPDCDLLLLQLLLLCAQQLASCVSLQLLLHHSVVSVVSQVVVCVVVVHRQWDQDPVHTHGDPVVVVSNVVSVVVVVVVLVVLLVVLVVVVPDAEEAEEEEAPLCCVLANVVLVVSLCSSVVRYHYHYHHDAQQVQLVCQLVVVHFKYKYWDDPVHDNPFKDKDFFEKWFKWKKAFCPDPCQPPQEDELVNQQPKQEQEAPVCVVVSQVVQVVVVHGDDHPDHHHDPVVSLVCRLVGVTMYIDIPSNDGPVSVVRIDTHHHPDPVRMITMMMIHGPPDDRDPSNVVSVCSSRVSHYSPPPPPD

InterPro domains:
  IPR000847 LysR, HTH, N-terminal domain [PF00126] (9-65)
  IPR000847 LysR, HTH, N-terminal domain [PS50931] (1-61)
  IPR005119 LysR, substrate-binding [PF03466] (90-293)
  IPR036388 Winged helix-like DNA-binding domain superfamily [G3DSA:1.10.10.10] (5-95)
  IPR036390 Winged helix DNA-binding domain superfamily [SSF46785] (5-109)
  IPR050950 HTH-type LysR transcriptional regulators [PTHR30419] (3-295)